Protein AF-A0A7R8WRA0-F1 (afdb_monomer_lite)

Organism: NCBI:txid163714

pLDDT: mean 77.97, std 20.26, range [27.83, 98.38]

Structure (mmCIF, N/CA/C/O backbone):
data_AF-A0A7R8WRA0-F1
#
_entry.id   AF-A0A7R8WRA0-F1
#
loop_
_atom_site.group_PDB
_atom_site.id
_atom_site.type_symbol
_atom_site.label_atom_id
_atom_site.label_alt_id
_atom_site.label_comp_id
_atom_site.label_asym_id
_atom_site.label_entity_id
_atom_site.label_seq_id
_atom_site.pdbx_PDB_ins_code
_atom_site.Cartn_x
_atom_site.Cartn_y
_atom_site.Cartn_z
_atom_site.occupancy
_atom_site.B_iso_or_equiv
_atom_site.auth_seq_id
_atom_site.auth_comp_id
_atom_site.auth_asym_id
_atom_site.auth_atom_id
_atom_site.pdbx_PDB_model_num
ATOM 1 N N . PRO A 1 1 ? 31.746 -43.290 -0.872 1.00 54.41 1 PRO A N 1
ATOM 2 C CA . PRO A 1 1 ? 31.659 -41.878 -0.433 1.00 54.41 1 PRO A CA 1
ATOM 3 C C . PRO A 1 1 ? 32.271 -41.679 0.962 1.00 54.41 1 PRO A C 1
ATOM 5 O O . PRO A 1 1 ? 32.021 -42.491 1.853 1.00 54.41 1 PRO A O 1
ATOM 8 N N . GLY A 1 2 ? 33.070 -40.626 1.126 1.00 64.50 2 GLY A N 1
ATOM 9 C CA . GLY A 1 2 ? 33.779 -40.302 2.370 1.00 64.50 2 GLY A CA 1
ATOM 10 C C . GLY A 1 2 ? 35.286 -40.539 2.279 1.00 64.50 2 GLY A C 1
ATOM 11 O O . GLY A 1 2 ? 35.757 -41.297 1.425 1.00 64.50 2 GLY A O 1
ATOM 12 N N . ALA A 1 3 ? 36.036 -39.872 3.147 1.00 73.81 3 ALA A N 1
ATOM 13 C CA . ALA A 1 3 ? 37.487 -39.941 3.182 1.00 73.81 3 ALA A CA 1
ATOM 14 C C . ALA A 1 3 ? 38.019 -41.284 3.715 1.00 73.81 3 ALA A C 1
ATOM 16 O O . ALA A 1 3 ? 37.355 -41.992 4.480 1.00 73.81 3 ALA A O 1
ATOM 17 N N . ILE A 1 4 ? 39.250 -41.620 3.319 1.00 80.75 4 ILE A N 1
ATOM 18 C CA . ILE A 1 4 ? 39.992 -42.784 3.812 1.00 80.75 4 ILE A CA 1
ATOM 19 C C . ILE A 1 4 ? 41.198 -42.271 4.599 1.00 80.75 4 ILE A C 1
ATOM 21 O O . ILE A 1 4 ? 42.021 -41.518 4.077 1.00 80.75 4 ILE A O 1
ATOM 25 N N . GLY A 1 5 ? 41.285 -42.662 5.867 1.00 80.06 5 GLY A N 1
ATOM 26 C CA . GLY A 1 5 ? 42.428 -42.374 6.723 1.00 80.06 5 GLY A CA 1
ATOM 27 C C . GLY A 1 5 ? 43.696 -43.082 6.251 1.00 80.06 5 GLY A C 1
ATOM 28 O O . GLY A 1 5 ? 43.652 -44.076 5.522 1.00 80.06 5 GLY A O 1
ATOM 29 N N . LYS A 1 6 ? 44.855 -42.601 6.704 1.00 79.19 6 LYS A N 1
ATOM 30 C CA . LYS A 1 6 ? 46.165 -43.137 6.290 1.00 79.19 6 LYS A CA 1
ATOM 31 C C . LYS A 1 6 ? 46.364 -44.610 6.665 1.00 79.19 6 LYS A C 1
ATOM 33 O O . LYS A 1 6 ? 47.212 -45.270 6.074 1.00 79.19 6 LYS A O 1
ATOM 38 N N . ARG A 1 7 ? 45.607 -45.136 7.633 1.00 78.75 7 ARG A N 1
ATOM 39 C CA . ARG A 1 7 ? 45.630 -46.546 8.057 1.00 78.75 7 ARG A CA 1
ATOM 40 C C . ARG A 1 7 ? 44.432 -47.349 7.534 1.00 78.75 7 ARG A C 1
ATOM 42 O O . ARG A 1 7 ? 44.125 -48.400 8.096 1.00 78.75 7 ARG A O 1
ATOM 49 N N . GLY A 1 8 ? 43.756 -46.864 6.490 1.00 81.50 8 GLY A N 1
ATOM 50 C CA . GLY A 1 8 ? 42.649 -47.559 5.825 1.00 81.50 8 GLY A CA 1
ATOM 51 C C . GLY A 1 8 ? 41.298 -47.428 6.532 1.00 81.50 8 GLY A C 1
ATOM 52 O O . GLY A 1 8 ? 40.363 -48.159 6.207 1.00 81.50 8 GLY A O 1
ATOM 53 N N . THR A 1 9 ? 41.167 -46.523 7.508 1.00 83.81 9 THR A N 1
ATOM 54 C CA . THR A 1 9 ? 39.887 -46.295 8.188 1.00 83.81 9 THR A CA 1
ATOM 55 C C . THR A 1 9 ? 38.957 -45.494 7.285 1.00 83.81 9 THR A C 1
ATOM 57 O O . THR A 1 9 ? 39.305 -44.403 6.848 1.00 83.81 9 THR A O 1
ATOM 60 N N . TYR A 1 10 ? 37.759 -46.009 7.025 1.00 84.50 10 TYR A N 1
ATOM 61 C CA . TYR A 1 10 ? 36.753 -45.294 6.244 1.00 84.50 10 TYR A CA 1
ATOM 62 C C . TYR A 1 10 ? 35.934 -44.357 7.137 1.00 84.50 10 TYR A C 1
ATOM 64 O O . TYR A 1 10 ? 35.315 -44.812 8.105 1.00 84.50 10 TYR A O 1
ATOM 72 N N . GL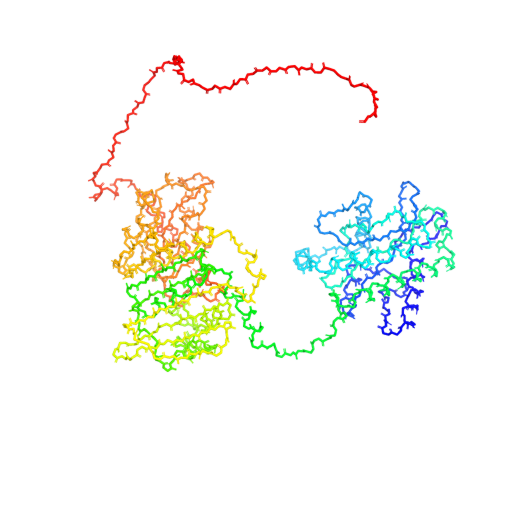U A 1 11 ? 35.857 -43.077 6.768 1.00 85.19 11 GLU A N 1
ATOM 73 C CA . GLU A 1 11 ? 35.052 -42.056 7.454 1.00 85.19 11 GLU A CA 1
ATOM 74 C C . GLU A 1 11 ? 33.611 -42.530 7.673 1.00 85.19 11 GLU A C 1
ATOM 76 O O . GLU A 1 11 ? 33.114 -42.570 8.799 1.00 85.19 11 GLU A O 1
ATOM 81 N N . LYS A 1 12 ? 32.968 -42.996 6.597 1.00 82.31 12 LYS A N 1
ATOM 82 C CA . LYS A 1 12 ? 31.581 -43.483 6.600 1.00 82.31 12 LYS A CA 1
ATOM 83 C C . LYS A 1 12 ? 31.315 -44.569 7.649 1.00 82.31 12 LYS A C 1
ATOM 85 O O . LYS A 1 12 ? 30.181 -44.692 8.109 1.00 82.31 12 LYS A O 1
ATOM 90 N N . THR A 1 13 ? 32.328 -45.365 8.000 1.00 86.00 13 THR A N 1
ATOM 91 C CA . THR A 1 13 ? 32.221 -46.445 8.987 1.00 86.00 13 THR A CA 1
ATOM 92 C C . THR A 1 13 ? 32.298 -45.879 10.396 1.00 86.00 13 THR A C 1
ATOM 94 O O . THR A 1 13 ? 31.449 -46.187 11.228 1.00 86.00 13 THR A O 1
ATOM 97 N N . VAL A 1 14 ? 33.277 -45.012 10.660 1.00 87.12 14 VAL A N 1
ATOM 98 C CA . VAL A 1 14 ? 33.459 -44.368 11.969 1.00 87.12 14 VAL A CA 1
ATOM 99 C C . VAL A 1 14 ? 32.256 -43.500 12.317 1.00 87.12 14 VAL A C 1
ATOM 101 O O . VAL A 1 14 ? 31.680 -43.655 13.392 1.00 87.12 14 VAL A O 1
ATOM 104 N N . VAL A 1 15 ? 31.838 -42.640 11.389 1.00 89.31 15 VAL A N 1
ATOM 105 C CA . VAL A 1 15 ? 30.686 -41.749 11.551 1.00 89.31 15 VAL A CA 1
ATOM 106 C C . VAL A 1 15 ? 29.413 -42.547 11.828 1.00 89.31 15 VAL A C 1
ATOM 108 O O . VAL A 1 15 ? 28.647 -42.192 12.720 1.00 89.31 15 VAL A O 1
ATOM 111 N N . LEU A 1 16 ? 29.196 -43.665 11.122 1.00 89.50 16 LEU A N 1
ATOM 112 C CA . LEU A 1 16 ? 28.034 -44.525 11.358 1.00 89.50 16 LEU A CA 1
ATOM 113 C C . LEU A 1 16 ? 28.062 -45.160 12.755 1.00 89.50 16 LEU A C 1
ATOM 115 O O . LEU A 1 16 ? 27.011 -45.286 13.379 1.00 89.50 16 LEU A O 1
ATOM 119 N N . LEU A 1 17 ? 29.236 -45.548 13.260 1.00 91.69 17 LEU A N 1
ATOM 120 C CA . LEU A 1 17 ? 29.375 -46.077 14.620 1.00 91.69 17 LEU A CA 1
ATOM 121 C C . LEU A 1 17 ? 29.071 -45.008 15.676 1.00 91.69 17 LEU A C 1
ATOM 123 O O . LEU A 1 17 ? 28.318 -45.288 16.605 1.00 91.69 17 LEU A O 1
ATOM 127 N N . VAL A 1 18 ? 29.596 -43.789 15.512 1.00 92.12 18 VAL A N 1
ATOM 128 C CA . VAL A 1 18 ? 29.293 -42.661 16.412 1.00 92.12 18 VAL A CA 1
ATOM 129 C C . VAL A 1 18 ? 27.802 -42.321 16.367 1.00 92.12 18 VAL A C 1
ATOM 131 O O . VAL A 1 18 ? 27.180 -42.169 17.414 1.00 92.12 18 VAL A O 1
ATOM 134 N N . ALA A 1 19 ? 27.202 -42.268 15.176 1.00 92.62 19 ALA A N 1
ATOM 135 C CA . ALA A 1 19 ? 25.780 -41.981 15.008 1.00 92.62 19 ALA A CA 1
ATOM 136 C C . ALA A 1 19 ? 24.884 -43.061 15.635 1.00 92.62 19 ALA A C 1
ATOM 138 O O . ALA A 1 19 ? 23.887 -42.730 16.271 1.00 92.62 19 ALA A O 1
ATOM 139 N N . ARG A 1 20 ? 25.234 -44.348 15.495 1.00 94.00 20 ARG A N 1
ATOM 140 C CA . ARG A 1 20 ? 24.502 -45.458 16.131 1.00 94.00 20 ARG A CA 1
ATOM 141 C C . ARG A 1 20 ? 24.574 -45.392 17.651 1.00 94.00 20 ARG A C 1
ATOM 143 O O . ARG A 1 20 ? 23.549 -45.573 18.302 1.00 94.00 20 ARG A O 1
ATOM 150 N N . GLU A 1 21 ? 25.750 -45.106 18.199 1.00 94.88 21 GLU A N 1
ATOM 151 C CA . GLU A 1 21 ? 25.912 -44.961 19.644 1.00 94.88 21 GLU A CA 1
ATOM 152 C C . GLU A 1 21 ? 25.160 -43.735 20.174 1.00 94.88 21 GLU A C 1
ATOM 154 O O . GLU A 1 21 ? 24.441 -43.836 21.165 1.00 94.88 21 GLU A O 1
ATOM 159 N N . LEU A 1 22 ? 25.237 -42.596 19.478 1.00 95.56 22 LEU A N 1
ATOM 160 C CA . LEU A 1 22 ? 24.441 -41.416 19.812 1.00 95.56 22 LEU A CA 1
ATOM 161 C C . LEU A 1 22 ? 22.943 -41.734 19.769 1.00 95.56 22 LEU A C 1
ATOM 163 O O . LEU A 1 22 ? 22.221 -41.376 20.692 1.00 95.56 22 LEU A O 1
ATOM 167 N N . ALA A 1 23 ? 22.474 -42.439 18.738 1.00 94.44 23 ALA A N 1
ATOM 168 C CA . ALA A 1 23 ? 21.072 -42.817 18.622 1.00 94.44 23 ALA A CA 1
ATOM 169 C C . ALA A 1 23 ? 20.618 -43.732 19.768 1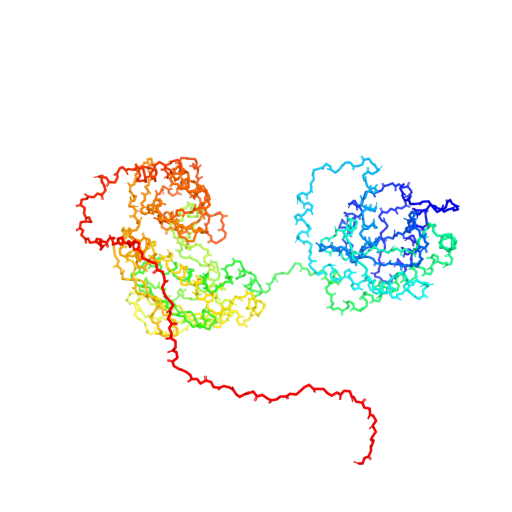.00 94.44 23 ALA A C 1
ATOM 171 O O . ALA A 1 23 ? 19.530 -43.530 20.302 1.00 94.44 23 ALA A O 1
ATOM 172 N N . ARG A 1 24 ? 21.451 -44.699 20.180 1.00 96.19 24 ARG A N 1
ATOM 173 C CA . ARG A 1 24 ? 21.193 -45.540 21.359 1.00 96.19 24 ARG A CA 1
ATOM 174 C C . ARG A 1 24 ? 21.039 -44.678 22.615 1.00 96.19 24 ARG A C 1
ATOM 176 O O . ARG A 1 24 ? 20.018 -44.773 23.285 1.00 96.19 24 ARG A O 1
ATOM 183 N N . LEU A 1 25 ? 22.003 -43.794 22.878 1.00 95.31 25 LEU A N 1
ATOM 184 C CA . LEU A 1 25 ? 22.006 -42.914 24.052 1.00 95.31 25 LEU A CA 1
ATOM 185 C C . LEU A 1 25 ? 20.825 -41.929 24.071 1.00 95.31 25 LEU A C 1
ATOM 187 O O . LEU A 1 25 ? 20.262 -41.670 25.133 1.00 95.31 25 LEU A O 1
ATOM 191 N N . VAL A 1 26 ? 20.444 -41.381 22.912 1.00 94.00 26 VAL A N 1
ATOM 192 C CA . VAL A 1 26 ? 19.277 -40.495 22.764 1.00 94.00 26 VAL A CA 1
ATOM 193 C C . VAL A 1 26 ? 17.985 -41.254 23.057 1.00 94.00 26 VAL A C 1
ATOM 195 O O . VAL A 1 26 ? 17.165 -40.756 23.816 1.00 94.00 26 VAL A O 1
ATOM 198 N N . ASN A 1 27 ? 17.818 -42.459 22.503 1.00 93.12 27 ASN A N 1
ATOM 199 C CA . ASN A 1 27 ? 16.620 -43.281 22.712 1.00 93.12 27 ASN A CA 1
ATOM 200 C C . ASN A 1 27 ? 16.464 -43.776 24.162 1.00 93.12 27 ASN A C 1
ATOM 202 O O . ASN A 1 27 ? 15.376 -44.195 24.545 1.00 93.12 27 ASN A O 1
ATOM 206 N N . GLU A 1 28 ? 17.530 -43.731 24.964 1.00 94.56 28 GLU A N 1
ATOM 207 C CA . GLU A 1 28 ? 17.491 -44.007 26.406 1.00 94.56 28 GLU A CA 1
ATOM 208 C C . GLU A 1 28 ? 17.011 -42.804 27.235 1.00 94.56 28 GLU A C 1
ATOM 210 O O . GLU A 1 28 ? 16.703 -42.965 28.416 1.00 94.56 28 GLU A O 1
ATOM 215 N N . GLN A 1 29 ? 16.944 -41.597 26.657 1.00 88.94 29 GLN A N 1
ATOM 216 C CA . GLN A 1 29 ? 16.452 -40.417 27.368 1.00 88.94 29 GLN A CA 1
ATOM 217 C C . GLN A 1 29 ? 14.917 -40.316 27.281 1.00 88.94 29 GLN A C 1
ATOM 219 O O . GLN A 1 29 ? 14.353 -40.415 26.188 1.00 88.94 29 GLN A O 1
ATOM 224 N N . PRO A 1 30 ? 14.217 -40.036 28.395 1.00 84.44 30 PRO A N 1
ATOM 225 C CA . PRO A 1 30 ? 12.780 -39.781 28.368 1.00 84.44 30 PRO A CA 1
ATOM 226 C C . PRO A 1 30 ? 12.429 -38.606 27.445 1.00 84.44 30 PRO A C 1
ATOM 228 O O . PRO A 1 30 ? 12.993 -37.520 27.571 1.00 84.44 30 PRO A O 1
ATOM 231 N N . GLY A 1 31 ? 11.477 -38.815 26.532 1.00 81.69 31 GLY A N 1
ATOM 232 C CA . GLY A 1 31 ? 10.985 -37.770 25.627 1.00 81.69 31 GLY A CA 1
ATOM 233 C C . GLY A 1 31 ? 11.906 -37.434 24.450 1.00 81.69 31 GLY A C 1
ATOM 234 O O . GLY A 1 31 ? 11.644 -36.454 23.757 1.00 81.69 31 GLY A O 1
ATOM 235 N N . MET A 1 32 ? 12.960 -38.220 24.200 1.00 88.62 32 MET A N 1
ATOM 236 C CA . MET A 1 32 ? 13.827 -38.056 23.031 1.00 88.62 32 MET A CA 1
ATOM 237 C C . MET A 1 32 ? 13.821 -39.314 22.159 1.00 88.62 32 MET A C 1
ATOM 239 O O . MET A 1 32 ? 13.874 -40.437 22.657 1.00 88.62 32 MET A O 1
ATOM 243 N N . HIS A 1 33 ? 13.807 -39.122 20.839 1.00 90.81 33 HIS A N 1
ATOM 244 C CA . HIS A 1 33 ? 13.865 -40.212 19.869 1.00 90.81 33 HIS A CA 1
ATOM 245 C C . HIS A 1 33 ? 14.849 -39.886 18.747 1.00 90.81 33 HIS A C 1
ATOM 247 O O . HIS A 1 33 ? 14.781 -38.826 18.127 1.00 90.81 33 HIS A O 1
ATOM 253 N N . ALA A 1 34 ? 15.764 -40.811 18.466 1.00 92.56 34 ALA A N 1
ATOM 254 C CA . ALA A 1 34 ? 16.731 -40.684 17.388 1.00 92.56 34 ALA A CA 1
ATOM 255 C C . ALA A 1 34 ? 16.284 -41.435 16.134 1.00 92.56 34 ALA A C 1
ATOM 257 O O . ALA A 1 34 ? 15.951 -42.622 16.172 1.00 92.56 34 ALA A O 1
ATOM 258 N N . TYR A 1 35 ? 16.393 -40.758 14.991 1.00 92.06 35 TYR A N 1
ATOM 259 C CA . TYR A 1 35 ? 16.211 -41.353 13.675 1.00 92.06 35 TYR A CA 1
ATOM 260 C C . TYR A 1 35 ? 17.495 -41.220 12.853 1.00 92.06 35 TYR A C 1
ATOM 262 O O . TYR A 1 35 ? 17.959 -40.121 12.563 1.00 92.06 35 TYR A O 1
ATOM 270 N N . LEU A 1 36 ? 18.068 -42.353 12.446 1.00 91.75 36 LEU A N 1
ATOM 271 C CA . LEU A 1 36 ? 19.228 -42.367 11.558 1.00 91.75 36 LEU A CA 1
ATOM 272 C C . LEU A 1 36 ? 18.775 -42.198 10.104 1.00 91.75 36 LEU A C 1
ATOM 274 O O . LEU A 1 36 ? 18.037 -43.040 9.592 1.00 91.75 36 LEU A O 1
ATOM 278 N N . THR A 1 37 ? 19.281 -41.170 9.417 1.00 87.19 37 THR A N 1
ATOM 279 C CA . THR A 1 37 ? 19.072 -40.973 7.966 1.00 87.19 37 THR A CA 1
ATOM 280 C C . THR A 1 37 ? 19.644 -42.124 7.139 1.00 87.19 37 THR A C 1
ATOM 282 O O . THR A 1 37 ? 19.164 -42.408 6.045 1.00 87.19 37 THR A O 1
ATOM 285 N N . ARG A 1 38 ? 20.634 -42.839 7.687 1.00 83.50 38 ARG A N 1
ATOM 286 C CA . ARG A 1 38 ? 21.235 -44.029 7.092 1.00 83.50 38 ARG A CA 1
ATOM 287 C C . ARG A 1 38 ? 21.504 -45.099 8.150 1.00 83.50 38 ARG A C 1
ATOM 289 O O . ARG A 1 38 ? 22.184 -44.837 9.138 1.00 83.50 38 ARG A O 1
ATOM 296 N N . ARG A 1 39 ? 21.020 -46.326 7.918 1.00 78.69 39 ARG A N 1
ATOM 297 C CA . ARG A 1 39 ? 21.212 -47.475 8.833 1.00 78.69 39 ARG A CA 1
ATOM 298 C C . ARG A 1 39 ? 22.284 -48.473 8.385 1.00 78.69 39 ARG A C 1
ATOM 300 O O . ARG A 1 39 ? 22.777 -49.221 9.225 1.00 78.69 39 ARG A O 1
ATOM 307 N N . ALA A 1 40 ? 22.655 -48.479 7.107 1.00 76.69 40 ALA A N 1
ATOM 308 C CA . ALA A 1 40 ? 23.607 -49.417 6.507 1.00 76.69 40 ALA A CA 1
ATOM 309 C C . ALA A 1 40 ? 24.539 -48.699 5.518 1.00 76.69 40 ALA A C 1
ATOM 311 O O . ALA A 1 40 ? 24.428 -47.490 5.324 1.00 76.69 40 ALA A O 1
ATOM 312 N N . ASP A 1 41 ? 25.472 -49.419 4.899 1.00 72.81 41 ASP A N 1
ATOM 313 C CA . ASP A 1 41 ? 26.458 -48.815 4.004 1.00 72.81 41 ASP A CA 1
ATOM 314 C C . ASP A 1 41 ? 25.930 -48.608 2.575 1.00 72.81 41 ASP A C 1
ATOM 316 O O . ASP A 1 41 ? 26.305 -49.312 1.646 1.00 72.81 41 ASP A O 1
ATOM 320 N N . TYR A 1 42 ? 25.047 -47.624 2.405 1.00 76.44 42 TYR A N 1
ATOM 321 C CA . TYR A 1 42 ? 24.628 -47.117 1.095 1.00 76.44 42 TYR A CA 1
ATOM 322 C C . TYR A 1 42 ? 24.881 -45.610 0.985 1.00 76.44 42 TYR A C 1
ATOM 324 O O . TYR A 1 42 ? 25.138 -44.927 1.981 1.00 76.44 42 TYR A O 1
ATOM 332 N N . TYR A 1 43 ? 24.864 -45.087 -0.236 1.00 76.56 43 TYR A N 1
ATOM 333 C CA . TYR A 1 43 ? 24.996 -43.657 -0.483 1.00 76.56 43 TYR A CA 1
ATOM 334 C C . TYR A 1 43 ? 23.620 -42.978 -0.433 1.00 76.56 43 TYR A C 1
ATOM 336 O O . TYR A 1 43 ? 22.652 -43.490 -0.987 1.00 76.56 43 TYR A O 1
ATOM 344 N N . LEU A 1 44 ? 23.539 -41.841 0.261 1.00 78.50 44 LEU A N 1
ATOM 345 C CA . LEU A 1 44 ? 22.326 -41.039 0.405 1.00 78.50 44 LEU A CA 1
ATOM 346 C C . LEU A 1 44 ? 22.666 -39.572 0.079 1.00 78.50 44 LEU A C 1
ATOM 348 O O . LEU A 1 44 ? 23.477 -38.998 0.827 1.00 78.50 44 LEU A O 1
ATOM 352 N N . PRO A 1 45 ? 22.071 -38.983 -0.981 1.00 81.50 45 PRO A N 1
ATOM 353 C CA . PRO A 1 45 ? 22.306 -37.591 -1.373 1.00 81.50 45 PRO A CA 1
ATOM 354 C C . PRO A 1 45 ? 22.046 -36.609 -0.230 1.00 81.50 45 PRO A C 1
ATOM 356 O O . PRO A 1 45 ? 21.142 -36.833 0.584 1.00 81.50 45 PRO A O 1
ATOM 359 N N . LEU A 1 46 ? 22.801 -35.509 -0.166 1.00 80.94 46 LEU A N 1
ATOM 360 C CA . LEU A 1 46 ? 22.711 -34.522 0.917 1.00 80.94 46 LEU A CA 1
ATOM 361 C C . LEU A 1 46 ? 21.300 -33.944 1.050 1.00 80.94 46 LEU A C 1
ATOM 363 O O . LEU A 1 46 ? 20.792 -33.845 2.165 1.00 80.94 46 LEU A O 1
ATOM 367 N N . ARG A 1 47 ? 20.633 -33.637 -0.072 1.00 77.69 47 ARG A N 1
ATOM 368 C CA . ARG A 1 47 ? 19.242 -33.142 -0.066 1.00 77.69 47 ARG A CA 1
ATOM 369 C C . ARG A 1 47 ? 18.282 -34.147 0.569 1.00 77.69 47 ARG A C 1
ATOM 371 O O . ARG A 1 47 ? 17.507 -33.778 1.449 1.00 77.69 47 ARG A O 1
ATOM 378 N N . LYS A 1 48 ? 18.409 -35.434 0.222 1.00 81.50 48 LYS A N 1
ATOM 379 C CA . LYS A 1 48 ? 17.528 -36.476 0.763 1.00 81.50 48 LYS A CA 1
ATOM 380 C C . LYS A 1 48 ? 17.687 -36.647 2.275 1.00 81.50 48 LYS A C 1
ATOM 382 O O . LYS A 1 48 ? 16.727 -36.987 2.958 1.00 81.50 48 LYS A O 1
ATOM 387 N N . ARG A 1 49 ? 18.876 -36.375 2.829 1.00 85.69 49 ARG A N 1
ATOM 388 C CA . ARG A 1 49 ? 19.102 -36.401 4.289 1.00 85.69 49 ARG A CA 1
ATOM 389 C C . ARG A 1 49 ? 18.260 -35.353 5.016 1.00 85.69 49 ARG A C 1
ATOM 391 O O . ARG A 1 49 ? 17.718 -35.661 6.074 1.00 85.69 49 ARG A O 1
ATOM 398 N N . VAL A 1 50 ? 18.144 -34.157 4.442 1.00 81.94 50 VAL A N 1
ATOM 399 C CA . VAL A 1 50 ? 17.329 -33.069 5.000 1.00 81.94 50 VAL A CA 1
ATOM 400 C C . VAL A 1 50 ? 15.843 -33.344 4.795 1.00 81.94 50 VAL A C 1
ATOM 402 O O . VAL A 1 50 ? 15.066 -33.186 5.731 1.00 81.94 50 VAL A O 1
ATOM 405 N N . GLU A 1 51 ? 15.446 -33.832 3.617 1.00 81.06 51 GLU A N 1
ATOM 406 C CA . GLU A 1 51 ? 14.059 -34.239 3.349 1.00 81.06 51 GLU A CA 1
ATOM 407 C C . GLU A 1 51 ? 13.557 -35.265 4.366 1.00 81.06 51 GLU A C 1
ATOM 409 O O . GLU A 1 51 ? 12.473 -35.094 4.906 1.00 81.06 51 GLU A O 1
ATOM 414 N N . ILE A 1 52 ? 14.367 -36.272 4.713 1.00 84.56 52 ILE A N 1
ATOM 415 C CA . ILE A 1 52 ? 14.011 -37.252 5.751 1.00 84.56 52 ILE A CA 1
ATOM 416 C C . ILE A 1 52 ? 13.730 -36.563 7.094 1.00 84.56 52 ILE A C 1
ATOM 418 O O . ILE A 1 52 ? 12.802 -36.952 7.799 1.00 84.56 52 ILE A O 1
ATOM 422 N N . ALA A 1 53 ? 14.513 -35.549 7.471 1.00 85.06 53 ALA A N 1
ATOM 423 C CA . ALA A 1 53 ? 14.288 -34.810 8.713 1.00 85.06 53 ALA A CA 1
ATOM 424 C C . ALA A 1 53 ? 12.973 -34.012 8.674 1.00 85.06 53 ALA A C 1
ATOM 426 O O . ALA A 1 53 ? 12.245 -33.969 9.668 1.00 85.06 53 ALA A O 1
ATOM 427 N N . ILE A 1 54 ? 12.645 -33.432 7.516 1.00 79.06 54 ILE A N 1
ATOM 428 C CA . ILE A 1 54 ? 11.387 -32.714 7.275 1.00 79.06 54 ILE A CA 1
ATOM 429 C C . ILE A 1 54 ? 10.196 -33.681 7.324 1.00 79.06 54 ILE A C 1
ATOM 431 O O . ILE A 1 54 ? 9.267 -33.451 8.098 1.00 79.06 54 ILE A O 1
ATOM 435 N N . GLU A 1 55 ? 10.248 -34.782 6.569 1.00 80.94 55 GLU A N 1
ATOM 436 C CA . GLU A 1 55 ? 9.221 -35.835 6.508 1.00 80.94 55 GLU A CA 1
ATOM 437 C C . GLU A 1 55 ? 8.930 -36.433 7.893 1.00 80.94 55 GLU A C 1
ATOM 439 O O . GLU A 1 55 ? 7.786 -36.738 8.224 1.00 80.94 55 GLU A O 1
ATOM 444 N N . ARG A 1 56 ? 9.964 -36.589 8.728 1.00 83.44 56 ARG A N 1
ATOM 445 C CA . ARG A 1 56 ? 9.848 -37.126 10.093 1.00 83.44 56 ARG A CA 1
ATOM 446 C C . ARG A 1 56 ? 9.481 -36.083 11.142 1.00 83.44 56 ARG A C 1
ATOM 448 O O . ARG A 1 56 ? 9.418 -36.435 12.314 1.00 83.44 56 ARG A O 1
ATOM 455 N N . GLN A 1 57 ? 9.265 -34.833 10.737 1.00 79.44 57 GLN A N 1
ATOM 456 C CA . GLN A 1 57 ? 8.987 -33.719 11.640 1.00 79.44 57 GLN A CA 1
ATOM 457 C C . GLN A 1 57 ? 10.031 -33.580 12.763 1.00 79.44 57 GLN A C 1
ATOM 459 O O . GLN A 1 57 ? 9.688 -33.267 13.897 1.00 79.44 57 GLN A O 1
ATOM 464 N N . ALA A 1 58 ? 11.312 -33.802 12.453 1.00 86.44 58 ALA A N 1
ATOM 465 C CA . ALA A 1 58 ? 12.379 -33.768 13.449 1.00 86.44 58 ALA A CA 1
ATOM 466 C C . ALA A 1 58 ? 12.495 -32.392 14.134 1.00 86.44 58 ALA A C 1
ATOM 468 O O . ALA A 1 58 ? 12.309 -31.353 13.492 1.00 86.44 58 ALA A O 1
ATOM 469 N N . ASP A 1 59 ? 12.841 -32.397 15.424 1.00 85.88 59 ASP A N 1
ATOM 470 C CA . ASP A 1 59 ? 13.093 -31.179 16.204 1.00 85.88 59 ASP A CA 1
ATOM 471 C C . ASP A 1 59 ? 14.485 -30.598 15.954 1.00 85.88 59 ASP A C 1
ATOM 473 O O . ASP A 1 59 ? 14.660 -29.385 15.989 1.00 85.88 59 ASP A O 1
ATOM 477 N N . LEU A 1 60 ? 15.474 -31.460 15.696 1.00 90.50 60 LEU A N 1
ATOM 478 C CA . LEU A 1 60 ? 16.868 -31.098 15.442 1.00 90.50 60 LEU A CA 1
ATOM 479 C C . LEU A 1 60 ? 17.445 -31.994 14.347 1.00 90.50 60 LEU A C 1
ATOM 481 O O . LEU A 1 60 ? 17.110 -33.178 14.257 1.00 90.50 60 LEU A O 1
ATOM 485 N N . PHE A 1 61 ? 18.369 -31.450 13.559 1.00 92.81 61 PHE A N 1
ATOM 486 C CA . PHE A 1 61 ? 19.138 -32.206 12.577 1.00 92.81 61 PHE A CA 1
ATOM 487 C C . PHE A 1 61 ? 20.639 -32.138 12.885 1.00 92.81 61 PHE A C 1
ATOM 489 O O . PHE A 1 61 ? 21.236 -31.064 12.914 1.00 92.81 61 PHE A O 1
ATOM 496 N N . ILE A 1 62 ? 21.262 -33.298 13.105 1.00 94.31 62 ILE A N 1
ATOM 497 C CA . ILE A 1 62 ? 22.693 -33.408 13.418 1.00 94.31 62 ILE A CA 1
ATOM 498 C C . ILE A 1 62 ? 23.378 -34.210 12.312 1.00 94.31 62 ILE A C 1
ATOM 500 O O . ILE A 1 62 ? 23.150 -35.415 12.183 1.00 94.31 62 ILE A O 1
ATOM 504 N N . SER A 1 63 ? 24.235 -33.558 11.528 1.00 93.56 63 SER A N 1
ATOM 505 C CA . SER A 1 63 ? 25.109 -34.230 10.560 1.00 93.56 63 SER A CA 1
ATOM 506 C C . SER A 1 63 ? 26.452 -34.518 11.219 1.00 93.56 63 SER A C 1
ATOM 508 O O . SER A 1 63 ? 27.091 -33.599 11.710 1.00 93.56 63 SER A O 1
ATOM 510 N N . ILE A 1 64 ? 26.896 -35.773 11.258 1.00 91.88 64 ILE A N 1
ATOM 511 C CA . ILE A 1 64 ? 28.176 -36.160 11.878 1.00 91.88 64 ILE A CA 1
ATOM 512 C C . ILE A 1 64 ? 29.173 -36.478 10.765 1.00 91.88 64 ILE A C 1
ATOM 514 O O . ILE A 1 64 ? 28.820 -37.213 9.846 1.00 91.88 64 ILE A O 1
ATOM 518 N N . HIS A 1 65 ? 30.383 -35.931 10.849 1.00 90.00 65 HIS A N 1
ATOM 519 C CA . HIS A 1 65 ? 31.458 -36.088 9.863 1.00 90.00 65 HIS A CA 1
ATOM 520 C C . HIS A 1 65 ? 32.805 -36.383 10.555 1.00 90.00 65 HIS A C 1
ATOM 522 O O . HIS A 1 65 ? 32.940 -36.217 11.779 1.00 90.00 65 HIS A O 1
ATOM 528 N N . ALA A 1 66 ? 33.754 -36.935 9.793 1.00 83.44 66 ALA A N 1
ATOM 529 C CA . ALA A 1 66 ? 35.141 -37.129 10.221 1.00 83.44 66 ALA A CA 1
ATOM 530 C C . ALA A 1 66 ? 36.089 -36.807 9.054 1.00 83.44 66 ALA A C 1
ATOM 532 O O . ALA A 1 66 ? 36.396 -37.659 8.214 1.00 83.44 66 ALA A O 1
ATOM 533 N N . ASP A 1 67 ? 36.540 -35.562 9.012 1.00 72.75 67 ASP A N 1
ATOM 534 C CA . ASP A 1 67 ? 37.084 -34.907 7.835 1.00 72.75 67 ASP A CA 1
ATOM 535 C C . ASP A 1 67 ? 38.431 -35.427 7.352 1.00 72.75 67 ASP A C 1
ATOM 537 O O . ASP A 1 67 ? 39.224 -36.005 8.091 1.00 72.75 67 ASP A O 1
ATOM 541 N N . ALA A 1 68 ? 38.781 -35.083 6.115 1.00 66.06 68 ALA A N 1
ATOM 542 C CA . ALA A 1 68 ? 40.143 -35.253 5.613 1.00 66.06 68 ALA A CA 1
ATOM 543 C C . ALA A 1 68 ? 40.615 -34.038 4.830 1.00 66.06 68 ALA A C 1
ATOM 545 O O . ALA A 1 68 ? 39.900 -33.522 3.971 1.00 66.06 68 ALA A O 1
ATOM 546 N N . VAL A 1 69 ? 41.853 -33.630 5.077 1.00 66.94 69 VAL A N 1
ATOM 547 C CA . VAL A 1 69 ? 42.471 -32.476 4.420 1.00 66.94 69 VAL A CA 1
ATOM 548 C C . VAL A 1 69 ? 43.721 -32.952 3.697 1.00 66.94 69 VAL A C 1
ATOM 550 O O . VAL A 1 69 ? 44.499 -33.730 4.248 1.00 66.94 69 VAL A O 1
ATOM 553 N N . GLU A 1 70 ? 43.906 -32.505 2.456 1.00 59.06 70 GLU A N 1
ATOM 554 C CA . GLU A 1 70 ? 44.999 -32.962 1.585 1.00 59.06 70 GLU A CA 1
ATOM 555 C C . GLU A 1 70 ? 46.376 -32.444 2.028 1.00 59.06 70 GLU A C 1
ATOM 557 O O . GLU A 1 70 ? 47.392 -33.101 1.803 1.00 59.06 70 GLU A O 1
ATOM 562 N N . ARG A 1 71 ? 46.426 -31.280 2.692 1.00 56.59 71 ARG A N 1
ATOM 563 C CA . ARG A 1 71 ? 47.655 -30.676 3.228 1.00 56.59 71 ARG A CA 1
ATOM 564 C C . ARG A 1 71 ? 47.449 -30.185 4.662 1.00 56.59 71 ARG A C 1
ATOM 566 O O . ARG A 1 71 ? 46.441 -29.560 4.973 1.00 56.59 71 ARG A O 1
ATOM 573 N N . GLY A 1 72 ? 48.437 -30.443 5.520 1.00 61.53 72 GLY A N 1
ATOM 574 C CA . GLY A 1 72 ? 48.430 -30.085 6.944 1.00 61.53 72 GLY A CA 1
ATOM 575 C C . GLY A 1 72 ? 48.180 -31.271 7.884 1.00 61.53 72 GLY A C 1
ATOM 576 O O . GLY A 1 72 ? 48.038 -32.414 7.460 1.00 61.53 72 GLY A O 1
ATOM 577 N N . SER A 1 73 ? 48.177 -31.005 9.193 1.00 67.25 73 SER A N 1
ATOM 578 C CA . SER A 1 73 ? 47.784 -31.964 10.243 1.00 67.25 73 SER A CA 1
ATOM 579 C C . SER A 1 73 ? 46.768 -31.320 11.192 1.00 67.25 73 SER A C 1
ATOM 581 O O . SER A 1 73 ? 47.074 -31.105 12.368 1.00 67.25 73 SER A O 1
ATOM 583 N N . PRO A 1 74 ? 45.586 -30.927 10.683 1.00 77.06 74 PRO A N 1
ATOM 584 C CA . PRO A 1 74 ? 44.544 -30.365 11.528 1.00 77.06 74 PRO A CA 1
ATOM 585 C C . PRO A 1 74 ? 44.088 -31.410 12.555 1.00 77.06 74 PRO A C 1
ATOM 587 O O . PRO A 1 74 ? 44.112 -32.618 12.300 1.00 77.06 74 PRO A O 1
ATOM 590 N N . THR A 1 75 ? 43.743 -30.940 13.753 1.00 80.69 75 THR A N 1
ATOM 591 C CA . THR A 1 75 ? 43.353 -31.787 14.888 1.00 80.69 75 THR A CA 1
ATOM 592 C C . THR A 1 75 ? 42.180 -31.172 15.626 1.00 80.69 75 THR A C 1
ATOM 594 O O . THR A 1 75 ? 42.058 -29.945 15.685 1.00 80.69 75 THR A O 1
ATOM 597 N N . GLY A 1 76 ? 41.377 -32.030 16.248 1.00 85.56 76 GLY A N 1
ATOM 598 C CA . GLY A 1 76 ? 40.288 -31.611 17.111 1.00 85.56 76 GLY A CA 1
ATOM 599 C C . GLY A 1 76 ? 38.944 -31.447 16.414 1.00 85.56 76 GLY A C 1
ATOM 600 O O . GLY A 1 76 ? 38.863 -31.349 15.192 1.00 85.56 76 GLY A O 1
ATOM 601 N N . ALA A 1 77 ? 37.899 -31.414 17.237 1.00 89.38 77 ALA A N 1
ATOM 602 C CA . ALA A 1 77 ? 36.518 -31.325 16.789 1.00 89.38 77 ALA A CA 1
ATOM 603 C C . ALA A 1 77 ? 36.120 -29.884 16.426 1.00 89.38 77 ALA A C 1
ATOM 605 O O . ALA A 1 77 ? 36.650 -28.915 16.988 1.00 89.38 77 ALA A O 1
ATOM 606 N N . SER A 1 78 ? 35.144 -29.761 15.531 1.00 91.12 78 SER A N 1
ATOM 607 C CA . SER A 1 78 ? 34.500 -28.507 15.132 1.00 91.12 78 SER A CA 1
ATOM 608 C C . SER A 1 78 ? 32.992 -28.695 15.018 1.00 91.12 78 SER A C 1
ATOM 610 O O . SER A 1 78 ? 32.495 -29.799 14.812 1.00 91.12 78 SER A O 1
ATOM 612 N N . VAL A 1 79 ? 32.251 -27.595 15.114 1.00 93.69 79 VAL A N 1
ATOM 613 C CA . VAL A 1 79 ? 30.817 -27.573 14.823 1.00 93.69 79 VAL A CA 1
ATOM 614 C C . VAL A 1 79 ? 30.543 -26.446 13.842 1.00 93.69 79 VAL A C 1
ATOM 616 O O . VAL A 1 79 ? 31.055 -25.337 14.011 1.00 93.69 79 VAL A O 1
ATOM 619 N N . TYR A 1 80 ? 29.738 -26.747 12.831 1.00 93.25 80 TYR A N 1
ATOM 620 C CA . TYR A 1 80 ? 29.370 -25.842 11.758 1.00 93.25 80 TYR A CA 1
ATOM 621 C C . TYR A 1 80 ? 27.855 -25.630 11.712 1.00 93.25 80 TYR A C 1
ATOM 623 O O . TYR A 1 80 ? 27.081 -26.567 11.914 1.00 93.25 80 TYR A O 1
ATOM 631 N N . ALA A 1 81 ? 27.439 -24.408 11.391 1.00 92.44 81 ALA A N 1
ATOM 632 C CA . ALA A 1 81 ? 26.056 -24.044 11.093 1.00 92.44 81 ALA A CA 1
ATOM 633 C C . ALA A 1 81 ? 25.938 -23.437 9.683 1.00 92.44 81 ALA A C 1
ATOM 635 O O . ALA A 1 81 ? 26.929 -23.028 9.068 1.00 92.44 81 ALA A O 1
ATOM 636 N N . LEU A 1 82 ? 24.719 -23.370 9.147 1.00 89.69 82 LEU A N 1
ATOM 637 C CA . LEU A 1 82 ? 24.476 -22.769 7.836 1.00 89.69 82 LEU A CA 1
ATOM 638 C C . LEU A 1 82 ? 24.746 -21.249 7.857 1.00 89.69 82 LEU A C 1
ATOM 640 O O . LEU A 1 82 ? 24.433 -20.555 8.828 1.00 89.69 82 LEU A O 1
ATOM 644 N N . SER A 1 83 ? 25.299 -20.715 6.765 1.00 83.81 83 SER A N 1
ATOM 645 C CA . SER A 1 83 ? 25.332 -19.272 6.491 1.00 83.81 83 SER A CA 1
ATOM 646 C C . SER A 1 83 ? 24.925 -18.964 5.055 1.00 83.81 83 SER A C 1
ATOM 648 O O . SER A 1 83 ? 25.434 -19.567 4.109 1.00 83.81 83 SER A O 1
ATOM 650 N N . ASN A 1 84 ? 24.066 -17.950 4.915 1.00 72.62 84 ASN A N 1
ATOM 651 C CA . ASN A 1 84 ? 23.642 -17.377 3.633 1.00 72.62 84 ASN A CA 1
ATOM 652 C C . ASN A 1 84 ? 24.471 -16.137 3.240 1.00 72.62 84 ASN A C 1
ATOM 654 O O . ASN A 1 84 ? 24.267 -15.580 2.166 1.00 72.62 84 ASN A O 1
ATOM 658 N N . ARG A 1 85 ? 25.392 -15.680 4.104 1.00 72.88 85 ARG A N 1
ATOM 659 C CA . ARG A 1 85 ? 26.185 -14.444 3.918 1.00 72.88 85 ARG A CA 1
ATOM 660 C C . ARG A 1 85 ? 27.669 -14.696 3.628 1.00 72.88 85 ARG A C 1
ATOM 662 O O . ARG A 1 85 ? 28.432 -13.746 3.502 1.00 72.88 85 ARG A O 1
ATOM 669 N N . GLY A 1 86 ? 28.076 -15.961 3.524 1.00 78.69 86 GLY A N 1
ATOM 670 C CA . GLY A 1 86 ? 29.467 -16.370 3.305 1.00 78.69 86 GLY A CA 1
ATOM 671 C C . GLY A 1 86 ? 30.035 -17.213 4.448 1.00 78.69 86 GLY A C 1
ATOM 672 O O . GLY A 1 86 ? 29.399 -17.385 5.488 1.00 78.69 86 GLY A O 1
ATOM 673 N N . ALA A 1 87 ? 31.221 -17.784 4.233 1.00 85.69 87 ALA A N 1
ATOM 674 C CA . ALA A 1 87 ? 31.874 -18.656 5.205 1.00 85.69 87 ALA A CA 1
ATOM 675 C C . ALA A 1 87 ? 32.662 -17.861 6.260 1.00 85.69 87 ALA A C 1
ATOM 677 O O . ALA A 1 87 ? 33.306 -16.868 5.929 1.00 85.69 87 ALA A O 1
ATOM 678 N N . SER A 1 88 ? 32.666 -18.329 7.511 1.00 87.50 88 SER A N 1
ATOM 679 C CA . SER A 1 88 ? 33.386 -17.703 8.631 1.00 87.50 88 SER A CA 1
ATOM 680 C C . SER A 1 88 ? 34.907 -17.842 8.532 1.00 87.50 88 SER A C 1
ATOM 682 O O . SER A 1 88 ? 35.643 -17.093 9.167 1.00 87.50 88 SER A O 1
ATOM 684 N N . SER A 1 89 ? 35.393 -18.815 7.762 1.00 86.69 89 SER A N 1
ATOM 685 C CA . SER A 1 89 ? 36.813 -19.004 7.488 1.00 86.69 89 SER A CA 1
ATOM 686 C C . SER A 1 89 ? 37.024 -19.661 6.127 1.00 86.69 89 SER A C 1
ATOM 688 O O . SER A 1 89 ? 36.128 -20.302 5.571 1.00 86.69 89 SER A O 1
ATOM 690 N N . GLU A 1 90 ? 38.235 -19.530 5.589 1.00 82.94 90 GLU A N 1
ATOM 691 C CA . GLU A 1 90 ? 38.622 -20.233 4.366 1.00 82.94 90 GLU A CA 1
ATOM 692 C C . GLU A 1 90 ? 38.541 -21.755 4.532 1.00 82.94 90 GLU A C 1
ATOM 694 O O . GLU A 1 90 ? 38.087 -22.448 3.625 1.00 82.94 90 GLU A O 1
ATOM 699 N N . MET A 1 91 ? 38.877 -22.260 5.720 1.00 80.44 91 MET A N 1
ATOM 700 C CA . MET A 1 91 ? 38.732 -23.672 6.053 1.00 80.44 91 MET A CA 1
ATOM 701 C C . MET A 1 91 ? 37.267 -24.116 5.980 1.00 80.44 91 MET A C 1
ATOM 703 O O . MET A 1 91 ? 36.964 -25.094 5.305 1.00 80.44 91 MET A O 1
ATOM 707 N N . ALA A 1 92 ? 36.349 -23.358 6.590 1.00 84.31 92 ALA A N 1
ATOM 708 C CA . ALA A 1 92 ? 34.914 -23.644 6.540 1.00 84.31 92 ALA A CA 1
ATOM 709 C C . ALA A 1 92 ? 34.366 -23.604 5.100 1.00 84.31 92 ALA A C 1
ATOM 711 O O . ALA A 1 92 ? 33.511 -24.411 4.735 1.00 84.31 92 ALA A O 1
ATOM 712 N N . ARG A 1 93 ? 34.887 -22.699 4.256 1.00 85.88 93 ARG A N 1
ATOM 713 C CA . ARG A 1 93 ? 34.547 -22.622 2.826 1.00 85.88 93 ARG A CA 1
ATOM 714 C C . ARG A 1 93 ? 35.005 -23.862 2.060 1.00 85.88 93 ARG A C 1
ATOM 716 O O . ARG A 1 93 ? 34.216 -24.431 1.310 1.00 85.88 93 ARG A O 1
ATOM 723 N N . LEU A 1 94 ? 36.262 -24.269 2.236 1.00 82.44 94 LEU A N 1
ATOM 724 C CA . LEU A 1 94 ? 36.822 -25.458 1.584 1.00 82.44 94 LEU A CA 1
ATOM 725 C C . LEU A 1 94 ? 36.057 -26.719 1.994 1.00 82.44 94 LEU A C 1
ATOM 727 O O . LEU A 1 94 ? 35.742 -27.547 1.142 1.00 82.44 94 LEU A O 1
ATOM 731 N N . LEU A 1 95 ? 35.694 -26.809 3.273 1.00 81.19 95 LEU A N 1
ATOM 732 C CA . LEU A 1 95 ? 34.922 -27.914 3.822 1.00 81.19 95 LEU A CA 1
ATOM 733 C C . LEU A 1 95 ? 33.532 -28.023 3.207 1.00 81.19 95 LEU A C 1
ATOM 735 O O . LEU A 1 95 ? 33.164 -29.072 2.685 1.00 81.19 95 LEU A O 1
ATOM 739 N N . ALA A 1 96 ? 32.791 -26.914 3.191 1.00 85.19 96 ALA A N 1
ATOM 740 C CA . ALA A 1 96 ? 31.467 -26.874 2.588 1.00 85.19 96 ALA A CA 1
ATOM 741 C C . ALA A 1 96 ? 31.513 -27.229 1.098 1.00 85.19 96 ALA A C 1
ATOM 743 O O . ALA A 1 96 ? 30.677 -27.995 0.627 1.00 85.19 96 ALA A O 1
ATOM 744 N N . ASN A 1 97 ? 32.504 -26.726 0.358 1.00 83.38 97 ASN A N 1
ATOM 745 C CA . ASN A 1 97 ? 32.654 -27.041 -1.061 1.00 83.38 97 ASN A CA 1
ATOM 746 C C . ASN A 1 97 ? 32.951 -28.526 -1.293 1.00 83.38 97 ASN A C 1
ATOM 748 O O . ASN A 1 97 ? 32.347 -29.132 -2.176 1.00 83.38 97 ASN A O 1
ATOM 752 N N . LYS A 1 98 ? 33.846 -29.118 -0.494 1.00 82.06 98 LYS A N 1
ATOM 753 C CA . LYS A 1 98 ? 34.187 -30.541 -0.580 1.00 82.06 98 LYS A CA 1
ATOM 754 C C . LYS A 1 98 ? 32.982 -31.429 -0.266 1.00 82.06 98 LYS A C 1
ATOM 756 O O . LYS A 1 98 ? 32.703 -32.355 -1.023 1.00 82.06 98 LYS A O 1
ATOM 761 N N . GLU A 1 99 ? 32.254 -31.121 0.804 1.00 80.31 99 GLU A N 1
ATOM 762 C CA . GLU A 1 99 ? 31.032 -31.838 1.179 1.00 80.31 99 GLU A CA 1
ATOM 763 C C . GLU A 1 99 ? 29.966 -31.736 0.084 1.00 80.31 99 GLU A C 1
ATOM 765 O O . GLU A 1 99 ? 29.427 -32.747 -0.363 1.00 80.31 99 GLU A O 1
ATOM 770 N N . ASN A 1 100 ? 29.718 -30.531 -0.433 1.00 85.00 100 ASN A N 1
ATOM 771 C CA . ASN A 1 100 ? 28.733 -30.310 -1.491 1.00 85.00 100 ASN A CA 1
ATOM 772 C C . ASN A 1 100 ? 29.113 -31.013 -2.813 1.00 85.00 100 ASN A C 1
ATOM 774 O O . ASN A 1 100 ? 28.230 -31.459 -3.545 1.00 85.00 100 ASN A O 1
ATOM 778 N N . ALA A 1 101 ? 30.408 -31.136 -3.121 1.00 77.44 101 ALA A N 1
ATOM 779 C CA . ALA A 1 101 ? 30.902 -31.810 -4.325 1.00 77.44 101 ALA A CA 1
ATOM 780 C C . ALA A 1 101 ? 30.783 -33.344 -4.265 1.00 77.44 101 ALA A C 1
ATOM 782 O O . ALA A 1 101 ? 30.769 -33.999 -5.310 1.00 77.44 101 ALA A O 1
ATOM 783 N N . ALA A 1 102 ? 30.659 -33.932 -3.069 1.00 67.56 102 ALA A N 1
ATOM 784 C CA . ALA A 1 102 ? 30.519 -35.379 -2.909 1.00 67.56 102 ALA A CA 1
ATOM 785 C C . ALA A 1 102 ? 29.241 -35.935 -3.567 1.00 67.56 102 ALA A C 1
ATOM 787 O O . ALA A 1 102 ? 29.228 -37.105 -3.957 1.00 67.56 102 ALA A O 1
ATOM 788 N N . ASP A 1 103 ? 28.202 -35.108 -3.741 1.00 63.66 103 ASP A N 1
ATOM 789 C CA . ASP A 1 103 ? 26.977 -35.499 -4.447 1.00 63.66 103 ASP A CA 1
ATOM 790 C C . ASP A 1 103 ? 27.145 -35.566 -5.973 1.00 63.66 103 ASP A C 1
ATOM 792 O O . ASP A 1 103 ? 26.628 -36.487 -6.608 1.00 63.66 103 ASP A O 1
ATOM 796 N N . LEU A 1 104 ? 27.952 -34.670 -6.553 1.00 58.47 104 LEU A N 1
ATOM 797 C CA . LEU A 1 104 ? 28.290 -34.689 -7.983 1.00 58.47 104 LEU A CA 1
ATOM 798 C C . LEU A 1 104 ? 29.124 -35.923 -8.358 1.00 58.47 104 LEU A C 1
ATOM 800 O O . LEU A 1 104 ? 28.885 -36.547 -9.390 1.00 58.47 104 LEU A O 1
ATOM 804 N N . ALA A 1 105 ? 30.067 -36.316 -7.498 1.00 54.81 105 ALA A N 1
ATOM 805 C CA . ALA A 1 105 ? 30.892 -37.510 -7.700 1.00 54.81 105 ALA A CA 1
ATOM 806 C C . ALA A 1 105 ? 30.096 -38.830 -7.596 1.00 54.81 105 ALA A C 1
ATOM 808 O O . ALA A 1 105 ? 30.550 -39.864 -8.082 1.00 54.81 105 ALA A O 1
ATOM 809 N N . GLY A 1 106 ? 28.912 -38.807 -6.971 1.00 53.41 106 GLY A N 1
ATOM 810 C CA . GLY A 1 106 ? 28.007 -39.952 -6.836 1.00 53.41 106 GLY A CA 1
ATOM 811 C C . GLY A 1 1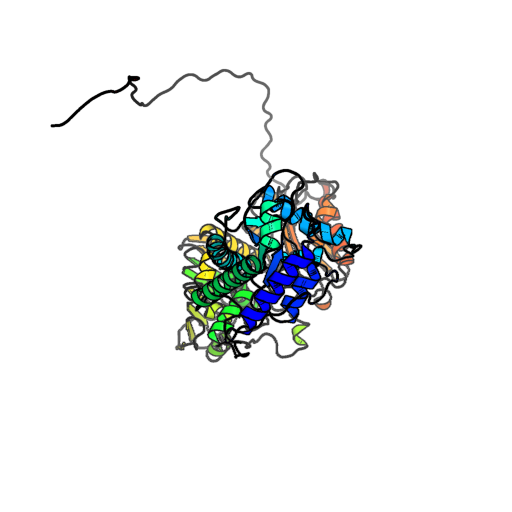06 ? 27.113 -40.222 -8.053 1.00 53.41 106 GLY A C 1
ATOM 812 O O . GLY A 1 106 ? 26.260 -41.101 -7.968 1.00 53.41 106 GLY A O 1
ATOM 813 N N . GLY A 1 107 ? 27.277 -39.480 -9.157 1.00 45.41 107 GLY A N 1
ATOM 814 C CA . GLY A 1 107 ? 26.497 -39.656 -10.391 1.00 45.41 107 GLY A CA 1
ATOM 815 C C . GLY A 1 107 ? 25.133 -38.958 -10.402 1.00 45.41 107 GLY A C 1
ATOM 816 O O . GLY A 1 107 ? 24.345 -39.181 -11.318 1.00 45.41 107 GLY A O 1
ATOM 817 N N . PHE A 1 108 ? 24.843 -38.103 -9.417 1.00 48.75 108 PHE A N 1
ATOM 818 C CA . PHE A 1 108 ? 23.608 -37.323 -9.367 1.00 48.75 108 PHE A CA 1
ATOM 819 C C . PHE A 1 108 ? 23.836 -35.949 -10.005 1.00 48.75 108 PHE A C 1
ATOM 821 O O . PHE A 1 108 ? 24.450 -35.057 -9.419 1.00 48.75 108 PHE A O 1
ATOM 828 N N . THR A 1 109 ? 23.343 -35.773 -11.230 1.00 41.38 109 THR A N 1
ATOM 829 C CA . THR A 1 109 ? 23.215 -34.457 -11.863 1.00 41.38 109 THR A CA 1
ATOM 830 C C . THR A 1 109 ? 22.050 -33.715 -11.213 1.00 41.38 109 THR A C 1
ATOM 832 O O . THR A 1 109 ? 20.973 -34.271 -11.013 1.00 41.38 109 THR A O 1
ATOM 835 N N . VAL A 1 110 ? 22.266 -32.449 -10.843 1.00 45.59 110 VAL A N 1
ATOM 836 C CA . VAL A 1 110 ? 21.208 -31.568 -10.328 1.00 45.59 110 VAL A CA 1
ATOM 837 C C . VAL A 1 110 ? 20.294 -31.206 -11.499 1.00 45.59 110 VAL A C 1
ATOM 839 O O . VAL A 1 110 ? 20.426 -30.153 -12.116 1.00 45.59 110 VAL A O 1
ATOM 842 N N . SER A 1 111 ? 19.389 -32.109 -11.859 1.00 38.31 111 SER A N 1
ATOM 843 C CA . SER A 1 111 ? 18.334 -31.839 -12.826 1.00 38.31 111 SER A CA 1
ATOM 844 C C . SER A 1 111 ? 17.249 -30.996 -12.156 1.00 38.31 111 SER A C 1
ATOM 846 O O . SER A 1 111 ? 16.442 -31.511 -11.388 1.00 38.31 111 SER A O 1
ATOM 848 N N . GLY A 1 112 ? 17.281 -29.693 -12.446 1.00 40.62 112 GLY A N 1
ATOM 849 C CA . GLY A 1 112 ? 16.111 -28.816 -12.489 1.00 40.62 112 GLY A CA 1
ATOM 850 C C . GLY A 1 112 ? 15.384 -28.548 -11.175 1.00 40.62 112 GLY A C 1
ATOM 851 O O . GLY A 1 112 ? 14.240 -28.950 -11.060 1.00 40.62 112 GLY A O 1
ATOM 852 N N . ASP A 1 113 ? 16.004 -27.825 -10.231 1.00 44.34 113 ASP A N 1
ATOM 853 C CA . ASP A 1 113 ? 15.260 -26.845 -9.410 1.00 44.34 113 ASP A CA 1
ATOM 854 C C . ASP A 1 113 ? 16.173 -25.931 -8.567 1.00 44.34 113 ASP A C 1
ATOM 856 O O . ASP A 1 113 ? 16.048 -25.803 -7.345 1.00 44.34 113 ASP A O 1
ATOM 860 N N . GLU A 1 114 ? 17.167 -25.291 -9.189 1.00 45.34 114 GLU A N 1
ATOM 861 C CA . GLU A 1 114 ? 17.980 -24.282 -8.488 1.00 45.34 114 GLU A CA 1
ATOM 862 C C . GLU A 1 114 ? 17.146 -23.074 -8.047 1.00 45.34 114 GLU A C 1
ATOM 864 O O . GLU A 1 114 ? 17.428 -22.493 -7.001 1.00 45.34 114 GLU A O 1
ATOM 869 N N . VAL A 1 115 ? 16.090 -22.733 -8.791 1.00 41.00 115 VAL A N 1
ATOM 870 C CA . VAL A 1 115 ? 15.222 -21.585 -8.503 1.00 41.00 115 VAL A CA 1
ATOM 871 C C . VAL A 1 115 ? 14.308 -21.872 -7.313 1.00 41.00 115 VAL A C 1
ATOM 873 O O . VAL A 1 115 ? 14.336 -21.104 -6.355 1.00 41.00 115 VAL A O 1
ATOM 876 N N . LEU A 1 116 ? 13.578 -22.996 -7.290 1.00 41.56 116 LEU A N 1
ATOM 877 C CA . LEU A 1 116 ? 12.714 -23.347 -6.154 1.00 41.56 116 LEU A CA 1
ATOM 878 C C . LEU A 1 116 ? 13.524 -23.586 -4.874 1.00 41.56 116 LEU A C 1
ATOM 880 O O . LEU A 1 116 ? 13.129 -23.151 -3.796 1.00 41.56 116 LEU A O 1
ATOM 884 N N . SER A 1 117 ? 14.706 -24.198 -4.993 1.00 44.28 117 SER A N 1
ATOM 885 C CA . SER A 1 117 ? 15.614 -24.399 -3.854 1.00 44.28 117 SER A CA 1
ATOM 886 C C . SER A 1 117 ? 16.136 -23.076 -3.292 1.00 44.28 117 SER A C 1
ATOM 888 O O . SER A 1 117 ? 16.363 -22.982 -2.090 1.00 44.28 117 SER A O 1
ATOM 890 N N . ARG A 1 118 ? 16.337 -22.063 -4.145 1.00 46.03 118 ARG A N 1
ATOM 891 C CA . ARG A 1 118 ? 16.788 -20.716 -3.769 1.00 46.03 118 ARG A CA 1
ATOM 892 C C . ARG A 1 118 ? 15.645 -19.877 -3.185 1.00 46.03 118 ARG A C 1
ATOM 894 O O . ARG A 1 118 ? 15.862 -19.194 -2.195 1.00 46.03 118 ARG A O 1
ATOM 901 N N . VAL A 1 119 ? 14.423 -20.037 -3.697 1.00 42.50 119 VAL A N 1
ATOM 902 C CA . VAL A 1 119 ? 13.189 -19.441 -3.150 1.00 42.50 119 VAL A CA 1
ATOM 903 C C . VAL A 1 119 ? 12.828 -20.039 -1.783 1.00 42.50 119 VAL A C 1
ATOM 905 O O . VAL A 1 119 ? 12.521 -19.304 -0.849 1.00 42.50 119 VAL A O 1
ATOM 908 N N . LEU A 1 120 ? 12.934 -21.362 -1.611 1.00 41.12 120 LEU A N 1
ATOM 909 C CA . LEU A 1 120 ? 12.790 -22.017 -0.303 1.00 41.12 120 LEU A CA 1
ATOM 910 C C . LEU A 1 120 ? 13.919 -21.623 0.669 1.00 41.12 120 LEU A C 1
ATOM 912 O O . LEU A 1 120 ? 13.702 -21.644 1.880 1.00 41.12 120 LEU A O 1
ATOM 916 N N . LEU A 1 121 ? 15.094 -21.235 0.150 1.00 48.94 121 LEU A N 1
ATOM 917 C CA . LEU A 1 121 ? 16.235 -20.731 0.926 1.00 48.94 121 LEU A CA 1
ATOM 918 C C . LEU A 1 121 ? 16.030 -19.307 1.444 1.00 48.94 121 LEU A C 1
ATOM 920 O O . LEU A 1 121 ? 16.374 -19.035 2.591 1.00 48.94 121 LEU A O 1
ATOM 924 N N . ASP A 1 122 ? 15.473 -18.418 0.619 1.00 49.16 122 ASP A N 1
ATOM 925 C CA . ASP A 1 122 ? 15.104 -17.055 1.025 1.00 49.16 122 ASP A CA 1
ATOM 926 C C . ASP A 1 122 ? 13.973 -17.073 2.072 1.00 49.16 122 ASP A C 1
ATOM 928 O O . ASP A 1 122 ? 13.829 -16.141 2.862 1.00 49.16 122 ASP A O 1
ATOM 932 N N . LEU A 1 123 ? 13.215 -18.176 2.127 1.00 43.00 123 LEU A N 1
ATOM 933 C CA . LEU A 1 123 ? 12.187 -18.462 3.130 1.00 43.00 123 LEU A CA 1
ATOM 934 C C . LEU A 1 123 ? 12.699 -19.235 4.359 1.00 43.00 123 LEU A C 1
ATOM 936 O O . LEU A 1 123 ? 11.900 -19.508 5.264 1.00 43.00 123 LEU A O 1
ATOM 940 N N . ALA A 1 124 ? 13.983 -19.615 4.416 1.00 51.22 124 ALA A N 1
ATOM 941 C CA . ALA A 1 124 ? 14.571 -20.166 5.634 1.00 51.22 124 ALA A CA 1
ATOM 942 C C . ALA A 1 124 ? 14.616 -19.056 6.690 1.00 51.22 124 ALA A C 1
ATOM 944 O O . ALA A 1 124 ? 15.208 -17.994 6.492 1.00 51.22 124 ALA A O 1
ATOM 945 N N . THR A 1 125 ? 13.925 -19.280 7.801 1.00 57.12 125 THR A N 1
ATOM 946 C CA . THR A 1 125 ? 13.708 -18.230 8.798 1.00 57.12 125 THR A CA 1
ATOM 947 C C . THR A 1 125 ? 15.010 -17.897 9.531 1.00 57.12 125 THR A C 1
ATOM 949 O O . THR A 1 125 ? 15.809 -18.783 9.841 1.00 57.12 125 THR A O 1
ATOM 952 N N . GLY A 1 126 ? 15.229 -16.614 9.849 1.00 63.50 126 GLY A N 1
ATOM 953 C CA . GLY A 1 126 ? 16.358 -16.188 10.690 1.00 63.50 126 GLY A CA 1
ATOM 954 C C . GLY A 1 126 ? 16.402 -16.908 12.046 1.00 63.50 126 GLY A C 1
ATOM 955 O O . GLY A 1 126 ? 17.483 -17.098 12.602 1.00 63.50 126 GLY A O 1
ATOM 956 N N . ASP A 1 127 ? 15.249 -17.380 12.524 1.00 68.81 127 ASP A N 1
ATOM 957 C CA . ASP A 1 127 ? 15.100 -18.105 13.784 1.00 68.81 127 ASP A CA 1
ATOM 958 C C . ASP A 1 127 ? 15.789 -19.477 13.749 1.00 68.81 127 ASP A C 1
ATOM 960 O O . ASP A 1 127 ? 16.612 -19.759 14.616 1.00 68.81 127 ASP A O 1
ATOM 964 N N . ALA A 1 128 ? 15.556 -20.308 12.723 1.00 77.19 128 ALA A N 1
ATOM 965 C CA . ALA A 1 128 ? 16.189 -21.632 12.629 1.00 77.19 128 ALA A CA 1
ATOM 966 C C . ALA A 1 128 ? 17.724 -21.543 12.525 1.00 77.19 128 ALA A C 1
ATOM 968 O O . ALA A 1 128 ? 18.449 -22.368 13.093 1.00 77.19 128 ALA A O 1
ATOM 969 N N . LEU A 1 129 ? 18.235 -20.513 11.841 1.00 80.25 129 LEU A N 1
ATOM 970 C CA . LEU A 1 129 ? 19.670 -20.223 11.771 1.00 80.25 129 LEU A CA 1
ATOM 971 C C . LEU A 1 129 ? 20.237 -19.829 13.139 1.00 80.25 129 LEU A C 1
ATOM 973 O O . LEU A 1 129 ? 21.291 -20.329 13.533 1.00 80.25 129 LEU A O 1
ATOM 977 N N . ASN A 1 130 ? 19.536 -18.964 13.874 1.00 83.25 130 ASN A N 1
ATOM 978 C CA . ASN A 1 130 ? 19.945 -18.551 15.213 1.00 83.25 130 ASN A CA 1
ATOM 979 C C . ASN A 1 130 ? 19.949 -19.735 16.194 1.00 83.25 130 ASN A C 1
ATOM 981 O O . ASN A 1 130 ? 20.921 -19.941 16.918 1.00 83.25 130 ASN A O 1
ATOM 985 N N . GLU A 1 131 ? 18.915 -20.572 16.161 1.00 86.69 131 GLU A N 1
ATOM 986 C CA . GLU A 1 131 ? 18.832 -21.786 16.980 1.00 86.69 131 GLU A CA 1
ATOM 987 C C . GLU A 1 131 ? 19.934 -22.798 16.640 1.00 86.69 131 GLU A C 1
ATOM 989 O O . GLU A 1 131 ? 20.515 -23.407 17.537 1.00 86.69 131 GLU A O 1
ATOM 994 N N . SER A 1 132 ? 20.302 -22.923 15.360 1.00 90.25 132 SER A N 1
ATOM 995 C CA . SER A 1 132 ? 21.426 -23.769 14.930 1.00 90.25 132 SER A CA 1
ATOM 996 C C . SER A 1 132 ? 22.754 -23.311 15.542 1.00 90.25 132 SER A C 1
ATOM 998 O O . SER A 1 132 ? 23.578 -24.142 15.922 1.00 90.25 132 SER A O 1
ATOM 1000 N N . LEU A 1 133 ? 22.964 -21.998 15.689 1.00 90.94 133 LEU A N 1
ATOM 1001 C CA . LEU A 1 133 ? 24.153 -21.453 16.351 1.00 90.94 133 LEU A CA 1
ATOM 1002 C C . LEU A 1 133 ? 24.157 -21.741 17.856 1.00 90.94 133 LEU A C 1
ATOM 1004 O O . LEU A 1 133 ? 25.194 -22.132 18.392 1.00 90.94 133 LEU A O 1
ATOM 1008 N N . ILE A 1 134 ? 23.014 -21.599 18.531 1.00 90.25 134 ILE A N 1
ATOM 1009 C CA . ILE A 1 134 ? 22.884 -21.884 19.970 1.00 90.25 134 ILE A CA 1
ATOM 1010 C C . ILE A 1 134 ? 23.108 -23.378 20.238 1.00 90.25 134 ILE A C 1
ATOM 1012 O O . ILE A 1 134 ? 23.945 -23.741 21.073 1.00 90.25 134 ILE A O 1
ATOM 1016 N N . LEU A 1 135 ? 22.422 -24.248 19.490 1.00 92.25 135 LEU A N 1
ATOM 1017 C CA . LEU A 1 135 ? 22.617 -25.698 19.527 1.00 92.25 135 LEU A CA 1
ATOM 1018 C C . LEU A 1 135 ? 24.083 -26.052 19.271 1.00 92.25 135 LEU A C 1
ATOM 1020 O O . LEU A 1 135 ? 24.692 -26.798 20.043 1.00 92.25 135 LEU A O 1
ATOM 1024 N N . GLY A 1 136 ? 24.663 -25.482 18.214 1.00 93.50 136 GLY A N 1
ATOM 1025 C CA . GLY A 1 136 ? 26.046 -25.728 17.837 1.00 93.50 136 GLY A CA 1
ATOM 1026 C C . GLY A 1 136 ? 27.022 -25.337 18.939 1.00 93.50 136 GLY A C 1
ATOM 1027 O O . GLY A 1 136 ? 27.942 -26.095 19.238 1.00 93.50 136 GLY A O 1
ATOM 1028 N N . GLN A 1 137 ? 26.797 -24.198 19.597 1.00 94.12 137 GLN A N 1
ATOM 1029 C CA . GLN A 1 137 ? 27.670 -23.709 20.660 1.00 94.12 137 GLN A CA 1
ATOM 1030 C C . GLN A 1 137 ? 27.562 -24.578 21.918 1.00 94.12 137 GLN A C 1
ATOM 1032 O O . GLN A 1 137 ? 28.576 -24.836 22.574 1.00 94.12 137 GLN A O 1
ATOM 1037 N N . SER A 1 138 ? 26.361 -25.077 22.228 1.00 93.81 138 SER A N 1
ATOM 1038 C CA . SER A 1 138 ? 26.152 -26.034 23.318 1.00 93.81 138 SER A CA 1
ATOM 1039 C C . SER A 1 138 ? 26.902 -27.348 23.066 1.00 93.81 138 SER A C 1
ATOM 1041 O O . SER A 1 138 ? 27.643 -27.820 23.935 1.00 93.81 138 SER A O 1
ATOM 1043 N N . VAL A 1 139 ? 26.778 -27.910 21.858 1.00 95.50 139 VAL A N 1
ATOM 1044 C CA . VAL A 1 139 ? 27.469 -29.147 21.456 1.00 95.50 139 VAL A CA 1
ATOM 1045 C C . VAL A 1 139 ? 28.986 -28.957 21.423 1.00 95.50 139 VAL A C 1
ATOM 1047 O O . VAL A 1 139 ? 29.716 -29.762 22.006 1.00 95.50 139 VAL A O 1
ATOM 1050 N N . LEU A 1 140 ? 29.476 -27.864 20.833 1.00 94.62 140 LEU A N 1
ATOM 1051 C CA . LEU A 1 140 ? 30.904 -27.542 20.769 1.00 94.62 140 LEU A CA 1
ATOM 1052 C C . LEU A 1 140 ? 31.529 -27.445 22.170 1.00 94.62 140 LEU A C 1
ATOM 1054 O O . LEU A 1 140 ? 32.622 -27.965 22.404 1.00 94.62 140 LEU A O 1
ATOM 1058 N N . GLY A 1 141 ? 30.816 -26.835 23.122 1.00 92.56 141 GLY A N 1
ATOM 1059 C CA . GLY A 1 141 ? 31.263 -26.723 24.510 1.00 92.56 141 GLY A CA 1
ATOM 1060 C C . GLY A 1 141 ? 31.458 -28.074 25.207 1.00 92.56 141 GLY A C 1
ATOM 1061 O O . GLY A 1 141 ? 32.402 -28.222 25.984 1.00 92.56 141 GLY A O 1
ATOM 1062 N N . GLN A 1 142 ? 30.611 -29.070 24.922 1.00 95.31 142 GLN A N 1
ATOM 1063 C CA . GLN A 1 142 ? 30.774 -30.422 25.474 1.00 95.31 142 GLN A CA 1
ATOM 1064 C C . GLN A 1 142 ? 31.868 -31.215 24.756 1.00 95.31 142 GLN A C 1
ATOM 1066 O O . GLN A 1 142 ? 32.635 -31.919 25.412 1.00 95.31 142 GLN A O 1
ATOM 1071 N N . LEU A 1 143 ? 32.002 -31.066 23.435 1.00 93.00 143 LEU A N 1
ATOM 1072 C CA . LEU A 1 143 ? 33.084 -31.701 22.672 1.00 93.00 143 LEU A CA 1
ATOM 1073 C C . LEU A 1 143 ? 34.468 -31.255 23.165 1.00 93.00 143 LEU A C 1
ATOM 1075 O O . LEU A 1 143 ? 35.377 -32.079 23.272 1.00 93.00 143 LEU A O 1
ATOM 1079 N N . GLY A 1 144 ? 34.608 -29.989 23.569 1.00 89.88 144 GLY A N 1
ATOM 1080 C CA . GLY A 1 144 ? 35.849 -29.462 24.143 1.00 89.88 144 GLY A CA 1
ATOM 1081 C C . GLY A 1 144 ? 36.259 -30.085 25.481 1.00 89.88 144 GLY A C 1
ATOM 1082 O O . GLY A 1 144 ? 37.403 -29.923 25.898 1.00 89.88 144 GLY A O 1
ATOM 1083 N N . ARG A 1 145 ? 35.358 -30.816 26.153 1.00 89.44 145 ARG A N 1
ATOM 1084 C CA . ARG A 1 145 ? 35.670 -31.589 27.369 1.00 89.44 145 ARG A CA 1
ATOM 1085 C C . ARG A 1 145 ? 36.220 -32.981 27.060 1.00 89.44 145 ARG A C 1
ATOM 1087 O O . ARG A 1 145 ? 36.859 -33.578 27.918 1.00 89.44 145 ARG A O 1
ATOM 1094 N N . VAL A 1 146 ? 35.967 -33.496 25.856 1.00 87.75 146 VAL A N 1
ATOM 1095 C CA . VAL A 1 146 ? 36.431 -34.818 25.400 1.00 87.75 146 VAL A CA 1
ATOM 1096 C C . VAL A 1 146 ? 37.796 -34.722 24.727 1.00 87.75 146 VAL A C 1
ATOM 1098 O O . VAL A 1 146 ? 38.626 -35.621 24.851 1.00 87.75 146 VAL A O 1
ATOM 1101 N N . GLY A 1 147 ? 38.055 -33.635 24.004 1.00 84.12 147 GLY A N 1
ATOM 1102 C CA . GLY A 1 147 ? 39.315 -33.452 23.301 1.00 84.12 147 GLY A CA 1
ATOM 1103 C C . GLY A 1 147 ? 39.559 -32.015 22.868 1.00 84.12 147 GLY A C 1
ATOM 1104 O O . GLY A 1 147 ? 38.802 -31.098 23.176 1.00 84.12 147 GLY A O 1
ATOM 1105 N N . ARG A 1 148 ? 40.653 -31.821 22.131 1.00 87.62 148 ARG A N 1
ATOM 1106 C CA . ARG A 1 148 ? 41.004 -30.521 21.559 1.00 87.62 148 ARG A CA 1
ATOM 1107 C C . ARG A 1 148 ? 39.916 -30.080 20.577 1.00 87.62 148 ARG A C 1
ATOM 1109 O O . ARG A 1 148 ? 39.449 -30.884 19.779 1.00 87.62 148 ARG A O 1
ATOM 1116 N N . LEU A 1 149 ? 39.569 -28.798 20.605 1.00 88.62 149 LEU A N 1
ATOM 1117 C CA . LEU A 1 149 ? 38.755 -28.171 19.569 1.00 88.62 149 LEU A CA 1
ATOM 1118 C C . LEU A 1 149 ? 39.657 -27.521 18.523 1.00 88.62 149 LEU A C 1
ATOM 1120 O O . LEU A 1 149 ? 40.668 -26.904 18.875 1.00 88.62 149 LEU A O 1
ATOM 1124 N N . SER A 1 150 ? 39.269 -27.614 17.255 1.00 84.25 150 SER A N 1
ATOM 1125 C CA . SER A 1 150 ? 39.921 -26.859 16.181 1.00 84.25 150 SER A CA 1
ATOM 1126 C C . SER A 1 150 ? 39.588 -25.363 16.298 1.00 84.25 150 SER A C 1
ATOM 1128 O O . SER A 1 150 ? 40.460 -24.502 16.153 1.00 84.25 150 SER A O 1
ATOM 1130 N N . ARG A 1 151 ? 38.343 -25.038 16.681 1.00 83.62 151 ARG A N 1
ATOM 1131 C CA . ARG A 1 151 ? 37.861 -23.672 16.944 1.00 83.62 151 ARG A CA 1
ATOM 1132 C C . ARG A 1 151 ? 37.070 -23.593 18.246 1.00 83.62 151 ARG A C 1
ATOM 1134 O O . ARG A 1 151 ? 36.373 -24.525 18.624 1.00 83.62 151 ARG A O 1
ATOM 1141 N N . LYS A 1 152 ? 37.155 -22.446 18.927 1.00 83.06 152 LYS A N 1
ATOM 1142 C CA . LYS A 1 152 ? 36.413 -22.185 20.178 1.00 83.06 152 LYS A CA 1
ATOM 1143 C C . LYS A 1 152 ? 34.961 -21.734 19.954 1.00 83.06 152 LYS A C 1
ATOM 1145 O O . LYS A 1 152 ? 34.196 -21.679 20.912 1.00 83.06 152 LYS A O 1
ATOM 1150 N N . GLN A 1 153 ? 34.607 -21.388 18.719 1.00 89.00 153 GLN A N 1
ATOM 1151 C CA . GLN A 1 153 ? 33.282 -20.917 18.318 1.00 89.00 153 GLN A CA 1
ATOM 1152 C C . GLN A 1 153 ? 32.765 -21.752 17.149 1.00 89.00 153 GLN A C 1
ATOM 1154 O O . GLN A 1 153 ? 33.567 -22.306 16.392 1.00 89.00 153 GLN A O 1
ATOM 1159 N N . VAL A 1 154 ? 31.439 -21.818 17.019 1.00 92.50 154 VAL A N 1
ATOM 1160 C CA . VAL A 1 154 ? 30.765 -22.440 15.873 1.00 92.50 154 VAL A CA 1
ATOM 1161 C C . VAL A 1 154 ? 31.143 -21.689 14.602 1.00 92.50 154 VAL A C 1
ATOM 1163 O O . VAL A 1 154 ? 31.022 -20.466 14.532 1.00 92.50 154 VAL A O 1
ATOM 1166 N N . GLU A 1 155 ? 31.607 -22.420 13.598 1.00 92.75 155 GLU A N 1
ATOM 1167 C CA . GLU A 1 155 ? 31.901 -21.858 12.282 1.00 92.75 155 GLU A CA 1
ATOM 1168 C C . GLU A 1 155 ? 30.647 -21.887 11.399 1.00 92.75 155 GLU A C 1
ATOM 1170 O O . GLU A 1 155 ? 29.717 -22.656 11.630 1.00 92.75 155 GLU A O 1
ATOM 1175 N N . GLN A 1 156 ? 30.593 -21.050 10.367 1.00 92.31 156 GLN A N 1
ATOM 1176 C CA . GLN A 1 156 ? 29.454 -21.016 9.453 1.00 92.31 156 GLN A CA 1
ATOM 1177 C C . GLN A 1 156 ? 29.906 -21.116 8.004 1.00 92.31 156 GLN A C 1
ATOM 1179 O O . GLN A 1 156 ? 30.893 -20.492 7.627 1.00 92.31 156 GLN A O 1
ATOM 1184 N N . ALA A 1 157 ? 29.184 -21.872 7.178 1.00 88.12 157 ALA A N 1
ATOM 1185 C CA . ALA A 1 157 ? 29.407 -21.937 5.732 1.00 88.12 157 ALA A CA 1
ATOM 1186 C C . ALA A 1 157 ? 28.172 -22.484 4.992 1.00 88.12 157 ALA A C 1
ATOM 1188 O O . ALA A 1 157 ? 27.180 -22.883 5.603 1.00 88.12 157 ALA A O 1
ATOM 1189 N N . GLY A 1 158 ? 28.221 -22.493 3.659 1.00 87.38 158 GLY A N 1
ATOM 1190 C CA . GLY A 1 158 ? 27.114 -22.899 2.785 1.00 87.38 158 GLY A CA 1
ATOM 1191 C C . GLY A 1 158 ? 26.945 -24.416 2.621 1.00 87.38 158 GLY A C 1
ATOM 1192 O O . GLY A 1 158 ? 26.933 -24.901 1.490 1.00 87.38 158 GLY A O 1
ATOM 1193 N N . PHE A 1 159 ? 26.829 -25.174 3.713 1.00 86.06 159 PHE A N 1
ATOM 1194 C CA . PHE A 1 159 ? 26.626 -26.630 3.667 1.00 86.06 159 PHE A CA 1
ATOM 1195 C C . PHE A 1 159 ? 25.228 -26.991 3.150 1.00 86.06 159 PHE A C 1
ATOM 1197 O O . PHE A 1 159 ? 24.227 -26.646 3.778 1.00 86.06 159 PHE A O 1
ATOM 1204 N N . VAL A 1 160 ? 25.134 -27.734 2.042 1.00 83.50 160 VAL A N 1
ATOM 1205 C CA . VAL A 1 160 ? 23.841 -28.148 1.462 1.00 83.50 160 VAL A CA 1
ATOM 1206 C C . VAL A 1 160 ? 23.052 -29.043 2.417 1.00 83.50 160 VAL A C 1
ATOM 1208 O O . VAL A 1 160 ? 21.838 -28.901 2.521 1.00 83.50 160 VAL A O 1
ATOM 1211 N N . VAL A 1 161 ? 23.738 -29.901 3.173 1.00 84.44 161 VAL A N 1
ATOM 1212 C CA . VAL A 1 161 ? 23.122 -30.814 4.150 1.00 84.44 161 VAL A CA 1
ATOM 1213 C C . VAL A 1 161 ? 22.510 -30.104 5.364 1.00 84.44 161 VAL A C 1
ATOM 1215 O O . VAL A 1 161 ? 21.779 -30.725 6.121 1.00 84.44 161 VAL A O 1
ATOM 1218 N N . LEU A 1 162 ? 22.791 -28.813 5.565 1.00 87.94 162 LEU A N 1
ATOM 1219 C CA . LEU A 1 162 ? 22.218 -28.017 6.657 1.00 87.94 162 LEU A CA 1
ATOM 1220 C C . LEU A 1 162 ? 21.098 -27.080 6.182 1.00 87.94 162 LEU A C 1
ATOM 1222 O O . LEU A 1 162 ? 20.564 -26.314 6.980 1.00 87.94 162 LEU A O 1
ATOM 1226 N N . LYS A 1 163 ? 20.736 -27.120 4.891 1.00 81.56 163 LYS A N 1
ATOM 1227 C CA . LYS A 1 163 ? 19.694 -26.271 4.291 1.00 81.56 163 LYS A CA 1
ATOM 1228 C C . LYS A 1 163 ? 18.293 -26.741 4.678 1.00 81.56 163 LYS A C 1
ATOM 1230 O O . LYS A 1 163 ? 17.586 -27.320 3.861 1.00 81.56 163 LYS A O 1
ATOM 1235 N N . SER A 1 164 ? 17.897 -26.473 5.919 1.00 74.75 164 SER A N 1
ATOM 1236 C CA . SER A 1 164 ? 16.536 -26.682 6.418 1.00 74.75 164 SER A CA 1
ATOM 1237 C C . SER A 1 164 ? 15.802 -25.353 6.618 1.00 74.75 164 SER A C 1
ATOM 1239 O O . SER A 1 164 ? 16.415 -24.348 6.972 1.00 74.75 164 SER A O 1
ATOM 1241 N N . ARG A 1 165 ? 14.483 -25.343 6.387 1.00 68.50 165 ARG A N 1
ATOM 1242 C CA . ARG A 1 165 ? 13.640 -24.140 6.500 1.00 68.50 165 ARG A CA 1
ATOM 1243 C C . ARG A 1 165 ? 13.336 -23.767 7.955 1.00 68.50 165 ARG A C 1
ATOM 1245 O O . ARG A 1 165 ? 13.335 -22.584 8.298 1.00 68.50 165 ARG A O 1
ATOM 1252 N N . ASP A 1 166 ? 13.040 -24.770 8.779 1.00 73.00 166 ASP A N 1
ATOM 1253 C CA . ASP A 1 166 ? 12.487 -24.617 10.131 1.00 73.00 166 ASP A CA 1
ATOM 1254 C C . ASP A 1 166 ? 13.065 -25.604 11.162 1.00 73.00 166 ASP A C 1
ATOM 1256 O O . ASP A 1 166 ? 12.636 -25.608 12.315 1.00 73.00 166 ASP A O 1
ATOM 1260 N N . ILE A 1 167 ? 14.046 -26.427 10.775 1.00 84.00 167 ILE A N 1
ATOM 1261 C CA . ILE A 1 167 ? 14.722 -27.369 11.680 1.00 84.00 167 ILE A CA 1
ATOM 1262 C C . ILE A 1 167 ? 16.132 -26.841 11.966 1.00 84.00 167 ILE A C 1
ATOM 1264 O O . ILE A 1 167 ? 16.916 -26.728 11.019 1.00 84.00 167 ILE A O 1
ATOM 1268 N N . PRO A 1 168 ? 16.489 -26.556 13.232 1.00 88.94 168 PRO A N 1
ATOM 1269 C CA . PRO A 1 168 ? 17.864 -26.260 13.606 1.00 88.94 168 PRO A CA 1
ATOM 1270 C C . PRO A 1 168 ? 18.794 -27.402 13.193 1.00 88.94 168 PRO A C 1
ATOM 1272 O O . PRO A 1 168 ? 18.564 -28.567 13.534 1.00 88.94 168 PRO A O 1
ATOM 1275 N N . ALA A 1 169 ? 19.840 -27.065 12.445 1.00 91.31 169 ALA A N 1
ATOM 1276 C CA . ALA A 1 169 ? 20.716 -28.021 11.794 1.00 91.31 169 ALA A CA 1
ATOM 1277 C C . ALA A 1 169 ? 22.184 -27.667 12.038 1.00 91.31 169 ALA A C 1
ATOM 1279 O O . ALA A 1 169 ? 22.633 -26.567 11.707 1.00 91.31 169 ALA A O 1
ATOM 1280 N N . ILE A 1 170 ? 22.947 -28.620 12.572 1.00 95.06 170 ILE A N 1
ATOM 1281 C CA . ILE A 1 170 ? 24.396 -28.477 12.750 1.00 95.06 170 ILE A CA 1
ATOM 1282 C C . ILE A 1 170 ? 25.152 -29.627 12.098 1.00 95.06 170 ILE A C 1
ATOM 1284 O O . ILE A 1 170 ? 24.668 -30.760 12.035 1.00 95.06 170 ILE A O 1
ATOM 1288 N N . LEU A 1 171 ? 26.366 -29.335 11.644 1.00 94.38 171 LEU A N 1
ATOM 1289 C CA . LEU A 1 171 ? 27.344 -30.333 11.235 1.00 94.38 171 LEU A CA 1
ATOM 1290 C C . LEU A 1 171 ? 28.419 -30.430 12.315 1.00 94.38 171 LEU A C 1
ATOM 1292 O O . LEU A 1 171 ? 29.075 -29.446 12.641 1.00 94.38 171 LEU A O 1
ATOM 1296 N N . VAL A 1 172 ? 28.578 -31.616 12.887 1.00 93.88 172 VAL A N 1
ATOM 1297 C CA . VAL A 1 172 ? 29.591 -31.939 13.885 1.00 93.88 172 VAL A CA 1
ATOM 1298 C C . VAL A 1 172 ? 30.728 -32.660 13.189 1.00 93.88 172 VAL A C 1
ATOM 1300 O O . VAL A 1 172 ? 30.586 -33.805 12.763 1.00 93.88 172 VAL A O 1
ATOM 1303 N N . GLU A 1 173 ? 31.862 -31.984 13.124 1.00 91.06 173 GLU A N 1
ATOM 1304 C CA . GLU A 1 173 ? 33.105 -32.544 12.635 1.00 91.06 173 GLU A CA 1
ATOM 1305 C C . GLU A 1 173 ? 33.869 -33.132 13.823 1.00 91.06 173 GLU A C 1
ATOM 1307 O O . GLU A 1 173 ? 34.328 -32.409 14.712 1.00 91.06 173 GLU A O 1
ATOM 1312 N N . THR A 1 174 ? 33.910 -34.461 13.902 1.00 86.62 174 THR A N 1
ATOM 1313 C CA . THR A 1 174 ? 34.365 -35.161 15.111 1.00 86.62 174 THR A CA 1
ATOM 1314 C C . THR A 1 174 ? 35.879 -35.162 15.259 1.00 86.62 174 THR A C 1
ATOM 1316 O O . THR A 1 174 ? 36.359 -35.032 16.386 1.00 86.62 174 THR A O 1
ATOM 1319 N N . ALA A 1 175 ? 36.612 -35.308 14.152 1.00 85.62 175 ALA A N 1
ATOM 1320 C CA . ALA A 1 175 ? 38.067 -35.225 14.066 1.00 85.62 175 ALA A CA 1
ATOM 1321 C C . ALA A 1 175 ? 38.540 -35.464 12.620 1.00 85.62 175 ALA A C 1
ATOM 1323 O O . ALA A 1 175 ? 37.887 -36.145 11.836 1.00 85.62 175 ALA A O 1
ATOM 1324 N N . PHE A 1 176 ? 39.767 -35.042 12.312 1.00 84.75 176 PHE A N 1
ATOM 1325 C CA . PHE A 1 176 ? 40.363 -35.220 10.987 1.00 84.75 176 PHE A CA 1
ATOM 1326 C C . PHE A 1 176 ? 40.964 -36.625 10.788 1.00 84.75 176 PHE A C 1
ATOM 1328 O O . PHE A 1 176 ? 42.086 -36.898 11.225 1.00 84.75 176 PHE A O 1
ATOM 1335 N N . ILE A 1 177 ? 40.271 -37.511 10.068 1.00 84.31 177 ILE A N 1
ATOM 1336 C CA . ILE A 1 177 ? 40.712 -38.879 9.741 1.00 84.31 177 ILE A CA 1
ATOM 1337 C C . ILE A 1 177 ? 42.011 -38.924 8.915 1.00 84.31 177 ILE A C 1
ATOM 1339 O O . ILE A 1 177 ? 42.735 -39.920 8.946 1.00 84.31 177 ILE A O 1
ATOM 1343 N N . SER A 1 178 ? 42.362 -37.837 8.217 1.00 82.44 178 SER A N 1
ATOM 1344 C CA . SER A 1 178 ? 43.649 -37.695 7.514 1.00 82.44 178 SER A CA 1
ATOM 1345 C C . SER A 1 178 ? 44.859 -37.608 8.456 1.00 82.44 178 SER A C 1
ATOM 1347 O O . SER A 1 178 ? 45.998 -37.836 8.028 1.00 82.44 178 SER A O 1
ATOM 1349 N N . THR A 1 179 ? 44.637 -37.285 9.734 1.00 84.94 179 THR A N 1
ATOM 1350 C CA . THR A 1 179 ? 45.684 -37.139 10.750 1.00 84.94 179 THR A CA 1
ATOM 1351 C C . THR A 1 179 ? 45.845 -38.451 11.541 1.00 84.94 179 THR A C 1
ATOM 1353 O O . THR A 1 179 ? 44.931 -38.837 12.269 1.00 84.94 179 THR A O 1
ATOM 1356 N N . PRO A 1 180 ? 47.008 -39.142 11.498 1.00 85.06 180 PRO A N 1
ATOM 1357 C CA . PRO A 1 180 ? 47.166 -40.479 12.092 1.00 85.06 180 PRO A CA 1
ATOM 1358 C C . PRO A 1 180 ? 46.840 -40.593 13.586 1.00 85.06 180 PRO A C 1
ATOM 1360 O O . PRO A 1 180 ? 46.391 -41.643 14.044 1.00 85.06 180 PRO A O 1
ATOM 1363 N N . SER A 1 181 ? 47.103 -39.546 14.373 1.00 86.19 181 SER A N 1
ATOM 1364 C CA . SER A 1 181 ? 46.780 -39.530 15.804 1.00 86.19 181 SER A CA 1
ATOM 1365 C C . SER A 1 181 ? 45.277 -39.463 16.060 1.00 86.19 181 SER A C 1
ATOM 1367 O O . SER A 1 181 ? 44.802 -40.086 17.003 1.00 86.19 181 SER A O 1
ATOM 1369 N N . GLU A 1 182 ? 44.543 -38.739 15.219 1.00 87.62 182 GLU A N 1
ATOM 1370 C CA . GLU A 1 182 ? 43.090 -38.592 15.296 1.00 87.62 182 GLU A CA 1
ATOM 1371 C C . GLU A 1 182 ? 42.397 -39.848 14.747 1.00 87.62 182 GLU A C 1
ATOM 1373 O O . GLU A 1 182 ? 41.491 -40.371 15.387 1.00 87.62 182 GLU A O 1
ATOM 1378 N N . GLU A 1 183 ? 42.910 -40.431 13.655 1.00 88.50 183 GLU A N 1
ATOM 1379 C CA . GLU A 1 183 ? 42.448 -41.726 13.130 1.00 88.50 183 GLU A CA 1
ATOM 1380 C C . GLU A 1 183 ? 42.536 -42.837 14.193 1.00 88.50 183 GLU A C 1
ATOM 1382 O O . GLU A 1 183 ? 41.609 -43.634 14.347 1.00 88.50 183 GLU A O 1
ATOM 1387 N N . ARG A 1 184 ? 43.623 -42.878 14.981 1.00 88.12 184 ARG A N 1
ATOM 1388 C CA . ARG A 1 184 ? 43.749 -43.826 16.105 1.00 88.12 184 ARG A CA 1
ATOM 1389 C C . ARG A 1 184 ? 42.663 -43.626 17.160 1.00 88.12 184 ARG A C 1
ATOM 1391 O O . ARG A 1 184 ? 42.099 -44.617 17.612 1.00 88.12 184 ARG A O 1
ATOM 1398 N N . LYS A 1 185 ? 42.361 -42.378 17.531 1.00 88.06 185 LYS A N 1
ATOM 1399 C CA . LYS A 1 185 ? 41.297 -42.067 18.499 1.00 88.06 185 LYS A CA 1
ATOM 1400 C C . LYS A 1 185 ? 39.928 -42.466 17.955 1.00 88.06 185 LYS A C 1
ATOM 1402 O O . LYS A 1 185 ? 39.168 -43.125 18.646 1.00 88.06 185 LYS A O 1
ATOM 1407 N N . LEU A 1 186 ? 39.637 -42.157 16.693 1.00 87.62 186 LEU A N 1
ATOM 1408 C CA . LEU A 1 186 ? 38.377 -42.527 16.043 1.00 87.62 186 LEU A CA 1
ATOM 1409 C C . LEU A 1 186 ? 38.156 -44.052 15.972 1.00 87.62 186 LEU A C 1
ATOM 1411 O O . LEU A 1 186 ? 37.014 -44.518 15.998 1.00 87.62 186 LEU A O 1
ATOM 1415 N N . ARG A 1 187 ? 39.232 -44.852 15.934 1.00 88.19 187 ARG A N 1
ATOM 1416 C CA . ARG A 1 187 ? 39.170 -46.323 16.022 1.00 88.19 187 ARG A CA 1
ATOM 1417 C C . ARG A 1 187 ? 38.914 -46.849 17.436 1.00 88.19 187 ARG A C 1
ATOM 1419 O O . ARG A 1 187 ? 38.401 -47.963 17.557 1.00 88.19 187 ARG A O 1
ATOM 1426 N N . ASP A 1 188 ? 39.178 -46.067 18.475 1.00 91.25 188 ASP A N 1
ATOM 1427 C CA . ASP A 1 188 ? 38.887 -46.435 19.861 1.00 91.25 188 ASP A CA 1
ATOM 1428 C C . ASP A 1 188 ? 37.382 -46.319 20.162 1.00 91.25 188 ASP A C 1
ATOM 1430 O O . ASP A 1 188 ? 36.751 -45.280 19.953 1.00 91.25 188 ASP A O 1
ATOM 1434 N N . ALA A 1 189 ? 36.789 -47.410 20.651 1.00 91.69 189 ALA A N 1
ATOM 1435 C CA . ALA A 1 189 ? 35.385 -47.447 21.042 1.00 91.69 189 ALA A CA 1
ATOM 1436 C C . ALA A 1 189 ? 35.083 -46.512 22.219 1.00 91.69 189 ALA A C 1
ATOM 1438 O O . ALA A 1 189 ? 34.042 -45.857 22.215 1.00 91.69 189 ALA A O 1
ATOM 1439 N N . ASN A 1 190 ? 36.001 -46.387 23.181 1.00 91.94 190 ASN A N 1
ATOM 1440 C CA . ASN A 1 190 ? 35.813 -45.513 24.336 1.00 91.94 190 ASN A CA 1
ATOM 1441 C C . ASN A 1 190 ? 35.745 -44.048 23.908 1.00 91.94 190 ASN A C 1
ATOM 1443 O O . ASN A 1 190 ? 34.854 -43.320 24.342 1.00 91.94 190 ASN A O 1
ATOM 1447 N N . TYR A 1 191 ? 36.629 -43.635 23.000 1.00 90.56 191 TYR A N 1
ATOM 1448 C CA . TYR A 1 191 ? 36.620 -42.282 22.454 1.00 90.56 191 TYR A CA 1
ATOM 1449 C C . TYR A 1 191 ? 35.340 -41.989 21.658 1.00 90.56 191 TYR A C 1
ATOM 1451 O O . TYR A 1 191 ? 34.705 -40.958 21.874 1.00 90.56 191 TYR A O 1
ATOM 1459 N N . ARG A 1 192 ? 34.890 -42.918 20.799 1.00 93.44 192 ARG A N 1
ATOM 1460 C CA . ARG A 1 192 ? 33.606 -42.770 20.084 1.00 93.44 192 ARG A CA 1
ATOM 1461 C C . ARG A 1 192 ? 32.417 -42.648 21.040 1.00 93.44 192 ARG A C 1
ATOM 1463 O O . ARG A 1 192 ? 31.545 -41.812 20.812 1.00 93.44 192 ARG A O 1
ATOM 1470 N N . ASN A 1 193 ? 32.403 -43.424 22.123 1.00 93.00 193 ASN A N 1
ATOM 1471 C CA . ASN A 1 193 ? 31.362 -43.342 23.149 1.00 93.00 193 ASN A CA 1
ATOM 1472 C C . ASN A 1 193 ? 31.399 -41.996 23.886 1.00 93.00 193 ASN A C 1
ATOM 1474 O O . ASN A 1 193 ? 30.351 -41.410 24.153 1.00 93.00 193 ASN A O 1
ATOM 1478 N N . GLN A 1 194 ? 32.590 -41.470 24.189 1.00 93.12 194 GLN A N 1
ATOM 1479 C CA . GLN A 1 194 ? 32.747 -40.141 24.788 1.00 93.12 194 GLN A CA 1
ATOM 1480 C C . GLN A 1 194 ? 32.248 -39.031 23.853 1.00 93.12 194 GLN A C 1
ATOM 1482 O O . GLN A 1 194 ? 31.535 -38.140 24.311 1.00 93.12 194 GLN A O 1
ATOM 1487 N N . LEU A 1 195 ? 32.547 -39.107 22.550 1.00 93.69 195 LEU A N 1
ATOM 1488 C CA . LEU A 1 195 ? 32.027 -38.169 21.548 1.00 93.69 195 LEU A CA 1
ATOM 1489 C C . LEU A 1 195 ? 30.496 -38.199 21.481 1.00 93.69 195 LEU A C 1
ATOM 1491 O O . LEU A 1 195 ? 29.859 -37.150 21.563 1.00 93.69 195 LEU A O 1
ATOM 1495 N N . ALA A 1 196 ? 29.896 -39.389 21.389 1.00 95.31 196 ALA A N 1
ATOM 1496 C CA . ALA A 1 196 ? 28.443 -39.541 21.357 1.00 95.31 196 ALA A CA 1
ATOM 1497 C C . ALA A 1 196 ? 27.779 -38.981 22.629 1.00 95.31 196 ALA A C 1
ATOM 1499 O O . ALA A 1 196 ? 26.800 -38.239 22.543 1.00 95.31 196 ALA A O 1
ATOM 1500 N N . ARG A 1 197 ? 28.351 -39.252 23.811 1.00 95.62 197 ARG A N 1
ATOM 1501 C CA . ARG A 1 197 ? 27.881 -38.676 25.083 1.00 95.62 197 ARG A CA 1
ATOM 1502 C C . ARG A 1 197 ? 28.003 -37.155 25.113 1.00 95.62 197 ARG A C 1
ATOM 1504 O O . ARG A 1 197 ? 27.075 -36.494 25.562 1.00 95.62 197 ARG A O 1
ATOM 1511 N N . ALA A 1 198 ? 29.105 -36.592 24.623 1.00 95.25 198 ALA A N 1
ATOM 1512 C CA . ALA A 1 198 ? 29.286 -35.144 24.572 1.00 95.25 198 ALA A CA 1
ATOM 1513 C C . ALA A 1 198 ? 28.264 -34.465 23.653 1.00 95.25 198 ALA A C 1
ATOM 1515 O O . ALA A 1 198 ? 27.698 -33.439 24.028 1.00 95.25 198 ALA A O 1
ATOM 1516 N N . ILE A 1 199 ? 27.975 -35.056 22.489 1.00 96.31 199 ILE A N 1
ATOM 1517 C CA . ILE A 1 199 ? 26.927 -34.553 21.593 1.00 96.31 199 ILE A CA 1
ATOM 1518 C C . ILE A 1 199 ? 25.563 -34.609 22.291 1.00 96.31 199 ILE A C 1
ATOM 1520 O O . ILE A 1 199 ? 24.853 -33.604 22.300 1.00 96.31 199 ILE A O 1
ATOM 1524 N N . LEU A 1 200 ? 25.218 -35.731 22.936 1.00 95.94 200 LEU A N 1
ATOM 1525 C CA . LEU A 1 200 ? 23.965 -35.858 23.687 1.00 95.94 200 LEU A CA 1
ATOM 1526 C C . LEU A 1 200 ? 23.851 -34.819 24.809 1.00 95.94 200 LEU A C 1
ATOM 1528 O O . LEU A 1 200 ? 22.818 -34.171 24.931 1.00 95.94 200 LEU A O 1
ATOM 1532 N N . GLU A 1 201 ? 24.889 -34.630 25.621 1.00 95.19 201 GLU A N 1
ATOM 1533 C CA . GLU A 1 201 ? 24.862 -33.636 26.700 1.00 95.19 201 GLU A CA 1
ATOM 1534 C C . GLU A 1 201 ? 24.761 -32.205 26.155 1.00 95.19 201 GLU A C 1
ATOM 1536 O O . GLU A 1 201 ? 24.102 -31.356 26.756 1.00 95.19 201 GLU A O 1
ATOM 1541 N N . GLY A 1 202 ? 25.339 -31.939 24.981 1.00 94.19 202 GLY A N 1
ATOM 1542 C CA . GLY A 1 202 ? 25.165 -30.675 24.269 1.00 94.19 202 GLY A CA 1
ATOM 1543 C C . GLY A 1 202 ? 23.719 -30.461 23.823 1.00 94.19 202 GLY A C 1
ATOM 1544 O O . GLY A 1 202 ? 23.167 -29.379 24.028 1.00 94.19 202 GLY A O 1
ATOM 1545 N N . ILE A 1 203 ? 23.077 -31.503 23.292 1.00 92.94 203 ILE A N 1
ATOM 1546 C CA . ILE A 1 203 ? 21.656 -31.482 22.921 1.00 92.94 203 ILE A CA 1
ATOM 1547 C C . ILE A 1 203 ? 20.779 -31.301 24.164 1.00 92.94 203 ILE A C 1
ATOM 1549 O O . ILE A 1 203 ? 19.916 -30.434 24.174 1.00 92.94 203 ILE A O 1
ATOM 1553 N N . LYS A 1 204 ? 21.008 -32.056 25.243 1.00 91.31 204 LYS A N 1
ATOM 1554 C CA . LYS A 1 204 ? 20.232 -31.948 26.491 1.00 91.31 204 LYS A CA 1
ATOM 1555 C C . LYS A 1 204 ? 20.341 -30.563 27.107 1.00 91.31 204 LYS A C 1
ATOM 1557 O O . LYS A 1 204 ? 19.342 -30.012 27.559 1.00 91.31 204 LYS A O 1
ATOM 1562 N N . ARG A 1 205 ? 21.545 -29.988 27.113 1.00 90.06 205 ARG A N 1
ATOM 1563 C CA . ARG A 1 205 ? 21.765 -28.619 27.576 1.00 90.06 205 ARG A CA 1
ATOM 1564 C C . ARG A 1 205 ? 21.015 -27.617 26.709 1.00 90.06 205 ARG A C 1
ATOM 1566 O O . ARG A 1 205 ? 20.338 -26.760 27.261 1.00 90.06 205 ARG A O 1
ATOM 1573 N N . TYR A 1 206 ? 21.092 -27.769 25.391 1.00 88.38 206 TYR A N 1
ATOM 1574 C CA . TYR A 1 206 ? 20.337 -26.945 24.458 1.00 88.38 206 TYR A CA 1
ATOM 1575 C C . TYR A 1 206 ? 18.829 -27.027 24.733 1.00 88.38 206 TYR A C 1
ATOM 1577 O O . TYR A 1 206 ? 18.207 -26.000 24.962 1.00 88.38 206 TYR A O 1
ATOM 1585 N N . VAL A 1 207 ? 18.263 -28.233 24.822 1.00 83.06 207 VAL A N 1
ATOM 1586 C CA . VAL A 1 207 ? 16.833 -28.452 25.102 1.00 83.06 207 VAL A CA 1
ATOM 1587 C C . VAL A 1 207 ? 16.426 -27.870 26.461 1.00 83.06 207 VAL A C 1
ATOM 1589 O O . VAL A 1 207 ? 15.372 -27.255 26.572 1.00 83.06 207 VAL A O 1
ATOM 1592 N N . LYS A 1 208 ? 17.270 -28.009 27.490 1.00 81.50 208 LYS A N 1
ATOM 1593 C CA . LYS A 1 208 ? 17.019 -27.454 28.829 1.00 81.50 208 LYS A CA 1
ATOM 1594 C C . LYS A 1 208 ? 17.067 -25.923 28.850 1.00 81.50 208 LYS A C 1
ATOM 1596 O O . LYS A 1 208 ? 16.259 -25.297 29.524 1.00 81.50 208 LYS A O 1
ATOM 1601 N N . GLU A 1 209 ? 18.026 -25.317 28.155 1.00 73.62 209 GLU A N 1
ATOM 1602 C CA . GLU A 1 209 ? 18.166 -23.856 28.050 1.00 73.62 209 GLU A CA 1
ATOM 1603 C C . GLU A 1 209 ? 17.143 -23.241 27.075 1.00 73.62 209 GLU A C 1
ATOM 1605 O O . GLU A 1 209 ? 16.848 -22.046 27.160 1.00 73.62 209 GLU A O 1
ATOM 1610 N N . ALA A 1 210 ? 16.575 -24.058 26.183 1.00 62.50 210 ALA A N 1
ATOM 1611 C CA . ALA A 1 210 ? 15.503 -23.705 25.259 1.00 62.50 210 ALA A CA 1
ATOM 1612 C C . ALA A 1 210 ? 14.102 -23.739 25.894 1.00 62.50 210 ALA A C 1
ATOM 1614 O O . ALA A 1 210 ? 13.131 -23.424 25.201 1.00 62.50 210 ALA A O 1
ATOM 1615 N N . ASP A 1 211 ? 13.967 -24.063 27.188 1.00 52.09 211 ASP A N 1
ATOM 1616 C CA . ASP A 1 211 ? 12.691 -24.008 27.912 1.00 52.09 211 ASP A CA 1
ATOM 1617 C C . ASP A 1 211 ? 12.167 -22.553 27.944 1.00 52.09 211 ASP A C 1
ATOM 1619 O O . ASP A 1 211 ? 12.524 -21.737 28.795 1.00 52.09 211 ASP A O 1
ATOM 1623 N N . GLY A 1 212 ? 11.399 -22.191 26.908 1.00 50.22 212 GLY A N 1
ATOM 1624 C CA . GLY A 1 212 ? 10.895 -20.840 26.641 1.00 50.22 212 GLY A CA 1
ATOM 1625 C C . GLY A 1 212 ? 11.383 -20.145 25.354 1.00 50.22 212 GLY A C 1
ATOM 1626 O O . GLY A 1 212 ? 10.861 -19.068 25.053 1.00 50.22 212 GLY A O 1
ATOM 1627 N N . ARG A 1 213 ? 12.307 -20.711 24.556 1.00 50.59 213 ARG A N 1
ATOM 1628 C CA . ARG A 1 213 ? 12.784 -20.117 23.283 1.00 50.59 213 ARG A CA 1
ATOM 1629 C C . ARG A 1 213 ? 12.622 -21.067 22.080 1.00 50.59 213 ARG A C 1
ATOM 1631 O O . ARG A 1 213 ? 13.166 -22.159 22.038 1.00 50.59 213 ARG A O 1
ATOM 1638 N N . THR A 1 214 ? 11.777 -20.622 21.147 1.00 51.00 214 THR A N 1
ATOM 1639 C CA . THR A 1 214 ? 11.737 -20.889 19.690 1.00 51.00 214 THR A CA 1
ATOM 1640 C C . THR A 1 214 ? 12.423 -22.133 19.110 1.00 51.00 214 THR A C 1
ATOM 1642 O O . THR A 1 214 ? 13.233 -22.032 18.205 1.00 51.00 214 THR A O 1
ATOM 1645 N N . THR A 1 215 ? 11.964 -23.329 19.463 1.00 50.34 215 THR A N 1
ATOM 1646 C CA . THR A 1 215 ? 12.063 -24.505 18.575 1.00 50.34 215 THR A CA 1
ATOM 1647 C C . THR A 1 215 ? 10.755 -25.288 18.555 1.00 50.34 215 THR A C 1
ATOM 1649 O O . THR A 1 215 ? 9.848 -24.996 19.341 1.00 50.34 215 THR A O 1
ATOM 1652 N N . ARG A 1 216 ? 10.621 -26.268 17.644 1.00 50.22 216 ARG A N 1
ATOM 1653 C CA . ARG A 1 216 ? 9.443 -27.158 17.511 1.00 50.22 216 ARG A CA 1
ATOM 1654 C C . ARG A 1 216 ? 8.976 -27.807 18.837 1.00 50.22 216 ARG A C 1
ATOM 1656 O O . ARG A 1 216 ? 7.824 -28.220 18.918 1.00 50.22 216 ARG A O 1
ATOM 1663 N N . PHE A 1 217 ? 9.771 -27.736 19.913 1.00 46.97 217 PHE A N 1
ATOM 1664 C CA . PHE A 1 217 ? 9.388 -28.001 21.311 1.00 46.97 217 PHE A CA 1
ATOM 1665 C C . PHE A 1 217 ? 8.191 -27.194 21.849 1.00 46.97 217 PHE A C 1
ATOM 1667 O O . PHE A 1 217 ? 7.637 -27.533 22.901 1.00 46.97 217 PHE A O 1
ATOM 1674 N N . LYS A 1 218 ? 7.701 -26.162 21.151 1.00 42.06 218 LYS A N 1
ATOM 1675 C CA . LYS A 1 218 ? 6.394 -25.587 21.485 1.00 42.06 218 LYS A CA 1
ATOM 1676 C C . LYS A 1 218 ? 5.282 -26.517 20.999 1.00 42.06 218 LYS A C 1
ATOM 1678 O O . LYS A 1 218 ? 4.848 -26.424 19.856 1.00 42.06 218 LYS A O 1
ATOM 1683 N N . LYS A 1 219 ? 4.816 -27.361 21.932 1.00 39.53 219 LYS A N 1
ATOM 1684 C CA . LYS A 1 219 ? 3.444 -27.880 22.104 1.00 39.53 219 LYS A CA 1
ATOM 1685 C C . LYS A 1 219 ? 2.580 -27.565 20.884 1.00 39.53 219 LYS A C 1
ATOM 1687 O O . LYS A 1 219 ? 2.211 -26.396 20.756 1.00 39.53 219 LYS A O 1
ATOM 1692 N N . LEU A 1 220 ? 2.267 -28.575 20.052 1.00 33.81 220 LEU A N 1
ATOM 1693 C CA . LEU A 1 220 ? 1.256 -28.507 18.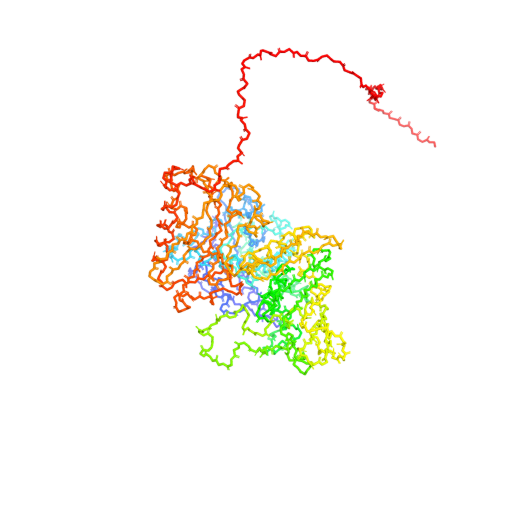984 1.00 33.81 220 LEU A CA 1
ATOM 1694 C C . LEU A 1 220 ? 0.170 -27.533 19.434 1.00 33.81 220 LEU A C 1
ATOM 1696 O O . LEU A 1 220 ? -0.664 -27.859 20.290 1.00 33.81 220 LEU A O 1
ATOM 1700 N N . ARG A 1 221 ? 0.232 -26.292 18.938 1.00 34.84 221 ARG A N 1
ATOM 1701 C CA . ARG A 1 221 ? -0.884 -25.381 19.102 1.00 34.84 221 ARG A CA 1
ATOM 1702 C C . ARG A 1 221 ? -1.931 -26.057 18.253 1.00 34.84 221 ARG A C 1
ATOM 1704 O O . ARG A 1 221 ? -1.836 -26.027 17.031 1.00 34.84 221 ARG A O 1
ATOM 1711 N N . ARG A 1 222 ? -2.854 -26.767 18.913 1.00 36.97 222 ARG A N 1
ATOM 1712 C CA . ARG A 1 222 ? -4.064 -27.245 18.249 1.00 36.97 222 ARG A CA 1
ATOM 1713 C C . ARG A 1 222 ? -4.560 -26.072 17.418 1.00 36.97 222 ARG A C 1
ATOM 1715 O O . ARG A 1 222 ? -4.488 -24.941 17.908 1.00 36.97 222 ARG A O 1
ATOM 1722 N N . ILE A 1 223 ? -5.012 -26.344 16.198 1.00 33.62 223 ILE A N 1
ATOM 1723 C CA . ILE A 1 223 ? -5.758 -25.356 15.428 1.00 33.62 223 ILE A CA 1
ATOM 1724 C C . ILE A 1 223 ? -6.811 -24.810 16.391 1.00 33.62 223 ILE A C 1
ATOM 1726 O O . ILE A 1 223 ? -7.634 -25.546 16.935 1.00 33.62 223 ILE A O 1
ATOM 1730 N N . ARG A 1 224 ? -6.644 -23.545 16.734 1.00 39.38 224 ARG A N 1
ATOM 1731 C CA . ARG A 1 224 ? -7.527 -22.788 17.598 1.00 39.38 224 ARG A CA 1
ATOM 1732 C C . ARG A 1 224 ? -7.954 -21.632 16.734 1.00 39.38 224 ARG A C 1
ATOM 1734 O O . ARG A 1 224 ? -7.113 -21.072 16.027 1.00 39.38 224 ARG A O 1
ATOM 1741 N N . ALA A 1 225 ? -9.231 -21.288 16.811 1.00 35.59 225 ALA A N 1
ATOM 1742 C CA . ALA A 1 225 ? -9.636 -19.961 16.407 1.00 35.59 225 ALA A CA 1
ATOM 1743 C C . ALA A 1 225 ? -8.682 -18.981 17.104 1.00 35.59 225 ALA A C 1
ATOM 1745 O O . ALA A 1 225 ? -8.475 -19.053 18.322 1.00 35.59 225 ALA A O 1
ATOM 1746 N N . LEU A 1 226 ? -7.981 -18.188 16.299 1.00 40.84 226 LEU A N 1
ATOM 1747 C CA . LEU A 1 226 ? -7.259 -17.036 16.810 1.00 40.84 226 LEU A CA 1
ATOM 1748 C C . LEU A 1 226 ? -8.306 -16.154 17.492 1.00 40.84 226 LEU A C 1
ATOM 1750 O O . LEU A 1 226 ? -9.435 -16.075 17.009 1.00 40.84 226 LEU A O 1
ATOM 1754 N N . ASP A 1 227 ? -7.958 -15.539 18.621 1.00 50.22 227 ASP A N 1
ATOM 1755 C CA . ASP A 1 227 ? -8.856 -14.541 19.189 1.00 50.22 227 ASP A CA 1
ATOM 1756 C C . ASP A 1 227 ? -9.094 -13.439 18.150 1.00 50.22 227 ASP A C 1
ATOM 1758 O O . ASP A 1 227 ? -8.196 -13.116 17.362 1.00 50.22 227 ASP A O 1
ATOM 1762 N N . ASP A 1 228 ? -10.307 -12.888 18.131 1.00 49.19 228 ASP A N 1
ATOM 1763 C CA . ASP A 1 228 ? -10.708 -11.924 17.106 1.00 49.19 228 ASP A CA 1
ATOM 1764 C C . ASP A 1 228 ? -9.727 -10.754 17.037 1.00 49.19 228 ASP A C 1
ATOM 1766 O O . ASP A 1 228 ? -9.406 -10.281 15.957 1.00 49.19 228 ASP A O 1
ATOM 1770 N N . ARG A 1 229 ? -9.127 -10.350 18.163 1.00 51.22 229 ARG A N 1
ATOM 1771 C CA . ARG A 1 229 ? -8.125 -9.280 18.210 1.00 51.22 229 ARG A CA 1
ATOM 1772 C C . ARG A 1 229 ? -6.833 -9.640 17.464 1.00 51.22 229 ARG A C 1
ATOM 1774 O O . ARG A 1 229 ? -6.279 -8.784 16.775 1.00 51.22 229 ARG A O 1
ATOM 1781 N N . LEU A 1 230 ? -6.346 -10.873 17.552 1.00 48.09 230 LEU A N 1
ATOM 1782 C CA . LEU A 1 230 ? -5.152 -11.344 16.850 1.00 48.09 230 LEU A CA 1
ATOM 1783 C C . LEU A 1 230 ? -5.434 -11.619 15.366 1.00 48.09 230 LEU A C 1
ATOM 1785 O O . LEU A 1 230 ? -4.597 -11.277 14.528 1.00 48.09 230 LEU A O 1
ATOM 1789 N N . VAL A 1 231 ? -6.618 -12.144 15.021 1.00 49.06 231 VAL A N 1
ATOM 1790 C CA . VAL A 1 231 ? -7.102 -12.167 13.623 1.00 49.06 231 VAL A CA 1
ATOM 1791 C C . VAL A 1 231 ? -7.144 -10.744 13.079 1.00 49.06 231 VAL A C 1
ATOM 1793 O O . VAL A 1 231 ? -6.701 -10.493 11.955 1.00 49.06 231 VAL A O 1
ATOM 1796 N N . ASN A 1 232 ? -7.616 -9.802 13.901 1.00 46.88 232 ASN A N 1
ATOM 1797 C CA . ASN A 1 232 ? -7.733 -8.406 13.529 1.00 46.88 232 ASN A CA 1
ATOM 1798 C C . ASN A 1 232 ? -6.379 -7.789 13.225 1.00 46.88 232 ASN A C 1
ATOM 1800 O O . ASN A 1 232 ? -6.193 -7.194 12.166 1.00 46.88 232 ASN A O 1
ATOM 1804 N N . GLN A 1 233 ? -5.404 -8.034 14.094 1.00 51.03 233 GLN A N 1
ATOM 1805 C CA . GLN A 1 233 ? -4.037 -7.586 13.888 1.00 51.03 233 GLN A CA 1
ATOM 1806 C C . GLN A 1 233 ? -3.397 -8.221 12.651 1.00 51.03 233 GLN A C 1
ATOM 1808 O O . GLN A 1 233 ? -2.712 -7.510 11.918 1.00 51.03 233 GLN A O 1
ATOM 1813 N N . ILE A 1 234 ? -3.615 -9.512 12.379 1.00 47.97 234 ILE A N 1
ATOM 1814 C CA . ILE A 1 234 ? -3.034 -10.198 11.213 1.00 47.97 234 ILE A CA 1
ATOM 1815 C C . ILE A 1 234 ? -3.644 -9.677 9.906 1.00 47.97 234 ILE A C 1
ATOM 1817 O O . ILE A 1 234 ? -2.890 -9.222 9.051 1.00 47.97 234 ILE A O 1
ATOM 1821 N N . ALA A 1 235 ? -4.974 -9.639 9.784 1.00 43.44 235 ALA A N 1
ATOM 1822 C CA . ALA A 1 235 ? -5.659 -9.143 8.585 1.00 43.44 235 ALA A CA 1
ATOM 1823 C C . ALA A 1 235 ? -5.412 -7.641 8.348 1.00 43.44 235 ALA A C 1
ATOM 1825 O O . ALA A 1 235 ? -5.184 -7.214 7.218 1.00 43.44 235 ALA A O 1
ATOM 1826 N N . ALA A 1 236 ? -5.305 -6.836 9.413 1.00 46.84 236 ALA A N 1
ATOM 1827 C CA . ALA A 1 236 ? -4.856 -5.450 9.287 1.00 46.84 236 ALA A CA 1
ATOM 1828 C C . ALA A 1 236 ? -3.420 -5.337 8.745 1.00 46.84 236 ALA A C 1
ATOM 1830 O O . ALA A 1 236 ? -3.033 -4.275 8.280 1.00 46.84 236 ALA A O 1
ATOM 1831 N N . GLY A 1 237 ? -2.610 -6.399 8.809 1.00 44.62 237 GLY A N 1
ATOM 1832 C CA . GLY A 1 237 ? -1.265 -6.441 8.225 1.00 44.62 237 GLY A CA 1
ATOM 1833 C C . GLY A 1 237 ? -1.227 -6.610 6.720 1.00 44.62 237 GLY A C 1
ATOM 1834 O O . GLY A 1 237 ? -0.234 -6.227 6.116 1.00 44.62 237 GLY A O 1
ATOM 1835 N N . GLU A 1 238 ? -2.292 -7.151 6.138 1.00 50.50 238 GLU A N 1
ATOM 1836 C CA . GLU A 1 238 ? -2.442 -7.294 4.690 1.00 50.50 238 GLU A CA 1
ATOM 1837 C C . GLU A 1 238 ? -3.126 -6.060 4.072 1.00 50.50 238 GLU A C 1
ATOM 1839 O O . GLU A 1 238 ? -2.920 -5.768 2.897 1.00 50.50 238 GLU A O 1
ATOM 1844 N N . VAL A 1 239 ? -3.896 -5.300 4.868 1.00 54.62 239 VAL A N 1
ATOM 1845 C CA . VAL A 1 239 ? -4.689 -4.138 4.412 1.00 54.62 239 VAL A CA 1
ATOM 1846 C C . VAL A 1 239 ? -4.072 -2.785 4.814 1.00 54.62 239 VAL A C 1
ATOM 1848 O O . VAL A 1 239 ? -4.127 -1.825 4.046 1.00 54.62 239 VAL A O 1
ATOM 1851 N N . VAL A 1 240 ? -3.450 -2.675 5.997 1.00 69.19 240 VAL A N 1
ATOM 1852 C CA . VAL A 1 240 ? -2.964 -1.406 6.575 1.00 69.19 240 VAL A CA 1
ATOM 1853 C C . VAL A 1 240 ? -1.467 -1.477 6.883 1.00 69.19 240 VAL A C 1
ATOM 1855 O O . VAL A 1 240 ? -1.030 -1.789 7.992 1.00 69.19 240 VAL A O 1
ATOM 1858 N N . GLU A 1 241 ? -0.659 -1.135 5.882 1.00 74.56 241 GLU A N 1
ATOM 1859 C CA . GLU A 1 241 ? 0.803 -1.128 6.010 1.00 74.56 241 GLU A CA 1
ATOM 1860 C C . GLU A 1 241 ? 1.350 0.203 6.556 1.00 74.56 241 GLU A C 1
ATOM 1862 O O . GLU A 1 241 ? 2.341 0.220 7.288 1.00 74.56 241 GLU A O 1
ATOM 1867 N N . ARG A 1 242 ? 0.750 1.340 6.161 1.00 89.06 242 ARG A N 1
ATOM 1868 C CA . ARG A 1 242 ? 1.323 2.694 6.322 1.00 89.06 242 ARG A CA 1
ATOM 1869 C C . ARG A 1 242 ? 0.238 3.783 6.348 1.00 89.06 242 ARG A C 1
ATOM 1871 O O . ARG A 1 242 ? -0.828 3.552 5.775 1.00 89.06 242 ARG A O 1
ATOM 1878 N N . PRO A 1 243 ? 0.522 5.003 6.855 1.00 92.31 243 PRO A N 1
ATOM 1879 C CA . PRO A 1 243 ? -0.404 6.145 6.796 1.00 92.31 243 PRO A CA 1
ATOM 1880 C C . PRO A 1 243 ? -0.976 6.435 5.400 1.00 92.31 243 PRO A C 1
ATOM 1882 O O . PRO A 1 243 ? -2.160 6.727 5.255 1.00 92.31 243 PRO A O 1
ATOM 1885 N N . ALA A 1 244 ? -0.155 6.311 4.352 1.00 91.50 244 ALA A N 1
ATOM 1886 C CA . ALA A 1 244 ? -0.589 6.555 2.975 1.00 91.50 244 ALA A CA 1
ATOM 1887 C C . ALA A 1 244 ? -1.681 5.576 2.498 1.00 91.50 244 ALA A C 1
ATOM 1889 O O . ALA A 1 244 ? -2.579 5.987 1.766 1.00 91.50 244 ALA A O 1
ATOM 1890 N N . SER A 1 245 ? -1.626 4.308 2.927 1.00 88.00 245 SER A N 1
ATOM 1891 C CA . SER A 1 245 ? -2.649 3.301 2.610 1.00 88.00 245 SER A CA 1
ATOM 1892 C C . SER A 1 245 ? -3.976 3.627 3.296 1.00 88.00 245 SER A C 1
ATOM 1894 O O . SER A 1 245 ? -5.024 3.474 2.687 1.00 88.00 245 SER A O 1
ATOM 1896 N N . ILE A 1 246 ? -3.934 4.156 4.524 1.00 90.38 246 ILE A N 1
ATOM 1897 C CA . ILE A 1 246 ? -5.133 4.582 5.264 1.00 90.38 246 ILE A CA 1
ATOM 1898 C C . ILE A 1 246 ? -5.804 5.750 4.556 1.00 90.38 246 ILE A C 1
ATOM 1900 O O . ILE A 1 246 ? -6.986 5.672 4.249 1.00 90.38 246 ILE A O 1
ATOM 1904 N N . VAL A 1 247 ? -5.050 6.811 4.247 1.00 93.94 247 VAL A N 1
ATOM 1905 C CA . VAL A 1 247 ? -5.608 7.964 3.524 1.00 93.94 247 VAL A CA 1
ATOM 1906 C C . VAL A 1 247 ? -6.203 7.538 2.194 1.00 93.94 247 VAL A C 1
ATOM 1908 O O . VAL A 1 247 ? -7.284 8.001 1.856 1.00 93.94 247 VAL A O 1
ATOM 1911 N N . LYS A 1 248 ? -5.537 6.637 1.464 1.00 89.38 248 LYS A N 1
ATOM 1912 C CA . LYS A 1 248 ? -6.075 6.097 0.217 1.00 89.38 248 LYS A CA 1
ATOM 1913 C C . LYS A 1 248 ? -7.460 5.474 0.435 1.00 89.38 248 LYS A C 1
ATOM 1915 O O . LYS A 1 248 ? -8.397 5.898 -0.224 1.00 89.38 248 LYS A O 1
ATOM 1920 N N . GLU A 1 249 ? -7.597 4.530 1.364 1.00 87.69 249 GLU A N 1
ATOM 1921 C CA . GLU A 1 249 ? -8.869 3.826 1.598 1.00 87.69 249 GLU A CA 1
ATOM 1922 C C . GLU A 1 249 ? -9.974 4.760 2.126 1.00 87.69 249 GLU A C 1
ATOM 1924 O O . GLU A 1 249 ? -11.120 4.669 1.692 1.00 87.69 249 GLU A O 1
ATOM 1929 N N . LEU A 1 250 ? -9.651 5.685 3.038 1.00 92.81 250 LEU A N 1
ATOM 1930 C CA . LEU A 1 250 ? -10.634 6.637 3.571 1.00 92.81 250 LEU A CA 1
ATOM 1931 C C . LEU A 1 250 ? -11.128 7.608 2.493 1.00 92.81 250 LEU A C 1
ATOM 1933 O O . LEU A 1 250 ? -12.325 7.851 2.394 1.00 92.81 250 LEU A O 1
ATOM 1937 N N . VAL A 1 251 ? -10.220 8.128 1.664 1.00 94.12 251 VAL A N 1
ATOM 1938 C CA . VAL A 1 251 ? -10.569 9.051 0.577 1.00 94.12 251 VAL A CA 1
ATOM 1939 C C . VAL A 1 251 ? -11.320 8.326 -0.538 1.00 94.12 251 VAL A C 1
ATOM 1941 O O . VAL A 1 251 ? -12.282 8.875 -1.058 1.00 94.12 251 VAL A O 1
ATOM 1944 N N . GLU A 1 252 ? -10.939 7.094 -0.884 1.00 88.06 252 GLU A N 1
ATOM 1945 C CA . GLU A 1 252 ? -11.697 6.263 -1.831 1.00 88.06 252 GLU A CA 1
ATOM 1946 C C . GLU A 1 252 ? -13.129 6.002 -1.330 1.00 88.06 252 GLU A C 1
ATOM 1948 O O . GLU A 1 252 ? -14.066 6.067 -2.120 1.00 88.06 252 GLU A O 1
ATOM 1953 N N . ASN A 1 253 ? -13.332 5.804 -0.021 1.00 88.12 253 ASN A N 1
ATOM 1954 C CA . ASN A 1 253 ? -14.679 5.708 0.550 1.00 88.12 253 ASN A CA 1
ATOM 1955 C C . ASN A 1 253 ? -15.472 7.018 0.432 1.00 88.12 253 ASN A C 1
ATOM 1957 O O . ASN A 1 253 ? -16.667 6.963 0.154 1.00 88.12 253 ASN A O 1
ATOM 1961 N N . SER A 1 254 ? -14.831 8.175 0.607 1.00 92.94 254 SER A N 1
ATOM 1962 C CA . SER A 1 254 ? -15.474 9.478 0.393 1.00 92.94 254 SER A CA 1
ATOM 1963 C C . SER A 1 254 ? -15.860 9.698 -1.077 1.00 92.94 254 SER A C 1
ATOM 1965 O O . SER A 1 254 ? -16.939 10.219 -1.355 1.00 92.94 254 SER A O 1
ATOM 1967 N N . VAL A 1 255 ? -15.015 9.269 -2.024 1.00 89.50 255 VAL A N 1
ATOM 1968 C CA . VAL A 1 255 ? -15.326 9.297 -3.467 1.00 89.50 255 VAL A CA 1
ATOM 1969 C C . VAL A 1 255 ? -16.512 8.382 -3.780 1.00 89.50 255 VAL A C 1
ATOM 1971 O O . VAL A 1 255 ? -17.465 8.825 -4.415 1.00 89.50 255 VAL A O 1
ATOM 1974 N N . ASP A 1 256 ? -16.503 7.144 -3.273 1.00 84.31 256 ASP A N 1
ATOM 1975 C CA . ASP A 1 256 ? -17.614 6.191 -3.430 1.00 84.31 256 ASP A CA 1
ATOM 1976 C C . ASP A 1 256 ? -18.933 6.734 -2.839 1.00 84.31 256 ASP A C 1
ATOM 1978 O O . ASP A 1 256 ? -20.008 6.421 -3.342 1.00 84.31 256 ASP A O 1
ATOM 1982 N N . ALA A 1 257 ? -18.864 7.564 -1.792 1.00 85.25 257 ALA A N 1
ATOM 1983 C CA . ALA A 1 257 ? -20.020 8.230 -1.183 1.00 85.25 257 ALA A CA 1
ATOM 1984 C C . ALA A 1 257 ? -20.520 9.456 -1.977 1.00 85.25 257 ALA A C 1
ATOM 1986 O O . ALA A 1 257 ? -21.416 10.166 -1.514 1.00 85.25 257 ALA A O 1
ATOM 1987 N N . GLY A 1 258 ? -19.936 9.741 -3.147 1.00 88.88 258 GLY A N 1
ATOM 1988 C CA . GLY A 1 258 ? -20.336 10.844 -4.022 1.00 88.88 258 GLY A CA 1
ATOM 1989 C C . GLY A 1 258 ? -19.928 12.231 -3.521 1.00 88.88 258 GLY A C 1
ATOM 1990 O O . GLY A 1 258 ? -20.576 13.218 -3.876 1.00 88.88 258 GLY A O 1
ATOM 1991 N N . ALA A 1 259 ? -18.886 12.327 -2.688 1.00 93.94 259 ALA A N 1
ATOM 1992 C CA . ALA A 1 259 ? -18.410 13.605 -2.162 1.00 93.94 259 ALA A CA 1
ATOM 1993 C C . ALA A 1 259 ? -18.000 14.581 -3.277 1.00 93.94 259 ALA A C 1
ATOM 1995 O O . ALA A 1 259 ? -17.427 14.195 -4.294 1.00 93.94 259 ALA A O 1
ATOM 1996 N N . ARG A 1 260 ? -18.238 15.877 -3.061 1.00 95.56 260 ARG A N 1
ATOM 1997 C CA . ARG A 1 260 ? -17.797 16.977 -3.941 1.00 95.56 260 ARG A CA 1
ATOM 1998 C C . ARG A 1 260 ? -16.647 17.777 -3.342 1.00 95.56 260 ARG A C 1
ATOM 2000 O O . ARG A 1 260 ? -15.963 18.510 -4.059 1.00 95.56 260 ARG A O 1
ATOM 2007 N N . ARG A 1 261 ? -16.386 17.617 -2.049 1.00 97.06 261 ARG A N 1
ATOM 2008 C CA . ARG A 1 261 ? -15.261 18.210 -1.333 1.00 97.06 261 ARG A CA 1
ATOM 2009 C C . ARG A 1 261 ? -14.712 17.210 -0.329 1.00 97.06 261 ARG A C 1
ATOM 2011 O O . ARG A 1 261 ? -15.449 16.703 0.507 1.00 97.06 261 ARG A O 1
ATOM 2018 N N . ILE A 1 262 ? -13.403 16.992 -0.384 1.00 98.19 262 ILE A N 1
ATOM 2019 C CA . ILE A 1 262 ? -12.667 16.138 0.543 1.00 98.19 262 ILE A CA 1
ATOM 2020 C C . ILE A 1 262 ? -11.517 16.949 1.149 1.00 98.19 262 ILE A C 1
ATOM 2022 O O . ILE A 1 262 ? -10.647 17.474 0.446 1.00 98.19 262 ILE A O 1
ATOM 2026 N N . ALA A 1 263 ? -11.503 17.066 2.472 1.00 98.25 263 ALA A N 1
ATOM 2027 C CA . ALA A 1 263 ? -10.453 17.728 3.231 1.00 98.25 263 ALA A CA 1
ATOM 2028 C C . ALA A 1 263 ? -9.675 16.705 4.059 1.00 98.25 263 ALA A C 1
ATOM 2030 O O . ALA A 1 263 ? -10.260 15.897 4.775 1.00 98.25 263 ALA A O 1
ATOM 2031 N N . VAL A 1 264 ? -8.345 16.746 3.958 1.00 98.38 264 VAL A N 1
ATOM 2032 C CA . VAL A 1 264 ? -7.450 15.858 4.703 1.00 98.38 264 VAL A CA 1
ATOM 2033 C C . VAL A 1 264 ? -6.541 16.683 5.605 1.00 98.38 264 VAL A C 1
ATOM 2035 O O . VAL A 1 264 ? -5.828 17.578 5.144 1.00 98.38 264 VAL A O 1
ATOM 2038 N N . GLU A 1 265 ? -6.524 16.361 6.892 1.00 98.12 265 GLU A N 1
ATOM 2039 C CA . GLU A 1 265 ? -5.617 16.948 7.875 1.00 98.12 265 GLU A CA 1
ATOM 2040 C C . GLU A 1 265 ? -4.758 15.859 8.515 1.00 98.12 265 GLU A C 1
ATOM 2042 O O . GLU A 1 265 ? -5.220 14.757 8.809 1.00 98.12 265 GLU A O 1
ATOM 2047 N N . VAL A 1 266 ? -3.464 16.142 8.656 1.00 97.06 266 VAL A N 1
ATOM 2048 C CA . VAL A 1 266 ? -2.472 15.156 9.083 1.00 97.06 266 VAL A CA 1
ATOM 2049 C C . VAL A 1 266 ? -1.556 15.758 10.137 1.00 97.06 266 VAL A C 1
ATOM 2051 O O . VAL A 1 266 ? -1.038 16.860 9.960 1.00 97.06 266 VAL A O 1
ATOM 2054 N N . GLU A 1 267 ? -1.257 14.983 11.178 1.00 94.94 267 GLU A N 1
ATOM 2055 C CA . GLU A 1 267 ? -0.265 15.314 12.203 1.00 94.94 267 GLU A CA 1
ATOM 2056 C C . GLU A 1 267 ? 0.825 14.240 12.304 1.00 94.94 267 GLU A C 1
ATOM 2058 O O . GLU A 1 267 ? 0.569 13.038 12.180 1.00 94.94 267 GLU A O 1
ATOM 2063 N N . ARG A 1 268 ? 2.078 14.675 12.512 1.00 89.75 268 ARG A N 1
ATOM 2064 C CA . ARG A 1 268 ? 3.282 13.811 12.604 1.00 89.75 268 ARG A CA 1
ATOM 2065 C C . ARG A 1 268 ? 3.365 12.734 11.510 1.00 89.75 268 ARG A C 1
ATOM 2067 O O . ARG A 1 268 ? 3.586 11.554 11.785 1.00 89.75 268 ARG A O 1
ATOM 2074 N N . GLY A 1 269 ? 3.144 13.134 10.256 1.00 85.12 269 GLY A N 1
ATOM 2075 C CA . GLY A 1 269 ? 3.170 12.226 9.102 1.00 85.12 269 GLY A CA 1
ATOM 2076 C C . GLY A 1 269 ? 2.072 11.156 9.089 1.00 85.12 269 GLY A C 1
ATOM 2077 O O . GLY A 1 269 ? 2.212 10.163 8.379 1.00 85.12 269 GLY A O 1
ATOM 2078 N N . GLY A 1 270 ? 1.000 11.354 9.861 1.00 89.06 270 GLY A N 1
ATOM 2079 C CA . GLY A 1 270 ? -0.155 10.459 9.956 1.00 89.06 270 GLY A CA 1
ATOM 2080 C C . GLY A 1 270 ? -0.039 9.401 11.048 1.00 89.06 270 GLY A C 1
ATOM 2081 O O . GLY A 1 270 ? -0.855 8.490 11.109 1.00 89.06 270 GLY A O 1
ATOM 2082 N N . LEU A 1 271 ? 0.982 9.494 11.907 1.00 88.50 271 LEU A N 1
ATOM 2083 C CA . LEU A 1 271 ? 1.149 8.578 13.040 1.00 88.50 271 LEU A CA 1
ATOM 2084 C C . LEU A 1 271 ? 0.412 9.039 14.287 1.00 88.50 271 LEU A C 1
ATOM 2086 O O . LEU A 1 271 ? 0.009 8.205 15.092 1.00 88.50 271 LEU A O 1
ATOM 2090 N N . GLN A 1 272 ? 0.279 10.354 14.455 1.00 93.69 272 GLN A N 1
ATOM 2091 C CA . GLN A 1 272 ? -0.472 10.925 15.564 1.00 93.69 272 GLN A CA 1
ATOM 2092 C C . GLN A 1 272 ? -1.948 11.043 15.211 1.00 93.69 272 GLN A C 1
ATOM 2094 O O . GLN A 1 272 ? -2.778 10.564 15.969 1.00 93.69 272 GLN A O 1
ATOM 2099 N N . SER A 1 273 ? -2.258 11.667 14.073 1.00 96.62 273 SER A N 1
ATOM 2100 C CA . SER A 1 273 ? -3.633 11.843 13.617 1.00 96.62 273 SER A CA 1
ATOM 2101 C C . SER A 1 273 ? -3.706 11.938 12.094 1.00 96.62 273 SER A C 1
ATOM 2103 O O . SER A 1 273 ? -2.833 12.536 11.451 1.00 96.62 273 SER A O 1
ATOM 2105 N N . ILE A 1 274 ? -4.745 11.326 11.535 1.00 97.88 274 ILE A N 1
ATOM 2106 C CA . ILE A 1 274 ? -5.220 11.486 10.162 1.00 97.88 274 ILE A CA 1
ATOM 2107 C C . ILE A 1 274 ? -6.716 11.773 10.257 1.00 97.88 274 ILE A C 1
ATOM 2109 O O . ILE A 1 274 ? -7.466 10.944 10.766 1.00 97.88 274 ILE A O 1
ATOM 2113 N N . GLN A 1 275 ? -7.154 12.907 9.730 1.00 98.06 275 GLN A N 1
ATOM 2114 C CA . GLN A 1 275 ? -8.561 13.264 9.610 1.00 98.06 275 GLN A CA 1
ATOM 2115 C C . GLN A 1 275 ? -8.925 13.391 8.132 1.00 98.06 275 GLN A C 1
ATOM 2117 O O . GLN A 1 275 ? -8.250 14.100 7.388 1.00 98.06 275 GLN A O 1
ATOM 2122 N N . VAL A 1 276 ? -9.988 12.705 7.713 1.00 98.19 276 VAL A N 1
ATOM 2123 C CA . VAL A 1 276 ? -10.593 12.816 6.379 1.00 98.19 276 VAL A CA 1
ATOM 2124 C C . VAL A 1 276 ? -12.037 13.263 6.553 1.00 98.19 276 VAL A C 1
ATOM 2126 O O . VAL A 1 276 ? -12.814 12.597 7.232 1.00 98.19 276 VAL A O 1
ATOM 2129 N N . GLU A 1 277 ? -12.382 14.405 5.975 1.00 98.00 277 GLU A N 1
ATOM 2130 C CA . GLU A 1 277 ? -13.716 14.996 6.017 1.00 98.00 277 GLU A CA 1
ATOM 2131 C C . GLU A 1 277 ? -14.274 15.134 4.605 1.00 98.00 277 GLU A C 1
ATOM 2133 O O . GLU A 1 277 ? -13.592 15.644 3.716 1.00 98.00 277 GLU A O 1
ATOM 2138 N N . ASP A 1 278 ? -15.521 14.716 4.420 1.00 97.38 278 ASP A N 1
ATOM 2139 C CA . ASP A 1 278 ? -16.245 14.801 3.162 1.00 97.38 278 ASP A CA 1
ATOM 2140 C C . ASP A 1 278 ? -17.677 15.330 3.324 1.00 97.38 278 ASP A C 1
ATOM 2142 O O . ASP A 1 278 ? -18.244 15.380 4.424 1.00 97.38 278 ASP A O 1
ATOM 2146 N N . ASP A 1 279 ? -18.252 15.743 2.198 1.00 96.12 279 ASP A N 1
ATOM 2147 C CA . ASP A 1 279 ? -19.660 16.111 2.038 1.00 96.12 279 ASP A CA 1
ATOM 2148 C C . ASP A 1 279 ? -20.444 15.079 1.208 1.00 96.12 279 ASP A C 1
ATOM 2150 O O . ASP A 1 279 ? -21.356 15.443 0.466 1.00 96.12 279 ASP A O 1
ATOM 2154 N N . GLY A 1 280 ? -20.074 13.796 1.312 1.00 93.06 280 GLY A N 1
ATOM 2155 C CA . GLY A 1 280 ? -20.775 12.700 0.640 1.00 93.06 280 GLY A CA 1
ATOM 2156 C C . GLY A 1 280 ? -22.141 12.378 1.260 1.00 93.06 280 GLY A C 1
ATOM 2157 O O . GLY A 1 280 ? -22.684 13.132 2.069 1.00 93.06 280 GLY A O 1
ATOM 2158 N N . SER A 1 281 ? -22.694 11.215 0.915 1.00 89.75 281 SER A N 1
ATOM 2159 C CA . SER A 1 281 ? -24.013 10.757 1.387 1.00 89.75 281 SER A CA 1
ATOM 2160 C C . SER A 1 281 ? -24.135 10.605 2.908 1.00 89.75 281 SER A C 1
ATOM 2162 O O . SER A 1 281 ? -25.239 10.672 3.445 1.00 89.75 281 SER A O 1
ATOM 2164 N N . GLY A 1 282 ? -23.013 10.393 3.598 1.00 90.31 282 GLY A N 1
ATOM 2165 C CA . GLY A 1 282 ? -23.004 9.996 5.003 1.00 90.31 282 GLY A CA 1
ATOM 2166 C C . GLY A 1 282 ? -23.332 8.512 5.207 1.00 90.31 282 GLY A C 1
ATOM 2167 O O . GLY A 1 282 ? -23.526 7.762 4.251 1.00 90.31 282 GLY A O 1
ATOM 2168 N N . ILE A 1 283 ? -23.360 8.109 6.475 1.00 87.81 283 ILE A N 1
ATOM 2169 C CA . ILE A 1 283 ? -23.697 6.786 7.004 1.00 87.81 283 ILE A CA 1
ATOM 2170 C C . ILE A 1 283 ? -24.825 7.004 8.015 1.00 87.81 283 ILE A C 1
ATOM 2172 O O . ILE A 1 283 ? -24.709 7.883 8.879 1.00 87.81 283 ILE A O 1
ATOM 2176 N N . ALA A 1 284 ? -25.903 6.227 7.908 1.00 86.00 284 ALA A N 1
ATOM 2177 C CA . ALA A 1 284 ? -27.032 6.317 8.828 1.00 86.00 284 ALA A CA 1
ATOM 2178 C C . ALA A 1 284 ? -26.615 5.941 10.263 1.00 86.00 284 ALA A C 1
ATOM 2180 O O . ALA A 1 284 ? -25.672 5.176 10.489 1.00 86.00 284 ALA A O 1
ATOM 2181 N N . ALA A 1 285 ? -27.292 6.512 11.261 1.00 84.81 285 ALA A N 1
ATOM 2182 C CA . ALA A 1 285 ? -26.872 6.386 12.660 1.00 84.81 285 ALA A CA 1
ATOM 2183 C C . ALA A 1 285 ? -26.920 4.936 13.179 1.00 84.81 285 ALA A C 1
ATOM 2185 O O . ALA A 1 285 ? -26.096 4.545 14.007 1.00 84.81 285 ALA A O 1
ATOM 2186 N N . ASP A 1 286 ? -27.872 4.148 12.689 1.00 80.69 286 ASP A N 1
ATOM 2187 C CA . ASP A 1 286 ? -28.056 2.724 12.972 1.00 80.69 286 ASP A CA 1
ATOM 2188 C C . ASP A 1 286 ? -27.078 1.822 12.198 1.00 80.69 286 ASP A C 1
ATOM 2190 O O . ASP A 1 286 ? -26.722 0.745 12.679 1.00 80.69 286 ASP A O 1
ATOM 2194 N N . GLU A 1 287 ? -26.554 2.286 11.063 1.00 83.38 287 GLU A N 1
ATOM 2195 C CA . GLU A 1 287 ? -25.546 1.577 10.266 1.00 83.38 287 GLU A CA 1
ATOM 2196 C C . GLU A 1 287 ? -24.101 1.839 10.718 1.00 83.38 287 GLU A C 1
ATOM 2198 O O . GLU A 1 287 ? -23.195 1.088 10.355 1.00 83.38 287 GLU A O 1
ATOM 2203 N N . LEU A 1 288 ? -23.847 2.865 11.540 1.00 82.50 288 LEU A N 1
ATOM 2204 C CA . LEU A 1 288 ? -22.492 3.208 12.000 1.00 82.50 288 LEU A CA 1
ATOM 2205 C C . LEU A 1 288 ? -21.786 2.056 12.728 1.00 82.50 288 LEU A C 1
ATOM 2207 O O . LEU A 1 288 ? -20.580 1.869 12.554 1.00 82.50 288 LEU A O 1
ATOM 2211 N N . ALA A 1 289 ? -22.520 1.279 13.533 1.00 81.44 289 ALA A N 1
ATOM 2212 C CA . ALA A 1 289 ? -21.960 0.093 14.183 1.00 81.44 289 ALA A CA 1
ATOM 2213 C C . ALA A 1 289 ? -21.534 -0.927 13.128 1.00 81.44 289 ALA A C 1
ATOM 2215 O O . ALA A 1 289 ? -20.413 -1.432 13.162 1.00 81.44 289 ALA A O 1
ATOM 2216 N N . LEU A 1 290 ? -22.429 -1.187 12.173 1.00 78.31 290 LEU A N 1
ATOM 2217 C CA . LEU A 1 290 ? -22.248 -2.168 11.116 1.00 78.31 290 LEU A CA 1
ATOM 2218 C C . LEU A 1 290 ? -21.062 -1.799 10.208 1.00 78.31 290 LEU A C 1
ATOM 2220 O O . LEU A 1 290 ? -20.224 -2.654 9.931 1.00 78.31 290 LEU A O 1
ATOM 2224 N N . ALA A 1 291 ? -20.907 -0.522 9.847 1.00 77.69 291 ALA A N 1
ATOM 2225 C CA . ALA A 1 291 ? -19.792 -0.014 9.040 1.00 77.69 291 ALA A CA 1
ATOM 2226 C C . ALA A 1 291 ? -18.402 -0.238 9.678 1.00 77.69 291 ALA A C 1
ATOM 2228 O O . ALA A 1 291 ? -17.387 -0.257 8.977 1.00 77.69 291 ALA A O 1
ATOM 2229 N N . LEU A 1 292 ? -18.348 -0.409 11.004 1.00 75.75 292 LEU A N 1
ATOM 2230 C CA . LEU A 1 292 ? -17.127 -0.676 11.774 1.00 75.75 292 LEU A CA 1
ATOM 2231 C C . LEU A 1 292 ? -16.956 -2.160 12.139 1.00 75.75 292 LEU A C 1
ATOM 2233 O O . LEU A 1 292 ? -15.923 -2.538 12.698 1.00 75.75 292 LEU A O 1
ATOM 2237 N N . THR A 1 293 ? -17.919 -3.013 11.780 1.00 67.44 293 THR A N 1
ATOM 2238 C CA . THR A 1 293 ? -17.808 -4.475 11.885 1.00 67.44 293 THR A CA 1
ATOM 2239 C C . THR A 1 293 ? -17.276 -5.100 10.597 1.00 67.44 293 THR A C 1
ATOM 2241 O O . THR A 1 293 ? -17.396 -4.545 9.509 1.00 67.44 293 THR A O 1
ATOM 2244 N N . ARG A 1 294 ? -16.639 -6.269 10.713 1.00 63.50 294 ARG A N 1
ATOM 2245 C CA . ARG A 1 294 ? -16.103 -7.002 9.557 1.00 63.50 294 ARG A CA 1
ATOM 2246 C C . ARG A 1 294 ? -17.201 -7.609 8.702 1.00 63.50 294 ARG A C 1
ATOM 2248 O O . ARG A 1 294 ? -18.239 -7.997 9.222 1.00 63.50 294 ARG A O 1
ATOM 2255 N N . HIS A 1 295 ? -16.885 -7.796 7.420 1.00 52.16 295 HIS A N 1
ATOM 2256 C CA . HIS A 1 295 ? -17.745 -8.475 6.445 1.00 52.16 295 HIS A CA 1
ATOM 2257 C C . HIS A 1 295 ? -19.099 -7.785 6.235 1.00 52.16 295 HIS A C 1
ATOM 2259 O O . HIS A 1 295 ? -20.055 -8.416 5.798 1.00 52.16 295 HIS A O 1
ATOM 2265 N N . ALA A 1 296 ? -19.157 -6.480 6.508 1.00 50.91 296 ALA A N 1
ATOM 2266 C CA . ALA A 1 296 ? -20.306 -5.640 6.235 1.00 50.91 296 ALA A CA 1
ATOM 2267 C C . ALA A 1 296 ? -19.945 -4.601 5.168 1.00 50.91 296 ALA A C 1
ATOM 2269 O O . ALA A 1 296 ? -18.998 -3.826 5.317 1.00 50.91 296 ALA A O 1
ATOM 2270 N N . THR A 1 297 ? -20.674 -4.594 4.056 1.00 49.78 297 THR A N 1
ATOM 2271 C CA . THR A 1 297 ? -20.510 -3.605 2.989 1.00 49.78 297 THR A CA 1
ATOM 2272 C C . THR A 1 297 ? -21.849 -3.346 2.316 1.00 49.78 297 THR A C 1
ATOM 2274 O O . THR A 1 297 ? -22.632 -4.268 2.143 1.00 49.78 297 THR A O 1
ATOM 2277 N N . SER A 1 298 ? -22.094 -2.101 1.915 1.00 55.34 298 SER A N 1
ATOM 2278 C CA . SER A 1 298 ? -23.254 -1.702 1.111 1.00 55.34 298 SER A CA 1
ATOM 2279 C C . SER A 1 298 ? -23.004 -1.794 -0.403 1.00 55.34 298 SER A C 1
ATOM 2281 O O . SER A 1 298 ? -23.816 -1.317 -1.186 1.00 55.34 298 SER A O 1
ATOM 2283 N N . LYS A 1 299 ? -21.847 -2.333 -0.829 1.00 53.59 299 LYS A N 1
ATOM 2284 C CA . LYS A 1 299 ? -21.339 -2.204 -2.210 1.00 53.59 299 LYS A CA 1
ATOM 2285 C C . LYS A 1 299 ? -21.436 -3.484 -3.050 1.00 53.59 299 LYS A C 1
ATOM 2287 O O . LYS A 1 299 ? -21.208 -3.408 -4.251 1.00 53.59 299 LYS A O 1
ATOM 2292 N N . ILE A 1 300 ? -21.735 -4.631 -2.437 1.00 47.09 300 ILE A N 1
ATOM 2293 C CA . ILE A 1 300 ? -21.965 -5.919 -3.112 1.00 47.09 300 ILE A CA 1
ATOM 2294 C C . ILE A 1 300 ? -23.030 -6.709 -2.339 1.00 47.09 300 ILE A C 1
ATOM 2296 O O . ILE A 1 300 ? -22.939 -6.805 -1.114 1.00 47.09 300 ILE A O 1
ATOM 2300 N N . GLU A 1 301 ? -24.017 -7.276 -3.033 1.00 46.62 301 GLU A N 1
ATOM 2301 C CA . GLU A 1 301 ? -25.070 -8.112 -2.434 1.00 46.62 301 GLU A CA 1
ATOM 2302 C C . GLU A 1 301 ? -24.913 -9.592 -2.818 1.00 46.62 301 GLU A C 1
ATOM 2304 O O . GLU A 1 301 ? -25.261 -10.478 -2.034 1.00 46.62 301 GLU A O 1
ATOM 2309 N N . ASN A 1 302 ? -24.354 -9.888 -3.998 1.00 41.25 302 ASN A N 1
ATOM 2310 C CA . ASN A 1 302 ? -24.238 -11.249 -4.528 1.00 41.25 302 ASN A CA 1
ATOM 2311 C C . ASN A 1 302 ? -22.885 -11.519 -5.238 1.00 41.25 302 ASN A C 1
ATOM 2313 O O . ASN A 1 302 ? -22.055 -10.633 -5.432 1.00 41.25 302 ASN A O 1
ATOM 2317 N N . ALA A 1 303 ? -22.631 -12.784 -5.602 1.00 40.41 303 ALA A N 1
ATOM 2318 C CA . ALA A 1 303 ? -21.384 -13.201 -6.257 1.00 40.41 303 ALA A CA 1
ATOM 2319 C C . ALA A 1 303 ? -21.240 -12.693 -7.709 1.00 40.41 303 ALA A C 1
ATOM 2321 O O . ALA A 1 303 ? -20.116 -12.616 -8.205 1.00 40.41 303 ALA A O 1
ATOM 2322 N N . GLU A 1 304 ? -22.340 -12.334 -8.379 1.00 45.25 304 GLU A N 1
ATOM 2323 C CA . GLU A 1 304 ? -22.326 -11.743 -9.724 1.00 45.25 304 GLU A CA 1
ATOM 2324 C C . GLU A 1 304 ? -21.876 -10.269 -9.682 1.00 45.25 304 GLU A C 1
ATOM 2326 O O . GLU A 1 304 ? -21.133 -9.837 -10.565 1.00 45.25 304 GLU A O 1
ATOM 2331 N N . ASP A 1 305 ? -22.172 -9.533 -8.603 1.00 45.66 305 ASP A N 1
ATOM 2332 C CA . ASP A 1 305 ? -21.701 -8.153 -8.381 1.00 45.66 305 ASP A CA 1
ATOM 2333 C C . ASP A 1 305 ? -20.165 -8.063 -8.284 1.00 45.66 305 ASP A C 1
ATOM 2335 O O . ASP A 1 305 ? -19.560 -7.046 -8.634 1.00 45.66 305 ASP A O 1
ATOM 2339 N N . LEU A 1 306 ? -19.501 -9.154 -7.871 1.00 45.22 306 LEU A N 1
ATOM 2340 C CA . LEU A 1 306 ? -18.037 -9.255 -7.811 1.00 45.22 306 LEU A CA 1
ATOM 2341 C C . LEU A 1 306 ? -17.386 -9.155 -9.205 1.00 45.22 306 LEU A C 1
ATOM 2343 O O . LEU A 1 306 ? -16.210 -8.803 -9.316 1.00 45.22 306 LEU A O 1
ATOM 2347 N N . HIS A 1 307 ? -18.143 -9.451 -10.264 1.00 37.91 307 HIS A N 1
ATOM 2348 C CA . HIS A 1 307 ? -17.696 -9.365 -11.654 1.00 37.91 307 HIS A CA 1
ATOM 2349 C C . HIS A 1 307 ? -17.977 -7.991 -12.299 1.00 37.91 307 HIS A C 1
ATOM 2351 O O . HIS A 1 307 ? -17.432 -7.711 -13.366 1.00 37.91 307 HIS A O 1
ATOM 2357 N N . HIS A 1 308 ? -18.743 -7.111 -11.638 1.00 39.81 308 HIS A N 1
ATOM 2358 C CA . HIS A 1 308 ? -19.178 -5.796 -12.141 1.00 39.81 308 HIS A CA 1
ATOM 2359 C C . HIS A 1 308 ? -18.786 -4.627 -11.215 1.00 39.81 308 HIS A C 1
ATOM 2361 O O . HIS A 1 308 ? -19.513 -3.645 -11.076 1.00 39.81 308 HIS A O 1
ATOM 2367 N N . ILE A 1 309 ? -17.624 -4.711 -10.561 1.00 47.09 309 ILE A N 1
ATOM 2368 C CA . ILE A 1 309 ? -17.213 -3.738 -9.538 1.00 47.09 309 ILE A CA 1
ATOM 2369 C C . ILE A 1 309 ? -16.879 -2.376 -10.173 1.00 47.09 309 ILE A C 1
ATOM 2371 O O . ILE A 1 309 ? -15.786 -2.179 -10.707 1.00 47.09 309 ILE A O 1
ATOM 2375 N N . ALA A 1 310 ? -17.804 -1.420 -10.054 1.00 45.97 310 ALA A N 1
ATOM 2376 C CA . ALA A 1 310 ? -17.595 -0.007 -10.387 1.00 45.97 310 ALA A CA 1
ATOM 2377 C C . ALA A 1 310 ? -17.083 0.839 -9.197 1.00 45.97 310 ALA A C 1
ATOM 2379 O O . ALA A 1 310 ? -16.627 1.960 -9.402 1.00 45.97 310 ALA A O 1
ATOM 2380 N N . SER A 1 311 ? -17.125 0.320 -7.961 1.00 48.28 311 SER A N 1
ATOM 2381 C CA . SER A 1 311 ? -16.713 1.038 -6.742 1.00 48.28 311 SER A CA 1
ATOM 2382 C C . SER A 1 311 ? -15.243 0.807 -6.353 1.00 48.28 311 SER A C 1
ATOM 2384 O O . SER A 1 311 ? -14.625 -0.225 -6.653 1.00 48.28 311 SER A O 1
ATOM 2386 N N . PHE A 1 312 ? -14.640 1.761 -5.637 1.00 49.00 312 PHE A N 1
ATOM 2387 C CA . PHE A 1 312 ? -13.237 1.672 -5.229 1.00 49.00 312 PHE A CA 1
ATOM 2388 C C . PHE A 1 312 ? -13.008 0.652 -4.096 1.00 49.00 312 PHE A C 1
ATOM 2390 O O . PHE A 1 312 ? -11.991 -0.058 -4.110 1.00 49.00 312 PHE A O 1
ATOM 2397 N N . GLY A 1 313 ? -13.961 0.477 -3.172 1.00 53.28 313 GLY A N 1
ATOM 2398 C CA . GLY A 1 313 ? -13.956 -0.562 -2.126 1.00 53.28 313 GLY A CA 1
ATOM 2399 C C . GLY A 1 313 ? -15.102 -1.575 -2.265 1.00 53.28 313 GLY A C 1
ATOM 2400 O O . GLY A 1 313 ? -16.212 -1.185 -2.580 1.00 53.28 313 GLY A O 1
ATOM 2401 N N . PHE A 1 314 ? -14.872 -2.870 -2.002 1.00 49.16 314 PHE A N 1
ATOM 2402 C CA . PHE A 1 314 ? -15.939 -3.897 -2.048 1.00 49.16 314 PHE A CA 1
ATOM 2403 C C . PHE A 1 314 ? -15.888 -4.926 -0.907 1.00 49.16 314 PHE A C 1
ATOM 2405 O O . PHE A 1 314 ? -16.745 -5.790 -0.817 1.00 49.16 314 PHE A O 1
ATOM 2412 N N . ARG A 1 315 ? -14.877 -4.878 -0.026 1.00 52.47 315 ARG A N 1
ATOM 2413 C CA . ARG A 1 315 ? -14.624 -5.966 0.941 1.00 52.47 315 ARG A CA 1
ATOM 2414 C C . ARG A 1 315 ? -15.220 -5.751 2.332 1.00 52.47 315 ARG A C 1
ATOM 2416 O O . ARG A 1 315 ? -15.144 -6.657 3.146 1.00 52.47 315 ARG A O 1
ATOM 2423 N N . GLY A 1 316 ? -15.747 -4.563 2.645 1.00 57.44 316 GLY A N 1
ATOM 2424 C CA . GLY A 1 316 ? -16.231 -4.271 4.007 1.00 57.44 316 GLY A CA 1
ATOM 2425 C C . GLY A 1 316 ? -15.162 -4.431 5.103 1.00 57.44 316 GLY A C 1
ATOM 2426 O O . GLY A 1 316 ? -15.477 -4.650 6.265 1.00 57.44 316 GLY A O 1
ATOM 2427 N N . GLU A 1 317 ? -13.877 -4.392 4.728 1.00 68.50 317 GLU A N 1
ATOM 2428 C CA . GLU A 1 317 ? -12.751 -4.751 5.604 1.00 68.50 317 GLU A CA 1
ATOM 2429 C C . GLU A 1 317 ? -11.850 -3.561 5.950 1.00 68.50 317 GLU A C 1
ATOM 2431 O O . GLU A 1 317 ? -11.079 -3.643 6.906 1.00 68.50 317 GLU A O 1
ATOM 2436 N N . ALA A 1 318 ? -11.946 -2.447 5.216 1.00 75.75 318 ALA A N 1
ATOM 2437 C CA . ALA A 1 318 ? -11.040 -1.308 5.370 1.00 75.75 318 ALA A CA 1
ATOM 2438 C C . ALA A 1 318 ? -11.194 -0.613 6.734 1.00 75.75 318 ALA A C 1
ATOM 2440 O O . ALA A 1 318 ? -10.234 -0.566 7.504 1.00 75.75 318 ALA A O 1
ATOM 2441 N N . LEU A 1 319 ? -12.396 -0.122 7.066 1.00 83.69 319 LEU A N 1
ATOM 2442 C CA . LEU A 1 319 ? -12.639 0.593 8.328 1.00 83.69 319 LEU A CA 1
ATOM 2443 C C . LEU A 1 319 ? -12.404 -0.293 9.565 1.00 83.69 319 LEU A C 1
ATOM 2445 O O . LEU A 1 319 ? -11.667 0.144 10.450 1.00 83.69 319 LEU A O 1
ATOM 2449 N N . PRO A 1 320 ? -12.893 -1.552 9.622 1.00 80.50 320 PRO A N 1
ATOM 2450 C CA . PRO A 1 320 ? -12.600 -2.441 10.750 1.00 80.50 320 PRO A CA 1
ATOM 2451 C C . PRO A 1 320 ? -11.102 -2.738 10.902 1.00 80.50 320 PRO A C 1
ATOM 2453 O O . PRO A 1 320 ? -10.584 -2.821 12.018 1.00 80.50 320 PRO A O 1
ATOM 2456 N N . SER A 1 321 ? -10.373 -2.885 9.787 1.00 82.44 321 SER A N 1
ATOM 2457 C CA . SER A 1 321 ? -8.925 -3.122 9.819 1.00 82.44 321 SER A CA 1
ATOM 2458 C C . SER A 1 321 ? -8.167 -1.913 10.352 1.00 82.44 321 SER A C 1
ATOM 2460 O O . SER A 1 321 ? -7.290 -2.085 11.198 1.00 82.44 321 SER A O 1
ATOM 2462 N N . ILE A 1 322 ? -8.531 -0.703 9.918 1.00 88.00 322 ILE A N 1
ATOM 2463 C CA . ILE A 1 322 ? -7.949 0.547 10.422 1.00 88.00 322 ILE A CA 1
ATOM 2464 C C . ILE A 1 322 ? -8.235 0.684 11.922 1.00 88.00 322 ILE A C 1
ATOM 2466 O O . ILE A 1 322 ? -7.294 0.780 12.709 1.00 88.00 322 ILE A O 1
ATOM 2470 N N . ALA A 1 323 ? -9.502 0.564 12.329 1.00 88.12 323 ALA A N 1
ATOM 2471 C CA . ALA A 1 323 ? -9.924 0.675 13.724 1.00 88.12 323 ALA A CA 1
ATOM 2472 C C . ALA A 1 323 ? -9.238 -0.345 14.653 1.00 88.12 323 ALA A C 1
ATOM 2474 O O . ALA A 1 323 ? -9.005 -0.067 15.829 1.00 88.12 323 ALA A O 1
ATOM 2475 N N . SER A 1 324 ? -8.857 -1.522 14.141 1.00 84.62 324 SER A N 1
ATOM 2476 C CA . SER A 1 324 ? -8.146 -2.538 14.928 1.00 84.62 324 SER A CA 1
ATOM 2477 C C . SER A 1 324 ? -6.721 -2.154 15.338 1.00 84.62 324 SER A C 1
ATOM 2479 O O . SER A 1 324 ? -6.194 -2.692 16.317 1.00 84.62 324 SER A O 1
ATOM 2481 N N . VAL A 1 325 ? -6.094 -1.221 14.618 1.00 86.69 325 VAL A N 1
ATOM 2482 C CA . VAL A 1 325 ? -4.706 -0.785 14.838 1.00 86.69 325 VAL A CA 1
ATOM 2483 C C . VAL A 1 325 ? -4.593 0.694 15.214 1.00 86.69 325 VAL A C 1
ATOM 2485 O O . VAL A 1 325 ? -3.485 1.229 15.255 1.00 86.69 325 VAL A O 1
ATOM 2488 N N . SER A 1 326 ? -5.711 1.358 15.503 1.00 92.25 326 SER A N 1
ATOM 2489 C CA . SER A 1 326 ? -5.772 2.780 15.849 1.00 92.25 326 SER A CA 1
ATOM 2490 C C . SER A 1 326 ? -6.844 3.067 16.903 1.00 92.25 326 SER A C 1
ATOM 2492 O O . SER A 1 326 ? -7.582 2.179 17.341 1.00 92.25 326 SER A O 1
ATOM 2494 N N . ARG A 1 327 ? -6.934 4.332 17.304 1.00 94.62 327 ARG A N 1
ATOM 2495 C CA . ARG A 1 327 ? -8.109 4.919 17.953 1.00 94.62 327 ARG A CA 1
ATOM 2496 C C . ARG A 1 327 ? -8.898 5.633 16.862 1.00 94.62 327 ARG A C 1
ATOM 2498 O O . ARG A 1 327 ? -8.390 6.581 16.274 1.00 94.62 327 ARG A O 1
ATOM 2505 N N . MET A 1 328 ? -10.064 5.119 16.489 1.00 94.50 328 MET A N 1
ATOM 2506 C CA . MET A 1 328 ? -10.848 5.647 15.374 1.00 94.50 328 MET A CA 1
ATOM 2507 C C . MET A 1 328 ? -12.125 6.310 15.880 1.00 94.50 328 MET A C 1
ATOM 2509 O O . MET A 1 328 ? -12.864 5.724 16.668 1.00 94.50 328 MET A O 1
ATOM 2513 N N . THR A 1 329 ? -12.399 7.514 15.386 1.00 96.19 329 THR A N 1
ATOM 2514 C CA . THR A 1 329 ? -13.669 8.211 15.595 1.00 96.19 329 THR A CA 1
ATOM 2515 C C . THR A 1 329 ? -14.300 8.516 14.246 1.00 96.19 329 THR A C 1
ATOM 2517 O O . THR A 1 329 ? -13.656 9.098 13.375 1.00 96.19 329 THR A O 1
ATOM 2520 N N . VAL A 1 330 ? -15.563 8.143 14.070 1.00 95.31 330 VAL A N 1
ATOM 2521 C CA . VAL A 1 330 ? -16.347 8.437 12.867 1.00 95.31 330 VAL A CA 1
ATOM 2522 C C . VAL A 1 330 ? -17.512 9.330 13.249 1.00 95.31 330 VAL A C 1
ATOM 2524 O O . VAL A 1 330 ? -18.276 8.995 14.147 1.00 95.31 330 VAL A O 1
ATOM 2527 N N . PHE A 1 331 ? -17.654 10.448 12.552 1.00 95.50 331 PHE A N 1
ATOM 2528 C CA . PHE A 1 331 ? -18.829 11.311 12.566 1.00 95.50 331 PHE A CA 1
ATOM 2529 C C . PHE A 1 331 ? -19.543 11.151 11.247 1.00 95.50 331 PHE A C 1
ATOM 2531 O O . PHE A 1 331 ? -18.905 11.296 10.206 1.00 95.50 331 PHE A O 1
ATOM 2538 N N . SER A 1 332 ? -20.847 10.925 11.261 1.00 94.00 332 SER A N 1
ATOM 2539 C CA . SER A 1 332 ? -21.594 10.915 10.013 1.00 94.00 332 SER A CA 1
ATOM 2540 C C . SER A 1 332 ? -23.022 11.393 10.199 1.00 94.00 332 SER A C 1
ATOM 2542 O O . SER A 1 332 ? -23.585 11.297 11.292 1.00 94.00 332 SER A O 1
ATOM 2544 N N . ALA A 1 333 ? -23.576 11.969 9.139 1.00 92.19 333 ALA A N 1
ATOM 2545 C CA . ALA A 1 333 ? -24.981 12.323 9.050 1.00 92.19 333 ALA A CA 1
ATOM 2546 C C . ALA A 1 333 ? -25.458 12.186 7.606 1.00 92.19 333 ALA A C 1
ATOM 2548 O O . ALA A 1 333 ? -24.781 12.639 6.678 1.00 92.19 333 ALA A O 1
ATOM 2549 N N . VAL A 1 334 ? -26.646 11.615 7.440 1.00 91.69 334 VAL A N 1
ATOM 2550 C CA . VAL A 1 334 ? -27.376 11.598 6.171 1.00 91.69 334 VAL A CA 1
ATOM 2551 C C . VAL A 1 334 ? -28.196 12.885 6.051 1.00 91.69 334 VAL A C 1
ATOM 2553 O O . VAL A 1 334 ? -28.599 13.490 7.050 1.00 91.69 334 VAL A O 1
ATOM 2556 N N . ALA A 1 335 ? -28.424 13.352 4.824 1.00 88.25 335 ALA A N 1
ATOM 2557 C CA . ALA A 1 335 ? -29.235 14.539 4.578 1.00 88.25 335 ALA A CA 1
ATOM 2558 C C . ALA A 1 335 ? -30.654 14.383 5.157 1.00 88.25 335 ALA A C 1
ATOM 2560 O O . ALA A 1 335 ? -31.377 13.458 4.809 1.00 88.25 335 ALA A O 1
ATOM 2561 N N . GLY A 1 336 ? -31.054 15.316 6.027 1.00 87.06 336 GLY A N 1
ATOM 2562 C CA . GLY A 1 336 ? -32.365 15.294 6.689 1.00 87.06 336 GLY A CA 1
ATOM 2563 C C . GLY A 1 336 ? -32.428 14.459 7.973 1.00 87.06 336 GLY A C 1
ATOM 2564 O O . GLY A 1 336 ? -33.453 14.486 8.652 1.00 87.06 336 GLY A O 1
ATOM 2565 N N . GLU A 1 337 ? -31.343 13.784 8.356 1.00 88.62 337 GLU A N 1
ATOM 2566 C CA . GLU A 1 337 ? -31.274 12.966 9.568 1.00 88.62 337 GLU A CA 1
ATOM 2567 C C . GLU A 1 337 ? -30.395 13.590 10.659 1.00 88.62 337 GLU A C 1
ATOM 2569 O O . GLU A 1 337 ? -29.604 14.510 10.434 1.00 88.62 337 GLU A O 1
ATOM 2574 N N . ARG A 1 338 ? -30.538 13.086 11.891 1.00 88.25 338 ARG A N 1
ATOM 2575 C CA . ARG A 1 338 ? -29.654 13.469 12.997 1.00 88.25 338 ARG A CA 1
ATOM 2576 C C . ARG A 1 338 ? -28.330 12.724 12.863 1.00 88.25 338 ARG A C 1
ATOM 2578 O O . ARG A 1 338 ? -28.322 11.506 12.743 1.00 88.25 338 ARG A O 1
ATOM 2585 N N . GLY A 1 339 ? -27.225 13.458 12.952 1.00 90.94 339 GLY A N 1
ATOM 2586 C CA . GLY A 1 339 ? -25.895 12.863 12.956 1.00 90.94 339 GLY A CA 1
ATOM 2587 C C . GLY A 1 339 ? -25.607 12.017 14.196 1.00 90.94 339 GLY A C 1
ATOM 2588 O O . GLY A 1 339 ? -26.212 12.177 15.266 1.00 90.94 339 GLY A O 1
ATOM 2589 N N . ALA A 1 340 ? -24.623 11.142 14.052 1.00 92.56 340 ALA A N 1
ATOM 2590 C CA . ALA A 1 340 ? -24.118 10.299 15.118 1.00 92.56 340 ALA A CA 1
ATOM 2591 C C . ALA A 1 340 ? -22.594 10.184 15.049 1.00 92.56 340 ALA A C 1
ATOM 2593 O O . ALA A 1 340 ? -21.949 10.510 14.046 1.00 92.56 340 ALA A O 1
ATOM 2594 N N . GLN A 1 341 ? -22.015 9.750 16.161 1.00 95.44 341 GLN A N 1
ATOM 2595 C CA . GLN A 1 341 ? -20.596 9.482 16.284 1.00 95.44 341 GLN A CA 1
ATOM 2596 C C . GLN A 1 341 ? -20.386 8.061 16.787 1.00 95.44 341 GLN A C 1
ATOM 2598 O O . GLN A 1 341 ? -20.983 7.676 17.787 1.00 95.44 341 GLN A O 1
ATOM 2603 N N . ALA A 1 342 ? -19.469 7.338 16.153 1.00 93.12 342 ALA A N 1
ATOM 2604 C CA . ALA A 1 342 ? -18.946 6.073 16.643 1.00 93.12 342 ALA A CA 1
ATOM 2605 C C . ALA A 1 342 ? -17.477 6.225 17.068 1.00 93.12 342 ALA A C 1
ATOM 2607 O O . ALA A 1 342 ? -16.669 6.779 16.316 1.00 93.12 342 ALA A O 1
ATOM 2608 N N . ARG A 1 343 ? -17.119 5.730 18.257 1.00 93.94 343 ARG A N 1
ATOM 2609 C CA . ARG A 1 343 ? -15.725 5.609 18.726 1.00 93.94 343 ARG A CA 1
ATOM 2610 C C . ARG A 1 343 ? -15.336 4.140 18.844 1.00 93.94 343 ARG A C 1
ATOM 2612 O O . ARG A 1 343 ? -16.080 3.352 19.421 1.00 93.94 343 ARG A O 1
ATOM 2619 N N . VAL A 1 344 ? -14.164 3.784 18.324 1.00 89.62 344 VAL A N 1
ATOM 2620 C CA . VAL A 1 344 ? -13.584 2.435 18.416 1.00 89.62 344 VAL A CA 1
ATOM 2621 C C . VAL A 1 344 ? -12.117 2.529 18.806 1.00 89.62 344 VAL A C 1
ATOM 2623 O O . VAL A 1 344 ? -11.350 3.287 18.212 1.00 89.62 344 VAL A O 1
ATOM 2626 N N . GLU A 1 345 ? -11.697 1.699 19.757 1.00 90.69 345 GLU A N 1
ATOM 2627 C CA . GLU A 1 345 ? -10.295 1.565 20.139 1.00 90.69 345 GLU A CA 1
ATOM 2628 C C . GLU A 1 345 ? -9.814 0.132 19.912 1.00 90.69 345 GLU A C 1
ATOM 2630 O O . GLU A 1 345 ? -10.287 -0.814 20.541 1.00 90.69 345 GLU A O 1
ATOM 2635 N N . GLY A 1 346 ? -8.826 -0.048 19.031 1.00 80.00 346 GLY A N 1
ATOM 2636 C CA . GLY A 1 346 ? -8.169 -1.344 18.855 1.00 80.00 346 GLY A CA 1
ATOM 2637 C C . GLY A 1 346 ? -9.114 -2.479 18.441 1.00 80.00 346 GLY A C 1
ATOM 2638 O O . GLY A 1 346 ? -8.844 -3.638 18.764 1.00 80.00 346 GLY A O 1
ATOM 2639 N N . GLY A 1 347 ? -10.204 -2.148 17.740 1.00 73.50 347 GLY A N 1
ATOM 2640 C CA . GLY A 1 347 ? -11.205 -3.099 17.251 1.00 73.50 347 GLY A CA 1
ATOM 2641 C C . GLY A 1 347 ? -12.196 -3.583 18.312 1.00 73.50 347 GLY A C 1
ATOM 2642 O O . GLY A 1 347 ? -12.782 -4.648 18.134 1.00 73.50 347 GLY A O 1
ATOM 2643 N N . SER A 1 348 ? -12.355 -2.850 19.420 1.00 82.25 348 SER A N 1
ATOM 2644 C CA . SER A 1 348 ? -13.448 -3.061 20.376 1.00 82.25 348 SER A CA 1
ATOM 2645 C C . SER A 1 348 ? -14.819 -2.812 19.737 1.00 82.25 348 SER A C 1
ATOM 2647 O O . SER A 1 348 ? -14.916 -2.248 18.647 1.00 82.25 348 SER A O 1
ATOM 2649 N N . MET A 1 349 ? -15.893 -3.181 20.442 1.00 80.56 349 MET A N 1
ATOM 2650 C CA . MET A 1 349 ? -17.237 -2.776 20.028 1.00 80.56 349 MET A CA 1
ATOM 2651 C C . MET A 1 349 ? -17.330 -1.241 19.941 1.00 80.56 349 MET A C 1
ATOM 2653 O O . MET A 1 349 ? -16.807 -0.569 20.836 1.00 80.56 349 MET A O 1
ATOM 2657 N N . PRO A 1 350 ? -17.956 -0.692 18.883 1.00 85.06 350 PRO A N 1
ATOM 2658 C CA . PRO A 1 350 ? -18.124 0.745 18.725 1.00 85.06 350 PRO A CA 1
ATOM 2659 C C . PRO A 1 350 ? -19.078 1.315 19.774 1.00 85.06 350 PRO A C 1
ATOM 2661 O O . PRO A 1 350 ? -20.186 0.813 19.961 1.00 85.06 350 PRO A O 1
ATOM 2664 N N . GLU A 1 351 ? -18.664 2.403 20.414 1.00 89.75 351 GLU A N 1
ATOM 2665 C CA . GLU A 1 351 ? -19.536 3.228 21.247 1.00 89.75 351 GLU A CA 1
ATOM 2666 C C . GLU A 1 351 ? -20.211 4.280 20.367 1.00 89.75 351 GLU A C 1
ATOM 2668 O O . GLU A 1 351 ? -19.525 5.110 19.763 1.00 89.75 351 GLU A O 1
ATOM 2673 N N . ILE A 1 352 ? -21.544 4.237 20.283 1.00 90.75 352 ILE A N 1
ATOM 2674 C CA . ILE A 1 352 ? -22.335 5.162 19.467 1.00 90.75 352 ILE A CA 1
ATOM 2675 C C . ILE A 1 352 ? -23.021 6.191 20.356 1.00 90.75 352 ILE A C 1
ATOM 2677 O O . ILE A 1 352 ? -23.735 5.841 21.294 1.00 90.75 352 ILE A O 1
ATOM 2681 N N . GLU A 1 353 ? -22.848 7.466 20.018 1.00 93.81 353 GLU A N 1
ATOM 2682 C CA . GLU A 1 353 ? -23.537 8.582 20.662 1.00 93.81 353 GLU A CA 1
ATOM 2683 C C . GLU A 1 353 ? -24.140 9.540 19.618 1.00 93.81 353 GLU A C 1
ATOM 2685 O O . GLU A 1 353 ? -23.548 9.754 18.553 1.00 93.81 353 GLU A O 1
ATOM 2690 N N . PRO A 1 354 ? -25.306 10.152 19.894 1.00 92.75 354 PRO A N 1
ATOM 2691 C CA . PRO A 1 354 ? -25.842 11.210 19.045 1.00 92.75 354 PRO A CA 1
ATOM 2692 C C . PRO A 1 354 ? -24.873 12.393 18.964 1.00 92.75 354 PRO A C 1
ATOM 2694 O O . PRO A 1 354 ? -24.390 12.877 19.990 1.00 92.75 354 PRO A O 1
ATOM 2697 N N . ARG A 1 355 ? -24.626 12.912 17.757 1.00 92.25 355 ARG A N 1
ATOM 2698 C CA . ARG A 1 355 ? -23.790 14.105 17.571 1.00 92.25 355 ARG A CA 1
ATOM 2699 C C . ARG A 1 355 ? -24.221 14.909 16.357 1.00 92.25 355 ARG A C 1
ATOM 2701 O O . ARG A 1 355 ? -24.279 14.397 15.247 1.00 92.25 355 ARG A O 1
ATOM 2708 N N . ALA A 1 356 ? -24.452 16.203 16.552 1.00 89.19 356 ALA A N 1
ATOM 2709 C CA . ALA A 1 356 ? -24.794 17.091 15.450 1.00 89.19 356 ALA A CA 1
ATOM 2710 C C . ALA A 1 356 ? -23.640 17.196 14.434 1.00 89.19 356 ALA A C 1
ATOM 2712 O O . ALA A 1 356 ? -22.496 17.480 14.801 1.00 89.19 356 ALA A O 1
ATOM 2713 N N . ARG A 1 357 ? -23.967 16.997 13.155 1.00 89.00 357 ARG A N 1
ATOM 2714 C CA . ARG A 1 357 ? -23.093 17.185 11.993 1.00 89.00 357 ARG A CA 1
ATOM 2715 C C . ARG A 1 357 ? -23.962 17.618 10.808 1.00 89.00 357 ARG A C 1
ATOM 2717 O O . ARG A 1 357 ? -25.123 17.228 10.730 1.00 89.00 357 ARG A O 1
ATOM 2724 N N . GLN A 1 358 ? -23.404 18.415 9.900 1.00 91.94 358 GLN A N 1
ATOM 2725 C CA . GLN A 1 358 ? -23.975 18.578 8.557 1.00 91.94 358 GLN A CA 1
ATOM 2726 C C . GLN A 1 358 ? -23.885 17.248 7.777 1.00 91.94 358 GLN A C 1
ATOM 2728 O O . GLN A 1 358 ? -23.165 16.355 8.228 1.00 91.94 358 GLN A O 1
ATOM 2733 N N . PRO A 1 359 ? -24.573 17.084 6.634 1.00 93.06 359 PRO A N 1
ATOM 2734 C CA . PRO A 1 359 ? -24.483 15.862 5.829 1.00 93.06 359 PRO A CA 1
ATOM 2735 C C . PRO A 1 359 ? -23.051 15.522 5.375 1.00 93.06 359 PRO A C 1
ATOM 2737 O O . PRO A 1 359 ? -22.240 16.426 5.138 1.00 93.06 359 PRO A O 1
ATOM 2740 N N . GLY A 1 360 ? -22.724 14.229 5.314 1.00 94.31 360 GLY A N 1
ATOM 2741 C CA . GLY A 1 360 ? -21.399 13.686 4.966 1.00 94.31 360 GLY A CA 1
ATOM 2742 C C . GLY A 1 360 ? -20.697 12.973 6.124 1.00 94.31 360 GLY A C 1
ATOM 2743 O O . GLY A 1 360 ? -21.300 12.736 7.177 1.00 94.31 360 GLY A O 1
ATOM 2744 N N . THR A 1 361 ? -19.406 12.667 5.960 1.00 96.12 361 THR A N 1
ATOM 2745 C CA . THR A 1 361 ? -18.631 11.893 6.946 1.00 96.12 361 THR A CA 1
ATOM 2746 C C . THR A 1 361 ? -17.321 12.572 7.352 1.00 96.12 361 THR A C 1
ATOM 2748 O O . THR A 1 361 ? -16.659 13.241 6.566 1.00 96.12 361 THR A O 1
ATOM 2751 N N . THR A 1 362 ? -16.930 12.432 8.618 1.00 97.38 362 THR A N 1
ATOM 2752 C CA . THR A 1 362 ? -15.597 12.790 9.115 1.00 97.38 362 THR A CA 1
ATOM 2753 C C . THR A 1 362 ? -15.002 11.586 9.830 1.00 97.38 362 THR A C 1
ATOM 2755 O O . THR A 1 362 ? -15.548 11.123 10.828 1.00 97.38 362 THR A O 1
ATOM 2758 N N . MET A 1 363 ? -13.879 11.080 9.335 1.00 96.38 363 MET A N 1
ATOM 2759 C CA . MET A 1 363 ? -13.158 9.939 9.894 1.00 96.38 363 MET A CA 1
ATOM 2760 C C . MET A 1 363 ? -11.834 10.418 10.478 1.00 96.38 363 MET A C 1
ATOM 2762 O O . MET A 1 363 ? -11.005 10.973 9.761 1.00 96.38 363 MET A O 1
ATOM 2766 N N . ILE A 1 364 ? -11.639 10.203 11.777 1.00 97.56 364 ILE A N 1
ATOM 2767 C CA . ILE A 1 364 ? -10.428 10.559 12.517 1.00 97.56 364 ILE A CA 1
ATOM 2768 C C . ILE A 1 364 ? -9.743 9.272 12.973 1.00 97.56 364 ILE A C 1
ATOM 2770 O O . ILE A 1 364 ? -10.362 8.426 13.618 1.00 97.56 364 ILE A O 1
ATOM 2774 N N . VAL A 1 365 ? -8.467 9.123 12.632 1.00 96.69 365 VAL A N 1
ATOM 2775 C CA . VAL A 1 365 ? -7.619 7.975 12.963 1.00 96.69 365 VAL A CA 1
ATOM 2776 C C . VAL A 1 365 ? -6.431 8.472 13.773 1.00 96.69 365 VAL A C 1
ATOM 2778 O O . VAL A 1 365 ? -5.542 9.134 13.239 1.00 96.69 365 VAL A O 1
ATOM 2781 N N . GLU A 1 366 ? -6.408 8.133 15.055 1.00 96.75 366 GLU A N 1
ATOM 2782 C CA . GLU A 1 366 ? -5.401 8.569 16.019 1.00 96.75 366 GLU A CA 1
ATOM 2783 C C . GLU A 1 366 ? -4.522 7.412 16.495 1.00 96.75 366 GLU A C 1
ATOM 2785 O O . GLU A 1 366 ? -4.930 6.245 16.511 1.00 96.75 366 GLU A O 1
ATOM 2790 N N . ASP A 1 367 ? -3.297 7.756 16.896 1.00 93.31 367 ASP A N 1
ATOM 2791 C CA . ASP A 1 367 ? -2.304 6.840 17.458 1.00 93.31 367 ASP A CA 1
ATOM 2792 C C . ASP A 1 367 ? -2.136 5.551 16.640 1.00 93.31 367 ASP A C 1
ATOM 2794 O O . ASP A 1 367 ? -2.280 4.423 17.129 1.00 93.31 367 ASP A O 1
ATOM 2798 N N . LEU A 1 368 ? -1.805 5.712 15.359 1.00 91.00 368 LEU A N 1
ATOM 2799 C CA . LEU A 1 368 ? -1.650 4.579 14.461 1.00 91.00 368 LEU A CA 1
ATOM 2800 C C . LEU A 1 368 ? -0.581 3.599 14.981 1.00 91.00 368 LEU A C 1
ATOM 2802 O O . LEU A 1 368 ? 0.541 3.977 15.341 1.00 91.00 368 LEU A O 1
ATOM 2806 N N . PHE A 1 369 ? -0.934 2.314 14.992 1.00 89.06 369 PHE A N 1
ATOM 2807 C CA . PHE A 1 369 ? -0.134 1.200 15.499 1.00 89.06 369 PHE A CA 1
ATOM 2808 C C . PHE A 1 369 ? 0.184 1.257 17.003 1.00 89.06 369 PHE A C 1
ATOM 2810 O O . PHE A 1 369 ? 1.151 0.617 17.433 1.00 89.06 369 PHE A O 1
ATOM 2817 N N . PHE A 1 370 ? -0.606 1.966 17.827 1.00 87.56 370 PHE A N 1
ATOM 2818 C CA . PHE A 1 370 ? -0.390 2.027 19.286 1.00 87.56 370 PHE A CA 1
ATOM 2819 C C . PHE A 1 370 ? -0.346 0.644 19.949 1.00 87.56 370 PHE A C 1
ATOM 2821 O O . PHE A 1 370 ? 0.438 0.418 20.870 1.00 87.56 370 PHE A O 1
ATOM 2828 N N . ASN A 1 371 ? -1.148 -0.298 19.448 1.00 81.94 371 ASN A N 1
ATOM 2829 C CA . ASN A 1 371 ? -1.251 -1.667 19.946 1.00 81.94 371 ASN A CA 1
ATOM 2830 C C . ASN A 1 371 ? -0.413 -2.682 19.133 1.00 81.94 371 ASN A C 1
ATOM 2832 O O . ASN A 1 371 ? -0.445 -3.875 19.436 1.00 81.94 371 ASN A O 1
ATOM 2836 N N . THR A 1 372 ? 0.361 -2.228 18.135 1.00 79.94 372 THR A N 1
ATOM 2837 C CA . THR A 1 372 ? 1.246 -3.061 17.294 1.00 79.94 372 THR A CA 1
ATOM 2838 C C . THR A 1 372 ? 2.647 -2.434 17.145 1.00 79.94 372 THR A C 1
ATOM 2840 O O . THR A 1 372 ? 3.036 -2.000 16.054 1.00 79.94 372 THR A O 1
ATOM 2843 N N . PRO A 1 373 ? 3.467 -2.401 18.215 1.00 77.00 373 PRO A N 1
ATOM 2844 C CA . PRO A 1 373 ? 4.736 -1.663 18.243 1.00 77.00 373 PRO A CA 1
ATOM 2845 C C . PRO A 1 373 ? 5.782 -2.168 17.239 1.00 77.00 373 PRO A C 1
ATOM 2847 O O . PRO A 1 373 ? 6.630 -1.395 16.799 1.00 77.00 373 PRO A O 1
ATOM 2850 N N . ALA A 1 374 ? 5.729 -3.444 16.842 1.00 74.75 374 ALA A N 1
ATOM 2851 C CA . ALA A 1 374 ? 6.606 -3.979 15.803 1.00 74.75 374 ALA A CA 1
ATOM 2852 C C . ALA A 1 374 ? 6.387 -3.270 14.456 1.00 74.75 374 ALA A C 1
ATOM 2854 O O . ALA A 1 374 ? 7.363 -2.846 13.847 1.00 74.75 374 ALA A O 1
ATOM 2855 N N . ARG A 1 375 ? 5.129 -3.047 14.036 1.00 75.88 375 ARG A N 1
ATOM 2856 C CA . ARG A 1 375 ? 4.801 -2.321 12.791 1.00 75.88 375 ARG A CA 1
ATOM 2857 C C . ARG A 1 375 ? 5.285 -0.888 12.822 1.00 75.88 375 ARG A C 1
ATOM 2859 O O . ARG A 1 375 ? 5.888 -0.416 11.864 1.00 75.88 375 ARG A O 1
ATOM 2866 N N . ARG A 1 376 ? 5.114 -0.232 13.970 1.00 80.38 376 ARG A N 1
ATOM 2867 C CA . ARG A 1 376 ? 5.584 1.137 14.172 1.00 80.38 376 ARG A CA 1
ATOM 2868 C C . ARG A 1 376 ? 7.093 1.285 13.926 1.00 80.38 376 ARG A C 1
ATOM 2870 O O . ARG A 1 376 ? 7.516 2.331 13.450 1.00 80.38 376 ARG A O 1
ATOM 2877 N N . LYS A 1 377 ? 7.898 0.245 14.191 1.00 80.69 377 LYS A N 1
ATOM 2878 C CA . LYS A 1 377 ? 9.353 0.240 13.934 1.00 80.69 377 LYS A CA 1
ATOM 2879 C C . LYS A 1 377 ? 9.736 0.102 12.454 1.00 80.69 377 LYS A C 1
ATOM 2881 O O . LYS A 1 377 ? 10.867 0.431 12.115 1.00 80.69 377 LYS A O 1
ATOM 2886 N N . PHE A 1 378 ? 8.841 -0.382 11.589 1.00 81.88 378 PHE A N 1
ATOM 2887 C CA . PHE A 1 378 ? 9.095 -0.510 10.144 1.00 81.88 378 PHE A CA 1
ATOM 2888 C C . PHE A 1 378 ? 8.801 0.774 9.360 1.00 81.88 378 PHE A C 1
ATOM 2890 O O . PHE A 1 378 ? 9.174 0.880 8.189 1.00 81.88 378 PHE A O 1
ATOM 2897 N N . LEU A 1 379 ? 8.155 1.751 9.995 1.00 83.31 379 LEU A N 1
ATOM 2898 C CA . LEU A 1 379 ? 7.876 3.041 9.384 1.00 83.31 379 LEU A CA 1
ATOM 2899 C C . LEU A 1 379 ? 9.156 3.844 9.159 1.00 83.31 379 LEU A C 1
ATOM 2901 O O . LEU A 1 379 ? 10.135 3.752 9.905 1.00 83.31 379 LEU A O 1
ATOM 2905 N N . ARG A 1 380 ? 9.140 4.651 8.103 1.00 89.31 380 ARG A N 1
ATOM 2906 C CA . ARG A 1 380 ? 10.200 5.610 7.797 1.00 89.31 380 ARG A CA 1
ATOM 2907 C C . ARG A 1 380 ? 10.044 6.858 8.670 1.00 89.31 380 ARG A C 1
ATOM 2909 O O . ARG A 1 380 ? 9.142 6.968 9.496 1.00 89.31 380 ARG A O 1
ATOM 2916 N N . ALA A 1 381 ? 10.951 7.815 8.482 1.00 91.12 381 ALA A N 1
ATOM 2917 C CA . ALA A 1 381 ? 10.852 9.118 9.128 1.00 91.12 381 ALA A CA 1
ATOM 2918 C C . ALA A 1 381 ? 9.506 9.797 8.809 1.00 91.12 381 ALA A C 1
ATOM 2920 O O . ALA A 1 381 ? 8.979 9.643 7.706 1.00 91.12 381 ALA A O 1
ATOM 2921 N N . GLU A 1 382 ? 8.988 10.601 9.742 1.00 91.62 382 GLU A N 1
ATOM 2922 C CA . GLU A 1 382 ? 7.681 11.273 9.615 1.00 91.62 382 GLU A CA 1
ATOM 2923 C C . GLU A 1 382 ? 7.545 12.068 8.307 1.00 91.62 382 GLU A C 1
ATOM 2925 O O . GLU A 1 382 ? 6.509 12.023 7.649 1.00 91.62 382 GLU A O 1
ATOM 2930 N N . SER A 1 383 ? 8.614 12.752 7.885 1.00 91.88 383 SER A N 1
ATOM 2931 C CA . SER A 1 383 ? 8.655 13.497 6.620 1.00 91.88 383 SER A CA 1
ATOM 2932 C C . SER A 1 383 ? 8.473 12.599 5.395 1.00 91.88 383 SER A C 1
ATOM 2934 O O . SER A 1 383 ? 7.839 12.992 4.419 1.00 91.88 383 SER A O 1
ATOM 2936 N N . THR A 1 384 ? 9.011 11.382 5.453 1.00 92.25 384 THR A N 1
ATOM 2937 C CA . THR A 1 384 ? 8.931 10.395 4.378 1.00 92.25 384 THR A CA 1
ATOM 2938 C C . THR A 1 384 ? 7.537 9.769 4.313 1.00 92.25 384 THR A C 1
ATOM 2940 O O . THR A 1 384 ? 6.982 9.648 3.225 1.00 92.25 384 THR A O 1
ATOM 2943 N N . GLU A 1 385 ? 6.939 9.416 5.456 1.00 93.19 385 GLU A N 1
ATOM 2944 C CA . GLU A 1 385 ? 5.547 8.930 5.506 1.00 93.19 385 GLU A CA 1
ATOM 2945 C C . GLU A 1 385 ? 4.565 9.988 4.994 1.00 93.19 385 GLU A C 1
ATOM 2947 O O . GLU A 1 385 ? 3.718 9.692 4.148 1.00 93.19 385 GLU A O 1
ATOM 2952 N N . PHE A 1 386 ? 4.745 11.242 5.419 1.00 95.00 386 PHE A N 1
ATOM 2953 C CA . PHE A 1 386 ? 3.962 12.367 4.918 1.00 95.00 386 PHE A CA 1
ATOM 2954 C C . PHE A 1 386 ? 4.086 12.526 3.396 1.00 95.00 386 PHE A C 1
ATOM 2956 O O . PHE A 1 386 ? 3.082 12.709 2.711 1.00 95.00 386 PHE A O 1
ATOM 2963 N N . ALA A 1 387 ? 5.301 12.427 2.844 1.00 92.75 387 ALA A N 1
ATOM 2964 C CA . ALA A 1 387 ? 5.517 12.534 1.403 1.00 92.75 387 ALA A CA 1
ATOM 2965 C C . ALA A 1 387 ? 4.790 11.426 0.620 1.00 92.75 387 ALA A C 1
ATOM 2967 O O . ALA A 1 387 ? 4.187 11.705 -0.421 1.00 92.75 387 ALA A O 1
ATOM 2968 N N . TYR A 1 388 ? 4.794 10.188 1.127 1.00 91.88 388 TYR A N 1
ATOM 2969 C CA . TYR A 1 388 ? 4.039 9.088 0.521 1.00 91.88 388 TYR A CA 1
ATOM 2970 C C . TYR A 1 388 ? 2.528 9.333 0.566 1.00 91.88 388 TYR A C 1
ATOM 2972 O O . TYR A 1 388 ? 1.856 9.141 -0.447 1.00 91.88 388 TYR A O 1
ATOM 2980 N N . LEU A 1 389 ? 2.009 9.813 1.696 1.00 94.38 389 LEU A N 1
ATOM 2981 C CA . LEU A 1 389 ? 0.596 10.158 1.870 1.00 94.38 389 LEU A CA 1
ATOM 2982 C C . LEU A 1 389 ? 0.173 11.283 0.920 1.00 94.38 389 LEU A C 1
ATOM 2984 O O . LEU A 1 389 ? -0.788 11.128 0.169 1.00 94.38 389 LEU A O 1
ATOM 2988 N N . ALA A 1 390 ? 0.924 12.386 0.885 1.00 94.38 390 ALA A N 1
ATOM 2989 C CA . ALA A 1 390 ? 0.640 13.513 0.002 1.00 94.38 390 ALA A CA 1
ATOM 2990 C C . ALA A 1 390 ? 0.681 13.100 -1.479 1.00 94.38 390 ALA A C 1
ATOM 2992 O O . ALA A 1 390 ? -0.116 13.576 -2.283 1.00 94.38 390 ALA A O 1
ATOM 2993 N N . THR A 1 391 ? 1.588 12.190 -1.846 1.00 90.81 391 THR A N 1
ATOM 2994 C CA . THR A 1 391 ? 1.657 11.627 -3.203 1.00 90.81 391 THR A CA 1
ATOM 2995 C C . THR A 1 391 ? 0.440 10.760 -3.519 1.00 90.81 391 THR A C 1
ATOM 2997 O O . THR A 1 391 ? -0.114 10.872 -4.611 1.00 90.81 391 THR A O 1
ATOM 3000 N N . ALA A 1 392 ? -0.004 9.920 -2.580 1.00 90.19 392 ALA A N 1
ATOM 3001 C CA . ALA A 1 392 ? -1.206 9.108 -2.751 1.00 90.19 392 ALA A CA 1
ATOM 3002 C C . ALA A 1 392 ? -2.450 9.988 -2.958 1.00 90.19 392 ALA A C 1
ATOM 3004 O O . ALA A 1 392 ? -3.177 9.788 -3.929 1.00 90.19 392 ALA A O 1
ATOM 3005 N N . LEU A 1 393 ? -2.631 11.019 -2.126 1.00 94.06 393 LEU A N 1
ATOM 3006 C CA . LEU A 1 393 ? -3.764 11.939 -2.234 1.00 94.06 393 LEU A CA 1
ATOM 3007 C C . LEU A 1 393 ? -3.757 12.722 -3.554 1.00 94.06 393 LEU A C 1
ATOM 3009 O O . LEU A 1 393 ? -4.787 12.813 -4.213 1.00 94.06 393 LEU A O 1
ATOM 3013 N N . ARG A 1 394 ? -2.592 13.217 -4.000 1.00 92.00 394 ARG A N 1
ATOM 3014 C CA . ARG A 1 394 ? -2.454 13.866 -5.318 1.00 92.00 394 ARG A CA 1
ATOM 3015 C C . ARG A 1 394 ? -2.864 12.946 -6.468 1.00 92.00 394 ARG A C 1
ATOM 3017 O O . ARG A 1 394 ? -3.496 13.401 -7.415 1.00 92.00 394 ARG A O 1
ATOM 3024 N N . ARG A 1 395 ? -2.523 11.654 -6.396 1.00 89.00 395 ARG A N 1
ATOM 3025 C CA . ARG A 1 395 ? -2.911 10.688 -7.434 1.00 89.00 395 ARG A CA 1
ATOM 3026 C C . ARG A 1 395 ? -4.420 10.488 -7.494 1.00 89.00 395 ARG A C 1
ATOM 3028 O O . ARG A 1 395 ? -4.933 10.402 -8.602 1.00 89.00 395 ARG A O 1
ATOM 3035 N N . ILE A 1 396 ? -5.103 10.433 -6.351 1.00 89.75 396 ILE A N 1
ATOM 3036 C CA . ILE A 1 396 ? -6.570 10.339 -6.304 1.00 89.75 396 ILE A CA 1
ATOM 3037 C C . ILE A 1 396 ? -7.196 11.639 -6.818 1.00 89.75 396 ILE A C 1
ATOM 3039 O O . ILE A 1 396 ? -8.103 11.596 -7.644 1.00 89.75 396 ILE A O 1
ATOM 3043 N N . ALA A 1 397 ? -6.659 12.792 -6.411 1.00 91.56 397 ALA A N 1
ATOM 3044 C CA . ALA A 1 397 ? -7.154 14.091 -6.852 1.00 91.56 397 ALA A CA 1
ATOM 3045 C C . ALA A 1 397 ? -7.068 14.275 -8.376 1.00 91.56 397 ALA A C 1
ATOM 3047 O O . ALA A 1 397 ? -7.994 14.822 -8.969 1.00 91.56 397 ALA A O 1
ATOM 3048 N N . LEU A 1 398 ? -6.000 13.782 -9.020 1.00 88.69 398 LEU A N 1
ATOM 3049 C CA . LEU A 1 398 ? -5.865 13.774 -10.485 1.00 88.69 398 LEU A CA 1
ATOM 3050 C C . LEU A 1 398 ? -6.974 12.988 -11.196 1.00 88.69 398 LEU A C 1
ATOM 3052 O O . LEU A 1 398 ? -7.340 13.366 -12.303 1.00 88.69 398 LEU A O 1
ATOM 3056 N N . ALA A 1 399 ? -7.474 11.909 -10.589 1.00 86.31 399 ALA A N 1
ATOM 3057 C CA . ALA A 1 399 ? -8.491 11.048 -11.192 1.00 86.31 399 ALA A CA 1
ATOM 3058 C C . ALA A 1 399 ? -9.921 11.582 -11.061 1.00 86.31 399 ALA A C 1
ATOM 3060 O O . ALA A 1 399 ? -10.765 11.202 -11.859 1.00 86.31 399 ALA A O 1
ATOM 3061 N N . ASN A 1 400 ? -10.180 12.446 -10.075 1.00 88.19 400 ASN A N 1
ATOM 3062 C CA . ASN A 1 400 ? -11.527 12.892 -9.705 1.00 88.19 400 ASN A CA 1
ATOM 3063 C C . ASN A 1 400 ? -11.637 14.417 -9.845 1.00 88.19 400 ASN A C 1
ATOM 3065 O O . ASN A 1 400 ? -11.668 15.144 -8.845 1.00 88.19 400 ASN A O 1
ATOM 3069 N N . GLY A 1 401 ? -11.570 14.907 -11.088 1.00 88.25 401 GLY A N 1
ATOM 3070 C CA . GLY A 1 401 ? -11.485 16.328 -11.459 1.00 88.25 401 GLY A CA 1
ATOM 3071 C C . GLY A 1 401 ? -12.605 17.205 -10.893 1.00 88.25 401 GLY A C 1
ATOM 3072 O O . GLY A 1 401 ? -12.380 18.364 -10.548 1.00 88.25 401 GLY A O 1
ATOM 3073 N N . GLU A 1 402 ? -13.779 16.624 -10.722 1.00 89.31 402 GLU A N 1
ATOM 3074 C CA . GLU A 1 402 ? -15.019 17.206 -10.223 1.00 89.31 402 GLU A CA 1
ATOM 3075 C C . GLU A 1 402 ? -15.069 17.381 -8.697 1.00 89.31 402 GLU A C 1
ATOM 3077 O O . GLU A 1 402 ? -15.948 18.075 -8.187 1.00 89.31 402 GLU A O 1
ATOM 3082 N N . ILE A 1 403 ? -14.131 16.783 -7.955 1.00 93.56 403 ILE A N 1
ATOM 3083 C CA . ILE A 1 403 ? -14.079 16.840 -6.486 1.00 93.56 403 ILE A CA 1
ATOM 3084 C C . ILE A 1 403 ? -13.005 17.832 -6.047 1.00 93.56 403 ILE A C 1
ATOM 3086 O O . ILE A 1 403 ? -11.870 17.782 -6.527 1.00 93.56 403 ILE A O 1
ATOM 3090 N N . ALA A 1 404 ? -13.324 18.733 -5.121 1.00 96.25 404 ALA A N 1
ATOM 3091 C CA . ALA A 1 404 ? -12.341 19.611 -4.491 1.00 96.25 404 ALA A CA 1
ATOM 3092 C C . ALA A 1 404 ? -11.519 18.848 -3.436 1.00 96.25 404 ALA A C 1
ATOM 3094 O O . ALA A 1 404 ? -12.092 18.180 -2.578 1.00 96.25 404 ALA A O 1
ATOM 3095 N N . PHE A 1 405 ? -10.191 18.990 -3.447 1.00 97.19 405 PHE A N 1
ATOM 3096 C CA . PHE A 1 405 ? -9.290 18.331 -2.493 1.00 97.19 405 PHE A CA 1
ATOM 3097 C C . PHE A 1 405 ? -8.421 19.339 -1.748 1.00 97.19 405 PHE A C 1
ATOM 3099 O O . PHE A 1 405 ? -7.757 20.165 -2.369 1.00 97.19 405 PHE A O 1
ATOM 3106 N N . SER A 1 406 ? -8.316 19.216 -0.428 1.00 97.94 406 SER A N 1
ATOM 3107 C CA . SER A 1 406 ? -7.356 20.000 0.360 1.00 97.94 406 SER A CA 1
ATOM 3108 C C . SER A 1 406 ? -6.529 19.118 1.290 1.00 97.94 406 SER A C 1
ATOM 3110 O O . SER A 1 406 ? -7.009 18.101 1.787 1.00 97.94 406 SER A O 1
ATOM 3112 N N . LEU A 1 407 ? -5.270 19.507 1.511 1.00 98.12 407 LEU A N 1
ATOM 3113 C CA . LEU A 1 407 ? -4.369 18.842 2.453 1.00 98.12 407 LEU A CA 1
ATOM 3114 C C . LEU A 1 407 ? -3.740 19.863 3.399 1.00 98.12 407 LEU A C 1
ATOM 3116 O O . LEU A 1 407 ? -3.112 20.831 2.954 1.00 98.12 407 LEU A O 1
ATOM 3120 N N . ARG A 1 408 ? -3.846 19.610 4.704 1.00 97.69 408 ARG A N 1
ATOM 3121 C CA . ARG A 1 408 ? -3.161 20.355 5.768 1.00 97.69 408 ARG A CA 1
ATOM 3122 C C . ARG A 1 408 ? -2.207 19.450 6.545 1.00 97.69 408 ARG A C 1
ATOM 3124 O O . ARG A 1 408 ? -2.481 18.271 6.750 1.00 97.69 408 ARG A O 1
ATOM 3131 N N . HIS A 1 409 ? -1.078 20.007 6.973 1.00 95.06 409 HIS A N 1
ATOM 3132 C CA . HIS A 1 409 ? -0.105 19.332 7.832 1.00 95.06 409 HIS A CA 1
ATOM 3133 C C . HIS A 1 409 ? 0.392 20.309 8.896 1.00 95.06 409 HIS A C 1
ATOM 3135 O O . HIS A 1 409 ? 0.925 21.367 8.543 1.00 95.06 409 HIS A O 1
ATOM 3141 N N . LYS A 1 410 ? 0.229 19.974 10.184 1.00 89.12 410 LYS A N 1
ATOM 3142 C CA . LYS A 1 410 ? 0.575 20.869 11.307 1.00 89.12 410 LYS A CA 1
ATOM 3143 C C . LYS A 1 410 ? -0.175 22.202 11.220 1.00 89.12 410 LYS A C 1
ATOM 3145 O O . LYS A 1 410 ? 0.435 23.271 11.292 1.00 89.12 410 LYS A O 1
ATOM 3150 N N . GLY A 1 411 ? -1.469 22.134 10.896 1.00 89.31 411 GLY A N 1
ATOM 3151 C CA . GLY A 1 411 ? -2.346 23.281 10.620 1.00 89.31 411 GLY A CA 1
ATOM 3152 C C . GLY A 1 411 ? -2.022 24.101 9.355 1.00 89.31 411 GLY A C 1
ATOM 3153 O O . GLY A 1 411 ? -2.796 24.983 8.973 1.00 89.31 411 GLY A O 1
ATOM 3154 N N . ARG A 1 412 ? -0.904 23.834 8.662 1.00 94.25 412 ARG A N 1
ATOM 3155 C CA . ARG A 1 412 ? -0.484 24.582 7.464 1.00 94.25 412 ARG A CA 1
ATOM 3156 C C . ARG A 1 412 ? -1.044 23.960 6.194 1.00 94.25 412 ARG A C 1
ATOM 3158 O O . ARG A 1 412 ? -0.991 22.746 6.015 1.00 94.25 412 ARG A O 1
ATOM 3165 N N . LYS A 1 413 ? -1.524 24.807 5.282 1.00 96.25 413 LYS A N 1
ATOM 3166 C CA . LYS A 1 413 ? -2.018 24.394 3.964 1.00 96.25 413 LYS A CA 1
ATOM 3167 C C . LYS A 1 413 ? -0.864 23.889 3.097 1.00 96.25 413 LYS A C 1
ATOM 3169 O O . LYS A 1 413 ? 0.110 24.609 2.895 1.00 96.25 413 LYS A O 1
ATOM 3174 N N . VAL A 1 414 ? -0.983 22.659 2.604 1.00 95.56 414 VAL A N 1
ATOM 3175 C CA . VAL A 1 414 ? -0.000 22.006 1.723 1.00 95.56 414 VAL A CA 1
ATOM 3176 C C . VAL A 1 414 ? -0.423 22.180 0.272 1.00 95.56 414 VAL A C 1
ATOM 3178 O O . VAL A 1 414 ? 0.373 22.611 -0.555 1.00 95.56 414 VAL A O 1
ATOM 3181 N N . PHE A 1 415 ? -1.682 21.867 -0.027 1.00 95.50 415 PHE A N 1
ATOM 3182 C CA . PHE A 1 415 ? -2.320 22.190 -1.296 1.00 95.50 415 PHE A CA 1
ATOM 3183 C C . PHE A 1 415 ? -3.827 22.341 -1.111 1.00 95.50 415 PHE A C 1
ATOM 3185 O O . PHE A 1 415 ? -4.399 21.924 -0.101 1.00 95.50 415 PHE A O 1
ATOM 3192 N N . ASP A 1 416 ? -4.441 22.951 -2.113 1.00 95.31 416 ASP A N 1
ATOM 3193 C CA . ASP A 1 416 ? -5.853 23.290 -2.170 1.00 95.31 416 ASP A CA 1
ATOM 3194 C C . ASP A 1 416 ? -6.256 23.273 -3.644 1.00 95.31 416 ASP A C 1
ATOM 3196 O O . ASP A 1 416 ? -5.797 24.105 -4.429 1.00 95.31 416 ASP A O 1
ATOM 3200 N N . LEU A 1 417 ? -6.979 22.232 -4.034 1.00 94.12 417 LEU A N 1
ATOM 3201 C CA . LEU A 1 417 ? -7.298 21.893 -5.412 1.00 94.12 417 LEU A CA 1
ATOM 3202 C C . LEU A 1 417 ? -8.807 22.083 -5.599 1.00 94.12 417 LEU A C 1
ATOM 3204 O O . LEU A 1 417 ? -9.577 21.242 -5.128 1.00 94.12 417 LEU A O 1
ATOM 3208 N N . PRO A 1 418 ? -9.252 23.168 -6.255 1.00 92.56 418 PRO A N 1
ATOM 3209 C CA . PRO A 1 418 ? -10.673 23.423 -6.456 1.00 92.56 418 PRO A CA 1
ATOM 3210 C C . PRO A 1 418 ? -11.298 22.376 -7.382 1.00 92.56 418 PRO A C 1
ATOM 3212 O O . PRO A 1 418 ? -10.619 21.827 -8.257 1.00 92.56 418 PRO A O 1
ATOM 3215 N N . ALA A 1 419 ? -12.596 22.119 -7.202 1.00 91.12 419 ALA A N 1
ATOM 3216 C CA . ALA A 1 419 ? -13.385 21.306 -8.122 1.00 91.12 419 ALA A CA 1
ATOM 3217 C C . ALA A 1 419 ? -13.335 21.909 -9.536 1.00 91.12 419 ALA A C 1
ATOM 3219 O O . ALA A 1 419 ? -13.470 23.121 -9.710 1.00 91.12 419 ALA A O 1
ATOM 3220 N N . GLY A 1 420 ? -13.086 21.057 -10.524 1.00 83.38 420 GLY A N 1
ATOM 3221 C CA . GLY A 1 420 ? -13.108 21.381 -11.945 1.00 83.38 420 GLY A CA 1
ATOM 3222 C C . GLY A 1 420 ? -14.254 20.661 -12.653 1.00 83.38 420 GLY A C 1
ATOM 3223 O O . GLY A 1 420 ? -15.295 20.396 -12.057 1.00 83.38 420 GLY A O 1
ATOM 3224 N N . SER A 1 421 ? -14.059 20.348 -13.932 1.00 73.81 421 SER A N 1
ATOM 3225 C CA . SER A 1 421 ? -14.976 19.502 -14.694 1.00 73.81 421 SER A CA 1
ATOM 3226 C C . SER A 1 421 ? -14.679 18.011 -14.494 1.00 73.81 421 SER A C 1
ATOM 3228 O O . SER A 1 421 ? -13.630 17.629 -13.977 1.00 73.81 421 SER A O 1
ATOM 3230 N N . GLU A 1 422 ? -15.625 17.179 -14.929 1.00 65.81 422 GLU A N 1
ATOM 3231 C CA . GLU A 1 422 ? -15.533 15.711 -14.947 1.00 65.81 422 GLU A CA 1
ATOM 3232 C C . GLU A 1 422 ? -14.401 15.208 -15.866 1.00 65.81 422 GLU A C 1
ATOM 3234 O O . GLU A 1 422 ? -13.768 14.188 -15.616 1.00 65.81 422 GLU A O 1
ATOM 3239 N N . THR A 1 423 ? -14.073 15.971 -16.912 1.00 66.06 423 THR A N 1
ATOM 3240 C CA . THR A 1 423 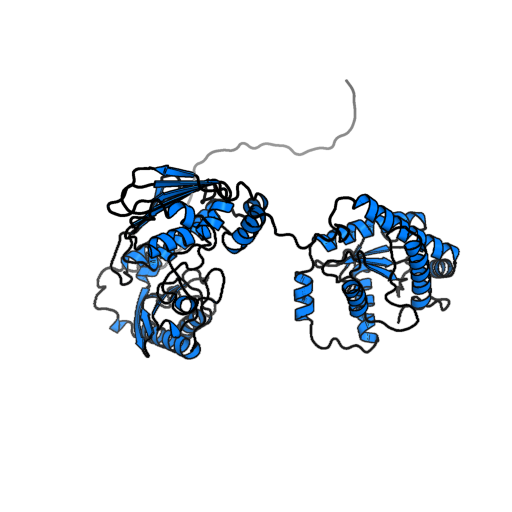? -12.889 15.745 -17.749 1.00 66.06 423 THR A CA 1
ATOM 3241 C C . THR A 1 423 ? -11.634 16.293 -17.081 1.00 66.06 423 THR A C 1
ATOM 3243 O O . THR A 1 423 ? -11.648 17.406 -16.549 1.00 66.06 423 THR A O 1
ATOM 3246 N N . ILE A 1 424 ? -10.512 15.581 -17.193 1.00 71.31 424 ILE A N 1
ATOM 3247 C CA . ILE A 1 424 ? -9.253 16.032 -16.593 1.00 71.31 424 ILE A CA 1
ATOM 3248 C C . ILE A 1 424 ? -8.855 17.395 -17.159 1.00 71.31 424 ILE A C 1
ATOM 3250 O O . ILE A 1 424 ? -8.771 17.583 -18.371 1.00 71.31 424 ILE A O 1
ATOM 3254 N N . SER A 1 425 ? -8.594 18.345 -16.265 1.00 79.56 425 SER A N 1
ATOM 3255 C CA . SER A 1 425 ? -8.284 19.720 -16.632 1.00 79.56 425 SER A CA 1
ATOM 3256 C C . SER A 1 425 ? -6.792 20.018 -16.478 1.00 79.56 425 SER A C 1
ATOM 3258 O O . SER A 1 425 ? -6.139 19.597 -15.515 1.00 79.56 425 SER A O 1
ATOM 3260 N N . GLU A 1 426 ? -6.248 20.788 -17.421 1.00 84.94 426 GLU A N 1
ATOM 3261 C CA . GLU A 1 426 ? -4.862 21.259 -17.368 1.00 84.94 426 GLU A CA 1
ATOM 3262 C C . GLU A 1 426 ? -4.527 21.978 -16.042 1.00 84.94 426 GLU A C 1
ATOM 3264 O O . GLU A 1 426 ? -3.474 21.676 -15.478 1.00 84.94 426 GLU A O 1
ATOM 3269 N N . PRO A 1 427 ? -5.392 22.844 -15.459 1.00 87.75 427 PRO A N 1
ATOM 3270 C CA . PRO A 1 427 ? -5.092 23.507 -14.188 1.00 87.75 427 PRO A CA 1
ATOM 3271 C C . PRO A 1 427 ? -4.839 22.531 -13.036 1.00 87.75 427 PRO A C 1
ATOM 3273 O O . PRO A 1 427 ? -3.922 22.734 -12.239 1.00 87.75 427 PRO A O 1
ATOM 3276 N N . ARG A 1 428 ? -5.619 21.446 -12.952 1.00 89.38 428 ARG A N 1
ATOM 3277 C CA . ARG A 1 428 ? -5.444 20.420 -11.918 1.00 89.38 428 ARG A CA 1
ATOM 3278 C C . ARG A 1 428 ? -4.168 19.620 -12.133 1.00 89.38 428 ARG A C 1
ATOM 3280 O O . ARG A 1 428 ? -3.423 19.384 -11.182 1.00 89.38 428 ARG A O 1
ATOM 3287 N N . MET A 1 429 ? -3.903 19.237 -13.379 1.00 90.31 429 MET A N 1
ATOM 3288 C CA . MET A 1 429 ? -2.661 18.574 -13.758 1.00 90.31 429 MET A CA 1
ATOM 3289 C C . MET A 1 429 ? -1.446 19.445 -13.402 1.00 90.31 429 MET A C 1
ATOM 3291 O O . MET A 1 429 ? -0.544 18.968 -12.715 1.00 90.31 429 MET A O 1
ATOM 3295 N N . ARG A 1 430 ? -1.463 20.734 -13.760 1.00 91.62 430 ARG A N 1
ATOM 3296 C CA . ARG A 1 430 ? -0.405 21.712 -13.464 1.00 91.62 430 ARG A CA 1
ATOM 3297 C C . ARG A 1 430 ? -0.188 21.890 -11.965 1.00 91.62 430 ARG A C 1
ATOM 3299 O O . ARG A 1 430 ? 0.951 21.858 -11.509 1.00 91.62 430 ARG A O 1
ATOM 3306 N N . ALA A 1 431 ? -1.260 21.993 -11.181 1.00 89.12 431 ALA A N 1
ATOM 3307 C CA . ALA A 1 431 ? -1.169 22.117 -9.726 1.00 89.12 431 ALA A CA 1
ATOM 3308 C C . ALA A 1 431 ? -0.531 20.887 -9.047 1.00 89.12 431 ALA A C 1
ATOM 3310 O O . ALA A 1 431 ? 0.039 21.003 -7.961 1.00 89.12 431 ALA A O 1
ATOM 3311 N N . ILE A 1 432 ? -0.628 19.706 -9.667 1.00 89.56 432 ILE A N 1
ATOM 3312 C CA . ILE A 1 432 ? -0.156 18.439 -9.093 1.00 89.56 432 ILE A CA 1
ATOM 3313 C C . ILE A 1 432 ? 1.223 18.030 -9.626 1.00 89.56 432 ILE A C 1
ATOM 3315 O O . ILE A 1 432 ? 2.061 17.580 -8.841 1.00 89.56 432 ILE A O 1
ATOM 3319 N N . LEU A 1 433 ? 1.458 18.169 -10.932 1.00 89.00 433 LEU A N 1
ATOM 3320 C CA . LEU A 1 433 ? 2.690 17.753 -11.615 1.00 89.00 433 LEU A CA 1
ATOM 3321 C C . LEU A 1 433 ? 3.698 18.898 -11.806 1.00 89.00 433 LEU A C 1
ATOM 3323 O O . LEU A 1 433 ? 4.865 18.632 -12.095 1.00 89.00 433 LEU A O 1
ATOM 3327 N N . GLY A 1 434 ? 3.274 20.143 -11.576 1.00 91.06 434 GLY A N 1
ATOM 3328 C CA . GLY A 1 434 ? 4.102 21.343 -11.650 1.00 91.06 434 GLY A CA 1
ATOM 3329 C C . GLY A 1 434 ? 4.165 21.969 -13.044 1.00 91.06 434 GLY A C 1
ATOM 3330 O O . GLY A 1 434 ? 3.841 21.345 -14.058 1.00 91.06 434 GLY A O 1
ATOM 3331 N N . ASP A 1 435 ? 4.625 23.221 -13.087 1.00 91.56 435 ASP A N 1
ATOM 3332 C CA . ASP A 1 435 ? 4.723 24.009 -14.320 1.00 91.56 435 ASP A CA 1
ATOM 3333 C C . ASP A 1 435 ? 5.696 23.417 -15.337 1.00 91.56 435 ASP A C 1
ATOM 3335 O O . ASP A 1 435 ? 5.426 23.454 -16.533 1.00 91.56 435 ASP A O 1
ATOM 3339 N N . ASP A 1 436 ? 6.793 22.818 -14.871 1.00 91.06 436 ASP A N 1
ATOM 3340 C CA . ASP A 1 436 ? 7.788 22.179 -15.735 1.00 91.06 436 ASP A CA 1
ATOM 3341 C C . ASP A 1 436 ? 7.169 21.090 -16.617 1.00 91.06 436 ASP A C 1
ATOM 3343 O O . ASP A 1 436 ? 7.442 21.028 -17.816 1.00 91.06 436 ASP A O 1
ATOM 3347 N N . PHE A 1 437 ? 6.318 20.238 -16.031 1.00 91.50 437 PHE A N 1
ATOM 3348 C CA . PHE A 1 437 ? 5.612 19.208 -16.785 1.00 91.50 437 PHE A CA 1
ATOM 3349 C C . PHE A 1 437 ? 4.530 19.830 -17.666 1.00 91.50 437 PHE A C 1
ATOM 3351 O O . PHE A 1 437 ? 4.461 19.516 -18.850 1.00 91.50 437 PHE A O 1
ATOM 3358 N N . ALA A 1 438 ? 3.720 20.740 -17.118 1.00 92.19 438 ALA A N 1
ATOM 3359 C CA . ALA A 1 438 ? 2.604 21.335 -17.846 1.00 92.19 438 ALA A CA 1
ATOM 3360 C C . ALA A 1 438 ? 3.053 22.140 -19.080 1.00 92.19 438 ALA A C 1
ATOM 3362 O O . ALA A 1 438 ? 2.423 22.062 -20.128 1.00 92.19 438 ALA A O 1
ATOM 3363 N N . ASN A 1 439 ? 4.184 22.843 -19.005 1.00 91.94 439 ASN A N 1
ATOM 3364 C CA . ASN A 1 439 ? 4.755 23.580 -20.139 1.00 91.94 439 ASN A CA 1
ATOM 3365 C C . ASN A 1 439 ? 5.372 22.656 -21.204 1.00 91.94 439 ASN A C 1
ATOM 3367 O O . ASN A 1 439 ? 5.587 23.070 -22.342 1.00 91.94 439 ASN A O 1
ATOM 3371 N N . ALA A 1 440 ? 5.684 21.415 -20.833 1.00 92.56 440 ALA A N 1
ATOM 3372 C CA . ALA A 1 440 ? 6.207 20.385 -21.719 1.00 92.56 440 ALA A CA 1
ATOM 3373 C C . ALA A 1 440 ? 5.130 19.387 -22.182 1.00 92.56 440 ALA A C 1
ATOM 3375 O O . ALA A 1 440 ? 5.461 18.455 -22.914 1.00 92.56 440 ALA A O 1
ATOM 3376 N N . ALA A 1 441 ? 3.879 19.540 -21.746 1.00 93.81 441 ALA A N 1
ATOM 3377 C CA . ALA A 1 441 ? 2.814 18.570 -21.948 1.00 93.81 441 ALA A CA 1
ATOM 3378 C C . ALA A 1 441 ? 2.174 18.702 -23.338 1.00 93.81 441 ALA A C 1
ATOM 3380 O O . ALA A 1 441 ? 1.736 19.775 -23.741 1.00 93.81 441 ALA A O 1
ATOM 3381 N N . LEU A 1 442 ? 2.074 17.583 -24.048 1.00 94.19 442 LEU A N 1
ATOM 3382 C CA . LEU A 1 442 ? 1.323 17.431 -25.288 1.00 94.19 442 LEU A CA 1
ATOM 3383 C C . LEU A 1 442 ? 0.024 16.677 -24.985 1.00 94.19 442 LEU A C 1
ATOM 3385 O O . LEU A 1 442 ? 0.105 15.577 -24.425 1.00 94.19 442 LEU A O 1
ATOM 3389 N N . PRO A 1 443 ? -1.153 17.229 -25.322 1.00 94.12 443 PRO A N 1
ATOM 3390 C CA . PRO A 1 443 ? -2.419 16.555 -25.082 1.00 94.12 443 PRO A CA 1
ATOM 3391 C C . PRO A 1 443 ? -2.561 15.319 -25.976 1.00 94.12 443 PRO A C 1
ATOM 3393 O O . PRO A 1 443 ? -2.177 15.323 -27.146 1.00 94.12 443 PRO A O 1
ATOM 3396 N N . VAL A 1 444 ? -3.140 14.266 -25.412 1.00 94.81 444 VAL A N 1
ATOM 3397 C CA . VAL A 1 444 ? -3.548 13.046 -26.108 1.00 94.81 444 VAL A CA 1
ATOM 3398 C C . VAL A 1 444 ? -5.056 12.917 -25.933 1.00 94.81 444 VAL A C 1
ATOM 3400 O O . VAL A 1 444 ? -5.541 12.942 -24.804 1.00 94.81 444 VAL A O 1
ATOM 3403 N N . ASP A 1 445 ? -5.784 12.768 -27.035 1.00 94.44 445 ASP A N 1
ATOM 3404 C CA . ASP A 1 445 ? -7.176 12.314 -27.054 1.00 94.44 445 ASP A CA 1
ATOM 3405 C C . ASP A 1 445 ? -7.344 11.426 -28.288 1.00 94.44 445 ASP A C 1
ATOM 3407 O O . ASP A 1 445 ? -7.157 11.872 -29.421 1.00 94.44 445 ASP A O 1
ATOM 3411 N N . SER A 1 446 ? -7.573 10.139 -28.062 1.00 95.62 446 SER A N 1
ATOM 3412 C CA . SER A 1 446 ? -7.722 9.141 -29.117 1.00 95.62 446 SER A CA 1
ATOM 3413 C C . SER A 1 446 ? -8.751 8.111 -28.693 1.00 95.62 446 SER A C 1
ATOM 3415 O O . SER A 1 446 ? -8.780 7.702 -27.532 1.00 95.62 446 SER A O 1
ATOM 3417 N N . GLU A 1 447 ? -9.573 7.666 -29.634 1.00 96.12 447 GLU A N 1
ATOM 3418 C CA . GLU A 1 447 ? -10.625 6.685 -29.402 1.00 96.12 447 GLU A CA 1
ATOM 3419 C C . GLU A 1 447 ? -10.607 5.633 -30.513 1.00 96.12 447 GLU A C 1
ATOM 3421 O O . GLU A 1 447 ? -10.572 5.965 -31.698 1.00 96.12 447 GLU A O 1
ATOM 3426 N N . ALA A 1 448 ? -10.592 4.354 -30.135 1.00 93.12 448 ALA A N 1
ATOM 3427 C CA . ALA A 1 448 ? -10.657 3.232 -31.066 1.00 93.12 448 ALA A CA 1
ATOM 3428 C C . ALA A 1 448 ? -11.153 1.963 -30.363 1.00 93.12 448 ALA A C 1
ATOM 3430 O O . ALA A 1 448 ? -10.757 1.674 -29.237 1.00 93.12 448 ALA A O 1
ATOM 3431 N N . ASN A 1 449 ? -11.966 1.156 -31.054 1.00 88.75 449 ASN A N 1
ATOM 3432 C CA . ASN A 1 449 ? -12.416 -0.164 -30.585 1.00 88.75 449 ASN A CA 1
ATOM 3433 C C . ASN A 1 449 ? -13.032 -0.153 -29.167 1.00 88.75 449 ASN A C 1
ATOM 3435 O O . ASN A 1 449 ? -12.784 -1.057 -28.371 1.00 88.75 449 ASN A O 1
ATOM 3439 N N . GLY A 1 450 ? -13.802 0.890 -28.834 1.00 90.19 450 GLY A N 1
ATOM 3440 C CA . GLY A 1 450 ? -14.420 1.060 -27.511 1.00 90.19 450 GLY A CA 1
ATOM 3441 C C . GLY A 1 450 ? -13.449 1.466 -26.395 1.00 90.19 450 GLY A C 1
ATOM 3442 O O . GLY A 1 450 ? -13.856 1.546 -25.239 1.00 90.19 450 GLY A O 1
ATOM 3443 N N . MET A 1 451 ? -12.180 1.726 -26.718 1.00 95.00 451 MET A N 1
ATOM 3444 C CA . MET A 1 451 ? -11.188 2.289 -25.806 1.00 95.00 451 MET A CA 1
ATOM 3445 C C . MET A 1 451 ? -10.990 3.773 -26.102 1.00 95.00 451 MET A C 1
ATOM 3447 O O . MET A 1 451 ? -10.902 4.164 -27.266 1.00 95.00 451 MET A O 1
ATOM 3451 N N . ARG A 1 452 ? -10.822 4.585 -25.059 1.00 95.25 452 ARG A N 1
ATOM 3452 C CA . ARG A 1 452 ? -10.436 5.995 -25.171 1.00 95.25 452 ARG A CA 1
ATOM 3453 C C . ARG A 1 452 ? -9.202 6.268 -24.324 1.00 95.25 452 ARG A C 1
ATOM 3455 O O . ARG A 1 452 ? -9.172 5.909 -23.150 1.00 95.25 452 ARG A O 1
ATOM 3462 N N . LEU A 1 453 ? -8.187 6.894 -24.910 1.00 96.06 453 LEU A N 1
ATOM 3463 C CA . LEU A 1 453 ? -6.984 7.350 -24.222 1.00 96.06 453 LEU A CA 1
ATOM 3464 C C . LEU A 1 453 ? -6.975 8.875 -24.189 1.00 96.06 453 LEU A C 1
ATOM 3466 O O . LEU A 1 453 ? -6.890 9.513 -25.236 1.00 96.06 453 LEU A O 1
ATOM 3470 N N . GLN A 1 454 ? -7.003 9.438 -22.987 1.00 94.44 454 GLN A N 1
ATOM 3471 C CA . GLN A 1 454 ? -6.910 10.874 -22.745 1.00 94.44 454 GLN A CA 1
ATOM 3472 C C . GLN A 1 454 ? -5.710 11.210 -21.858 1.00 94.44 454 GLN A C 1
ATOM 3474 O O . GLN A 1 454 ? -5.211 10.359 -21.120 1.00 94.44 454 GLN A O 1
ATOM 3479 N N . GLY A 1 455 ? -5.262 12.462 -21.881 1.00 94.06 455 GLY A N 1
ATOM 3480 C CA . GLY A 1 455 ? -4.284 12.991 -20.932 1.00 94.06 455 GLY A CA 1
ATOM 3481 C C . GLY A 1 455 ? -3.141 13.721 -21.618 1.00 94.06 455 GLY A C 1
ATOM 3482 O O . GLY A 1 455 ? -3.351 14.411 -22.610 1.00 94.06 455 GLY A O 1
ATOM 3483 N N . TRP A 1 456 ? -1.929 13.588 -21.078 1.00 95.12 456 TRP A N 1
ATOM 3484 C CA . TRP A 1 456 ? -0.756 14.312 -21.558 1.00 95.12 456 TRP A CA 1
ATOM 3485 C C . TRP A 1 456 ? 0.509 13.466 -21.549 1.00 95.12 456 TRP A C 1
ATOM 3487 O O . TRP A 1 456 ? 0.760 12.684 -20.627 1.00 95.12 456 TRP A O 1
ATOM 3497 N N . VAL A 1 457 ? 1.362 13.705 -22.537 1.00 96.06 457 VAL A N 1
ATOM 3498 C CA . VAL A 1 457 ? 2.707 13.130 -22.642 1.00 96.06 457 VAL A CA 1
ATOM 3499 C C . VAL A 1 457 ? 3.727 14.243 -22.854 1.00 96.06 457 VAL A C 1
ATOM 3501 O O . VAL A 1 457 ? 3.421 15.249 -23.483 1.00 96.06 457 VAL A O 1
ATOM 3504 N N . SER A 1 458 ? 4.937 14.122 -22.315 1.00 94.44 458 SER A N 1
ATOM 3505 C CA . SER A 1 458 ? 5.919 15.204 -22.410 1.00 94.44 458 SER A CA 1
ATOM 3506 C C . SER A 1 458 ? 6.577 15.284 -23.791 1.00 94.44 458 SER A C 1
ATOM 3508 O O . SER A 1 458 ? 6.862 14.263 -24.413 1.00 94.44 458 SER A O 1
ATOM 3510 N N . VAL A 1 459 ? 6.920 16.480 -24.269 1.00 93.19 459 VAL A N 1
ATOM 3511 C CA . VAL A 1 459 ? 7.801 16.623 -25.442 1.00 93.19 459 VAL A CA 1
ATOM 3512 C C . VAL A 1 459 ? 9.116 15.849 -25.222 1.00 93.19 459 VAL A C 1
ATOM 3514 O O . VAL A 1 459 ? 9.620 15.847 -24.098 1.00 93.19 459 VAL A O 1
ATOM 3517 N N . PRO A 1 460 ? 9.743 15.247 -26.255 1.00 89.94 460 PRO A N 1
ATOM 3518 C CA . PRO A 1 460 ? 10.939 14.406 -26.076 1.00 89.94 460 PRO A CA 1
ATOM 3519 C C . PRO A 1 460 ? 12.127 15.089 -25.376 1.00 89.94 460 PRO A C 1
ATOM 3521 O O . PRO A 1 460 ? 12.910 14.442 -24.684 1.00 89.94 460 PRO A O 1
ATOM 3524 N N . ARG A 1 461 ? 12.252 16.417 -25.517 1.00 87.75 461 ARG A N 1
ATOM 3525 C CA . ARG A 1 461 ? 13.277 17.223 -24.826 1.00 87.75 461 ARG A CA 1
ATOM 3526 C C . ARG A 1 461 ? 13.082 17.297 -23.310 1.00 87.75 461 ARG A C 1
ATOM 3528 O O . ARG A 1 461 ? 14.052 17.514 -22.588 1.00 87.75 461 ARG A O 1
ATOM 3535 N N . TYR A 1 462 ? 11.854 17.122 -22.826 1.00 89.56 462 TYR A N 1
ATOM 3536 C CA . TYR A 1 462 ? 11.562 17.020 -21.405 1.00 89.56 462 TYR A CA 1
ATOM 3537 C C . TYR A 1 462 ? 11.635 15.553 -20.998 1.00 89.56 462 TYR A C 1
ATOM 3539 O O . TYR A 1 462 ? 10.774 14.748 -21.353 1.00 89.56 462 TYR A O 1
ATOM 3547 N N . SER A 1 463 ? 12.684 15.201 -20.258 1.00 88.25 463 SER A N 1
ATOM 3548 C CA . SER A 1 463 ? 12.911 13.827 -19.827 1.00 88.25 463 SER A CA 1
ATOM 3549 C C . SER A 1 463 ? 13.357 13.744 -18.375 1.00 88.25 463 SER A C 1
ATOM 3551 O O . SER A 1 463 ? 13.950 14.669 -17.817 1.00 88.25 463 SER A O 1
ATOM 3553 N N . ARG A 1 464 ? 13.065 12.603 -17.756 1.00 90.06 464 ARG A N 1
ATOM 3554 C CA . ARG A 1 464 ? 13.383 12.281 -16.367 1.00 90.06 464 ARG A CA 1
ATOM 3555 C C . ARG A 1 464 ? 14.509 11.253 -16.311 1.00 90.06 464 ARG A C 1
ATOM 3557 O O . ARG A 1 464 ? 14.671 10.426 -17.210 1.00 90.06 464 ARG A O 1
ATOM 3564 N N . SER A 1 465 ? 15.282 11.288 -15.229 1.00 88.06 465 SER A N 1
ATOM 3565 C CA . SER A 1 465 ? 16.262 10.243 -14.897 1.00 88.06 465 SER A CA 1
ATOM 3566 C C . SER A 1 465 ? 15.613 8.994 -14.295 1.00 88.06 465 SER A C 1
ATOM 3568 O O . SER A 1 465 ? 16.218 7.928 -14.291 1.00 88.06 465 SER A O 1
ATOM 3570 N N . GLN A 1 466 ? 14.386 9.114 -13.782 1.00 87.81 466 GLN A N 1
ATOM 3571 C CA . GLN A 1 466 ? 13.611 8.030 -13.184 1.00 87.81 466 GLN A CA 1
ATOM 3572 C C . GLN A 1 466 ? 12.179 8.036 -13.735 1.00 87.81 466 GLN A C 1
ATOM 3574 O O . GLN A 1 466 ? 11.777 8.948 -14.448 1.00 87.81 466 GLN A O 1
ATOM 3579 N N . ARG A 1 467 ? 11.394 7.002 -13.423 1.00 87.25 467 ARG A N 1
ATOM 3580 C CA . ARG A 1 467 ? 9.985 6.869 -13.847 1.00 87.25 467 ARG A CA 1
ATOM 3581 C C . ARG A 1 467 ? 9.016 7.525 -12.859 1.00 87.25 467 ARG A C 1
ATOM 3583 O O . ARG A 1 467 ? 7.950 6.991 -12.575 1.00 87.25 467 ARG A O 1
ATOM 3590 N N . ASP A 1 468 ? 9.430 8.633 -12.262 1.00 83.25 468 ASP A N 1
ATOM 3591 C CA . ASP A 1 468 ? 8.758 9.250 -11.120 1.00 83.25 468 ASP A CA 1
ATOM 3592 C C . ASP A 1 468 ? 7.520 10.079 -11.498 1.00 83.25 468 ASP A C 1
ATOM 3594 O O . ASP A 1 468 ? 6.661 10.297 -10.649 1.00 83.25 468 ASP A O 1
ATOM 3598 N N . GLN A 1 469 ? 7.387 10.463 -12.771 1.00 88.38 469 GLN A N 1
ATOM 3599 C CA . GLN A 1 469 ? 6.230 11.177 -13.331 1.00 88.38 469 GLN A CA 1
ATOM 3600 C C . GLN A 1 469 ? 5.513 10.346 -14.405 1.00 88.38 469 GLN A C 1
ATOM 3602 O O . GLN A 1 469 ? 5.360 10.767 -15.550 1.00 88.38 469 GLN A O 1
ATOM 3607 N N . GLN A 1 470 ? 5.138 9.119 -14.049 1.00 92.94 470 GLN A N 1
ATOM 3608 C CA . GLN A 1 470 ? 4.401 8.200 -14.917 1.00 92.94 470 GLN A CA 1
ATOM 3609 C C . GLN A 1 470 ? 3.102 7.800 -14.227 1.00 92.94 470 GLN A C 1
ATOM 3611 O O . GLN A 1 470 ? 3.100 6.989 -13.295 1.00 92.94 470 GLN A O 1
ATOM 3616 N N . HIS A 1 471 ? 2.004 8.417 -14.655 1.00 91.94 471 HIS A N 1
ATOM 3617 C CA . HIS A 1 471 ? 0.692 8.263 -14.039 1.00 91.94 471 HIS A CA 1
ATOM 3618 C C . HIS A 1 471 ? -0.263 7.603 -15.025 1.00 91.94 471 HIS A C 1
ATOM 3620 O O . HIS A 1 471 ? -0.535 8.153 -16.087 1.00 91.94 471 HIS A O 1
ATOM 3626 N N . LEU A 1 472 ? -0.757 6.418 -14.666 1.00 92.81 472 LEU A N 1
ATOM 3627 C CA . LEU A 1 472 ? -1.756 5.688 -15.433 1.00 92.81 472 LEU A CA 1
ATOM 3628 C C . LEU A 1 472 ? -3.034 5.557 -14.615 1.00 92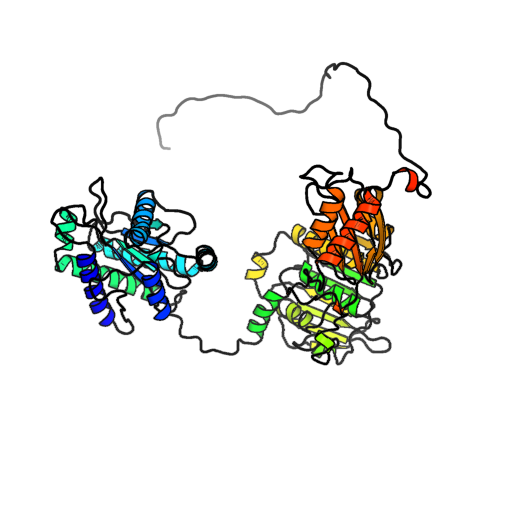.81 472 LEU A C 1
ATOM 3630 O O . LEU A 1 472 ? -2.995 5.139 -13.452 1.00 92.81 472 LEU A O 1
ATOM 3634 N N . TYR A 1 473 ? -4.149 5.863 -15.259 1.00 91.62 473 TYR A N 1
ATOM 3635 C CA . TYR A 1 473 ? -5.485 5.670 -14.735 1.00 91.62 473 TYR A CA 1
ATOM 3636 C C . TYR A 1 473 ? -6.269 4.786 -15.691 1.00 91.62 473 TYR A C 1
ATOM 3638 O O . TYR A 1 473 ? -6.251 5.028 -16.893 1.00 91.62 473 TYR A O 1
ATOM 3646 N N . VAL A 1 474 ? -6.930 3.758 -15.169 1.00 90.94 474 VAL A N 1
ATOM 3647 C CA . VAL A 1 474 ? -7.778 2.855 -15.950 1.00 90.94 474 VAL A CA 1
ATOM 3648 C C . VAL A 1 474 ? -9.167 2.881 -15.337 1.00 90.94 474 VAL A C 1
ATOM 3650 O O . VAL A 1 474 ? -9.300 2.553 -14.158 1.00 90.94 474 VAL A O 1
ATOM 3653 N N . ASN A 1 475 ? -10.171 3.322 -16.098 1.00 87.31 475 ASN A N 1
ATOM 3654 C CA . ASN A 1 475 ? -11.546 3.522 -15.617 1.00 87.31 475 ASN A CA 1
ATOM 3655 C C . ASN A 1 475 ? -11.593 4.294 -14.279 1.00 87.31 475 ASN A C 1
ATOM 3657 O O . ASN A 1 475 ? -12.191 3.850 -13.305 1.00 87.31 475 ASN A O 1
ATOM 3661 N N . GLY A 1 476 ? -10.861 5.412 -14.196 1.00 81.06 476 GLY A N 1
ATOM 3662 C CA . GLY A 1 476 ? -10.777 6.249 -12.989 1.00 81.06 476 GLY A CA 1
ATOM 3663 C C . GLY A 1 476 ? -9.841 5.734 -11.883 1.00 81.06 476 GLY A C 1
ATOM 3664 O O . GLY A 1 476 ? -9.520 6.476 -10.955 1.00 81.06 476 GLY A O 1
ATOM 3665 N N . ARG A 1 477 ? -9.311 4.505 -11.969 1.00 82.12 477 ARG A N 1
ATOM 3666 C CA . ARG A 1 477 ? -8.413 3.943 -10.943 1.00 82.12 477 ARG A CA 1
ATOM 3667 C C . ARG A 1 477 ? -6.940 4.157 -11.260 1.00 82.12 477 ARG A C 1
ATOM 3669 O O . ARG A 1 477 ? -6.467 3.800 -12.332 1.00 82.12 477 ARG A O 1
ATOM 3676 N N . ALA A 1 478 ? -6.180 4.647 -10.280 1.00 85.44 478 ALA A N 1
ATOM 3677 C CA . ALA A 1 478 ? -4.731 4.798 -10.387 1.00 85.44 478 ALA A CA 1
ATOM 3678 C C . ALA A 1 478 ? -4.015 3.434 -10.359 1.00 85.44 478 ALA A C 1
ATOM 3680 O O . ALA A 1 478 ? -3.951 2.779 -9.316 1.00 85.44 478 ALA A O 1
ATOM 3681 N N . VAL A 1 479 ? -3.398 3.041 -11.471 1.00 87.38 479 VAL A N 1
ATOM 3682 C CA . VAL A 1 479 ? -2.765 1.723 -11.642 1.00 87.38 479 VAL A CA 1
ATOM 3683 C C . VAL A 1 479 ? -1.306 1.850 -12.082 1.00 87.38 479 VAL A C 1
ATOM 3685 O O . VAL A 1 479 ? -0.803 2.936 -12.385 1.00 87.38 479 VAL A O 1
ATOM 3688 N N . ARG A 1 480 ? -0.592 0.730 -12.072 1.00 87.06 480 ARG A N 1
ATOM 3689 C CA . ARG A 1 480 ? 0.729 0.550 -12.664 1.00 87.06 480 ARG A CA 1
ATOM 3690 C C . ARG A 1 480 ? 0.651 -0.652 -13.587 1.00 87.06 480 ARG A C 1
ATOM 3692 O O . ARG A 1 480 ? 0.302 -1.740 -13.149 1.00 87.06 480 ARG A O 1
ATOM 3699 N N . ASP A 1 481 ? 1.010 -0.451 -14.846 1.00 90.50 481 ASP A N 1
ATOM 3700 C CA . ASP A 1 481 ? 1.040 -1.523 -15.831 1.00 90.50 481 ASP A CA 1
ATOM 3701 C C . ASP A 1 481 ? 2.334 -1.438 -16.650 1.00 90.50 481 ASP A C 1
ATOM 3703 O O . ASP A 1 481 ? 2.663 -0.407 -17.248 1.00 90.50 481 ASP A O 1
ATOM 3707 N N . ALA A 1 482 ? 3.109 -2.524 -16.628 1.00 90.06 482 ALA A N 1
ATOM 3708 C CA . ALA A 1 482 ? 4.405 -2.585 -17.294 1.00 90.06 482 ALA A CA 1
ATOM 3709 C C . ALA A 1 482 ? 4.281 -2.590 -18.825 1.00 90.06 482 ALA A C 1
ATOM 3711 O O . ALA A 1 482 ? 5.181 -2.093 -19.504 1.00 90.06 482 ALA A O 1
ATOM 3712 N N . SER A 1 483 ? 3.179 -3.118 -19.363 1.00 92.12 483 SER A N 1
ATOM 3713 C CA . SER A 1 483 ? 2.902 -3.160 -20.798 1.00 92.12 483 SER A CA 1
ATOM 3714 C C . SER A 1 483 ? 2.577 -1.769 -21.326 1.00 92.12 483 SER A C 1
ATOM 3716 O O . SER A 1 483 ? 3.162 -1.348 -22.317 1.00 92.12 483 SER A O 1
ATOM 3718 N N . ILE A 1 484 ? 1.730 -1.003 -20.641 1.00 94.38 484 ILE A N 1
ATOM 3719 C CA . ILE A 1 484 ? 1.438 0.390 -20.996 1.00 94.38 484 ILE A CA 1
ATOM 3720 C C . ILE A 1 484 ? 2.690 1.257 -20.877 1.00 94.38 484 ILE A C 1
ATOM 3722 O O . ILE A 1 484 ? 3.015 2.007 -21.796 1.00 94.38 484 ILE A O 1
ATOM 3726 N N . ALA A 1 485 ? 3.458 1.107 -19.793 1.00 93.31 485 ALA A N 1
ATOM 3727 C CA . ALA A 1 485 ? 4.735 1.806 -19.662 1.00 93.31 485 ALA A CA 1
ATOM 3728 C C . ALA A 1 485 ? 5.704 1.455 -20.810 1.00 93.31 485 ALA A C 1
ATOM 3730 O O . ALA A 1 485 ? 6.461 2.314 -21.272 1.00 93.31 485 ALA A O 1
ATOM 3731 N N . HIS A 1 486 ? 5.679 0.206 -21.287 1.00 93.88 486 HIS A N 1
ATOM 3732 C CA . HIS A 1 486 ? 6.443 -0.218 -22.456 1.00 93.88 486 HIS A CA 1
ATOM 3733 C C . HIS A 1 486 ? 5.906 0.391 -23.758 1.00 93.88 486 HIS A C 1
ATOM 3735 O O . HIS A 1 486 ? 6.714 0.886 -24.539 1.00 93.88 486 HIS A O 1
ATOM 3741 N N . ALA A 1 487 ? 4.586 0.430 -23.965 1.00 95.81 487 ALA A N 1
ATOM 3742 C CA . ALA A 1 487 ? 3.941 1.031 -25.134 1.00 95.81 487 ALA A CA 1
ATOM 3743 C C . ALA A 1 487 ? 4.327 2.506 -25.294 1.00 95.81 487 ALA A C 1
ATOM 3745 O O . ALA A 1 487 ? 4.791 2.920 -26.359 1.00 95.81 487 ALA A O 1
ATOM 3746 N N . VAL A 1 488 ? 4.230 3.279 -24.206 1.00 95.81 488 VAL A N 1
ATOM 3747 C CA . VAL A 1 488 ? 4.659 4.683 -24.188 1.00 95.81 488 VAL A CA 1
ATOM 3748 C C . VAL A 1 488 ? 6.152 4.776 -24.486 1.00 95.81 488 VAL A C 1
ATOM 3750 O O . VAL A 1 488 ? 6.558 5.532 -25.358 1.00 95.81 488 VAL A O 1
ATOM 3753 N N . ARG A 1 489 ? 7.003 3.965 -23.844 1.00 92.81 489 ARG A N 1
ATOM 3754 C CA . ARG A 1 489 ? 8.448 3.977 -24.136 1.00 92.81 489 ARG A CA 1
ATOM 3755 C C . ARG A 1 489 ? 8.753 3.636 -25.598 1.00 92.81 489 ARG A C 1
ATOM 3757 O O . ARG A 1 489 ? 9.665 4.224 -26.173 1.00 92.81 489 ARG A O 1
ATOM 3764 N N . ALA A 1 490 ? 8.018 2.698 -26.190 1.00 92.81 490 ALA A N 1
ATOM 3765 C CA . ALA A 1 490 ? 8.175 2.311 -27.584 1.00 92.81 490 ALA A CA 1
ATOM 3766 C C . ALA A 1 490 ? 7.821 3.464 -28.533 1.00 92.81 490 ALA A C 1
ATOM 3768 O O . ALA A 1 490 ? 8.527 3.644 -29.521 1.00 92.81 490 ALA A O 1
ATOM 3769 N N . ALA A 1 491 ? 6.816 4.277 -28.199 1.00 94.31 491 ALA A N 1
ATOM 3770 C CA . ALA A 1 491 ? 6.449 5.463 -28.972 1.00 94.31 491 ALA A CA 1
ATOM 3771 C C . ALA A 1 491 ? 7.542 6.550 -28.997 1.00 94.31 491 ALA A C 1
ATOM 3773 O O . ALA A 1 491 ? 7.617 7.313 -29.954 1.00 94.31 491 ALA A O 1
ATOM 3774 N N . TYR A 1 492 ? 8.421 6.589 -27.987 1.00 92.69 492 TYR A N 1
ATOM 3775 C CA . TYR A 1 492 ? 9.547 7.532 -27.900 1.00 92.69 492 TYR A CA 1
ATOM 3776 C C . TYR A 1 492 ? 10.899 6.947 -28.339 1.00 92.69 492 TYR A C 1
ATOM 3778 O O . TYR A 1 492 ? 11.920 7.625 -28.203 1.00 92.69 492 TYR A O 1
ATOM 3786 N N . ARG A 1 493 ? 10.945 5.693 -28.810 1.00 87.00 493 ARG A N 1
ATOM 3787 C CA . ARG A 1 493 ? 12.198 4.943 -29.018 1.00 87.00 493 ARG A CA 1
ATOM 3788 C C . ARG A 1 493 ? 13.229 5.707 -29.851 1.00 87.00 493 ARG A C 1
ATOM 3790 O O . ARG A 1 493 ? 14.397 5.713 -29.477 1.00 87.00 493 ARG A O 1
ATOM 3797 N N . ASP A 1 494 ? 12.780 6.365 -30.914 1.00 86.62 494 ASP A N 1
ATOM 3798 C CA . ASP A 1 494 ? 13.649 7.069 -31.864 1.00 86.62 494 ASP A CA 1
ATOM 3799 C C . ASP A 1 494 ? 13.806 8.567 -31.536 1.00 86.62 494 ASP A C 1
ATOM 3801 O O . ASP A 1 494 ? 14.466 9.304 -32.262 1.00 86.62 494 ASP A O 1
ATOM 3805 N N . LEU A 1 495 ? 13.203 9.030 -30.432 1.00 86.25 495 LEU A N 1
ATOM 3806 C CA . LEU A 1 495 ? 13.141 10.442 -30.037 1.00 86.25 495 LEU A CA 1
ATOM 3807 C C . LEU A 1 495 ? 13.939 10.755 -28.760 1.00 86.25 495 LEU A C 1
ATOM 3809 O O . LEU A 1 495 ? 14.125 11.927 -28.432 1.00 86.25 495 LEU A O 1
ATOM 3813 N N . MET A 1 496 ? 14.388 9.740 -28.010 1.00 83.00 496 MET A N 1
ATOM 3814 C CA . MET A 1 496 ? 15.087 9.920 -26.731 1.00 83.00 496 MET A CA 1
ATOM 3815 C C . MET A 1 496 ? 16.271 8.964 -26.553 1.00 83.00 496 MET A C 1
ATOM 3817 O O . MET A 1 496 ? 16.252 7.821 -27.002 1.00 83.00 496 MET A O 1
ATOM 3821 N N . TYR A 1 497 ? 17.280 9.413 -25.801 1.00 76.56 497 TYR A N 1
ATOM 3822 C CA . TYR A 1 497 ? 18.408 8.582 -25.372 1.00 76.56 497 TYR A CA 1
ATOM 3823 C C . TYR A 1 497 ? 17.964 7.417 -24.467 1.00 76.56 497 TYR A C 1
ATOM 3825 O O . TYR A 1 497 ? 17.046 7.558 -23.657 1.00 76.56 497 TYR A O 1
ATOM 3833 N N . HIS A 1 498 ? 18.657 6.276 -24.558 1.00 71.19 498 HIS A N 1
ATOM 3834 C CA . HIS A 1 498 ? 18.220 4.997 -23.979 1.00 71.19 498 HIS A CA 1
ATOM 3835 C C . HIS A 1 498 ? 18.023 4.976 -22.447 1.00 71.19 498 HIS A C 1
ATOM 3837 O O . HIS A 1 498 ? 17.202 4.185 -21.975 1.00 71.19 498 HIS A O 1
ATOM 3843 N N . ASP A 1 499 ? 18.665 5.877 -21.694 1.00 80.94 499 ASP A N 1
ATOM 3844 C CA . ASP A 1 499 ? 18.593 5.953 -20.219 1.00 80.94 499 ASP A CA 1
ATOM 3845 C C . ASP A 1 499 ? 17.684 7.075 -19.687 1.00 80.94 499 ASP A C 1
ATOM 3847 O O . ASP A 1 499 ? 17.719 7.429 -18.506 1.00 80.94 499 ASP A O 1
ATOM 3851 N N . ARG A 1 500 ? 16.864 7.669 -20.558 1.00 87.81 500 ARG A N 1
ATOM 3852 C CA . ARG A 1 500 ? 15.898 8.708 -20.191 1.00 87.81 500 ARG A CA 1
ATOM 3853 C C . ARG A 1 500 ? 14.468 8.174 -20.216 1.00 87.81 500 ARG A C 1
ATOM 3855 O O . ARG A 1 500 ? 14.130 7.249 -20.957 1.00 87.81 500 ARG A O 1
ATOM 3862 N N . HIS A 1 501 ? 13.615 8.773 -19.392 1.00 90.62 501 HIS A N 1
ATOM 3863 C CA . HIS A 1 501 ? 12.207 8.407 -19.277 1.00 90.62 501 HIS A CA 1
ATOM 3864 C C . HIS A 1 501 ? 11.300 9.582 -19.657 1.00 90.62 501 HIS A C 1
ATOM 3866 O O . HIS A 1 501 ? 11.549 10.694 -19.187 1.00 90.62 501 HIS A O 1
ATOM 3872 N N . PRO A 1 502 ? 10.242 9.357 -20.460 1.00 93.06 502 PRO A N 1
ATOM 3873 C CA . PRO A 1 502 ? 9.238 10.384 -20.686 1.00 93.06 502 PRO A CA 1
ATOM 3874 C C . PRO A 1 502 ? 8.384 10.537 -19.428 1.00 93.06 502 PRO A C 1
ATOM 3876 O O . PRO A 1 502 ? 8.141 9.553 -18.711 1.00 93.06 502 PRO A O 1
ATOM 3879 N N . ALA A 1 503 ? 7.913 11.757 -19.195 1.00 94.06 503 ALA A N 1
ATOM 3880 C CA . ALA A 1 503 ? 6.873 12.027 -18.218 1.00 94.06 503 ALA A CA 1
ATOM 3881 C C . ALA A 1 503 ? 5.511 11.970 -18.916 1.00 94.06 503 ALA A C 1
ATOM 3883 O O . ALA A 1 503 ? 5.375 12.403 -20.061 1.00 94.06 503 ALA A O 1
ATOM 3884 N N . TRP A 1 504 ? 4.503 11.418 -18.252 1.00 95.00 504 TRP A N 1
ATOM 3885 C CA . TRP A 1 504 ? 3.163 11.299 -18.820 1.00 95.00 504 TRP A CA 1
ATOM 3886 C C . TRP A 1 504 ? 2.105 11.063 -17.742 1.00 95.00 504 TRP A C 1
ATOM 3888 O O . TRP A 1 504 ? 2.369 10.489 -16.681 1.00 95.00 504 TRP A O 1
ATOM 3898 N N . CYS A 1 505 ? 0.889 11.502 -18.047 1.00 94.31 505 CYS A N 1
ATOM 3899 C CA . CYS A 1 505 ? -0.310 11.324 -17.246 1.00 94.31 505 CYS A CA 1
ATOM 3900 C C . CYS A 1 505 ? -1.442 10.907 -18.184 1.00 94.31 505 CYS A C 1
ATOM 3902 O O . CYS A 1 505 ? -1.916 11.725 -18.965 1.00 94.31 505 CYS A O 1
ATOM 3904 N N . LEU A 1 506 ? -1.814 9.630 -18.153 1.00 94.75 506 LEU A N 1
ATOM 3905 C CA . LEU A 1 506 ? -2.717 9.012 -19.119 1.00 94.75 506 LEU A CA 1
ATOM 3906 C C . LEU A 1 506 ? -3.916 8.370 -18.426 1.00 94.75 506 LEU A C 1
ATOM 3908 O O . LEU A 1 506 ? -3.777 7.721 -17.388 1.00 94.75 506 LEU A O 1
ATOM 3912 N N . PHE A 1 507 ? -5.073 8.515 -19.056 1.00 93.44 507 PHE A N 1
ATOM 3913 C CA . PHE A 1 507 ? -6.372 8.034 -18.616 1.00 93.44 507 PHE A CA 1
ATOM 3914 C C . PHE A 1 507 ? -6.936 7.149 -19.719 1.00 93.44 507 PHE A C 1
ATOM 3916 O O . PHE A 1 507 ? -7.240 7.620 -20.811 1.00 93.44 507 PHE A O 1
ATOM 3923 N N . LEU A 1 508 ? -7.004 5.854 -19.443 1.00 93.88 508 LEU A N 1
ATOM 3924 C CA . LEU A 1 508 ? -7.525 4.843 -20.343 1.00 93.88 508 LEU A CA 1
ATOM 3925 C C . LEU A 1 508 ? -8.919 4.432 -19.868 1.00 93.88 508 LEU A C 1
ATOM 3927 O O . LEU A 1 508 ? -9.072 3.864 -18.786 1.00 93.88 508 LEU A O 1
ATOM 3931 N N . THR A 1 509 ? -9.919 4.686 -20.697 1.00 92.62 509 THR A N 1
ATOM 3932 C CA . THR A 1 509 ? -11.289 4.218 -20.491 1.00 92.62 509 THR A CA 1
ATOM 3933 C C . THR A 1 509 ? -11.557 3.056 -21.435 1.00 92.62 509 THR A C 1
ATOM 3935 O O . THR A 1 509 ? -11.242 3.146 -22.622 1.00 92.62 509 THR A O 1
ATOM 3938 N N . LEU A 1 510 ? -12.105 1.959 -20.919 1.00 93.44 510 LEU A N 1
ATOM 3939 C CA . LEU A 1 510 ? -12.457 0.764 -21.689 1.00 93.44 510 LEU A CA 1
ATOM 3940 C C . LEU A 1 510 ? -13.608 -0.012 -21.018 1.00 93.44 510 LEU A C 1
ATOM 3942 O O . LEU A 1 510 ? -13.845 0.184 -19.822 1.00 93.44 510 LEU A O 1
ATOM 3946 N N . PRO A 1 511 ? -14.302 -0.915 -21.739 1.00 90.31 511 PRO A N 1
ATOM 3947 C CA . PRO A 1 511 ? -15.384 -1.722 -21.176 1.00 90.31 511 PRO A CA 1
ATOM 3948 C C . PRO A 1 511 ? -14.949 -2.503 -19.927 1.00 90.31 511 PRO A C 1
ATOM 3950 O O . PRO A 1 511 ? -13.832 -3.023 -19.867 1.00 90.31 511 PRO A O 1
ATOM 3953 N N . ALA A 1 512 ? -15.819 -2.581 -18.915 1.00 82.69 512 ALA A N 1
ATOM 3954 C CA . ALA A 1 512 ? -15.494 -3.189 -17.619 1.00 82.69 512 ALA A CA 1
ATOM 3955 C C . ALA A 1 512 ? -15.139 -4.685 -17.721 1.00 82.69 512 ALA A C 1
ATOM 3957 O O . ALA A 1 512 ? -14.297 -5.172 -16.976 1.00 82.69 512 ALA A O 1
ATOM 3958 N N . ASP A 1 513 ? -15.713 -5.403 -18.684 1.00 83.81 513 ASP A N 1
ATOM 3959 C CA . ASP A 1 513 ? -15.441 -6.817 -18.972 1.00 83.81 513 ASP A CA 1
ATOM 3960 C C . ASP A 1 513 ? -14.111 -7.056 -19.719 1.00 83.81 513 ASP A C 1
ATOM 3962 O O . ASP A 1 513 ? -13.647 -8.196 -19.848 1.00 83.81 513 ASP A O 1
ATOM 3966 N N . ALA A 1 514 ? -13.471 -5.987 -20.203 1.00 84.38 514 ALA A N 1
ATOM 3967 C CA . ALA A 1 514 ? -12.176 -6.034 -20.873 1.00 84.38 514 ALA A CA 1
ATOM 3968 C C . ALA A 1 514 ? -10.984 -5.902 -19.903 1.00 84.38 514 ALA A C 1
ATOM 3970 O O . ALA A 1 514 ? -9.837 -6.107 -20.323 1.00 84.38 514 ALA A O 1
ATOM 3971 N N . VAL A 1 515 ? -11.229 -5.594 -18.622 1.00 84.75 515 VAL A N 1
ATOM 3972 C CA . VAL A 1 515 ? -10.195 -5.404 -17.595 1.00 84.75 515 VAL A CA 1
ATOM 3973 C C . VAL A 1 515 ? -10.551 -6.099 -16.279 1.00 84.75 515 VAL A C 1
ATOM 3975 O O . VAL A 1 515 ? -11.562 -5.820 -15.651 1.00 84.75 515 VAL A O 1
ATOM 3978 N N . ASP A 1 516 ? -9.664 -6.976 -15.816 1.00 79.50 516 ASP A N 1
ATOM 3979 C CA . ASP A 1 516 ? -9.733 -7.564 -14.482 1.00 79.50 516 ASP A CA 1
ATOM 3980 C C . ASP A 1 516 ? -8.930 -6.704 -13.495 1.00 79.50 516 ASP A C 1
ATOM 3982 O O . ASP A 1 516 ? -7.706 -6.560 -13.601 1.00 79.50 516 ASP A O 1
ATOM 3986 N N . VAL A 1 517 ? -9.639 -6.114 -12.532 1.00 70.81 517 VAL A N 1
ATOM 3987 C CA . VAL A 1 517 ? -9.080 -5.253 -11.479 1.00 70.81 517 VAL A CA 1
ATOM 3988 C C . VAL A 1 517 ? -8.785 -6.000 -10.170 1.00 70.81 517 VAL A C 1
ATOM 3990 O O . VAL A 1 517 ? -8.211 -5.409 -9.252 1.00 70.81 517 VAL A O 1
ATOM 3993 N N . ASN A 1 518 ? -9.149 -7.281 -10.052 1.00 65.44 518 ASN A N 1
ATOM 3994 C CA . ASN A 1 518 ? -9.016 -8.085 -8.830 1.00 65.44 518 ASN A CA 1
ATOM 3995 C C . ASN A 1 518 ? -7.739 -8.951 -8.830 1.00 65.44 518 ASN A C 1
ATOM 3997 O O . ASN A 1 518 ? -7.734 -10.094 -8.377 1.00 65.44 518 ASN A O 1
ATOM 4001 N N . VAL A 1 519 ? -6.632 -8.409 -9.343 1.00 62.88 519 VAL A N 1
ATOM 4002 C CA . VAL A 1 519 ? -5.380 -9.160 -9.552 1.00 62.88 519 VAL A CA 1
ATOM 4003 C C . VAL A 1 519 ? -4.423 -9.069 -8.358 1.00 62.88 519 VAL A C 1
ATOM 4005 O O . VAL A 1 519 ? -3.706 -10.025 -8.070 1.00 62.88 519 VAL A O 1
ATOM 4008 N N . HIS A 1 520 ? -4.403 -7.937 -7.646 1.00 57.59 520 HIS A N 1
ATOM 4009 C CA . HIS A 1 520 ? -3.487 -7.690 -6.526 1.00 57.59 520 HIS A CA 1
ATOM 4010 C C . HIS A 1 520 ? -4.226 -7.093 -5.311 1.00 57.59 520 HIS A C 1
ATOM 4012 O O . HIS A 1 520 ? -5.076 -6.220 -5.508 1.00 57.59 520 HIS A O 1
ATOM 4018 N N . PRO A 1 521 ? -3.878 -7.458 -4.055 1.00 52.44 521 PRO A N 1
ATOM 4019 C CA . PRO A 1 521 ? -4.540 -6.950 -2.843 1.00 52.44 521 PRO A CA 1
ATOM 4020 C C . PRO A 1 521 ? -4.602 -5.417 -2.737 1.00 52.44 521 PRO A C 1
ATOM 4022 O O . PRO A 1 521 ? -5.619 -4.858 -2.342 1.00 52.44 521 PRO A O 1
ATOM 4025 N N . THR A 1 522 ? -3.541 -4.715 -3.157 1.00 58.16 522 THR A N 1
ATOM 4026 C CA . THR A 1 522 ? -3.473 -3.236 -3.127 1.00 58.16 522 THR A CA 1
ATOM 4027 C C . THR A 1 522 ? -4.159 -2.548 -4.314 1.00 58.16 522 THR A C 1
ATOM 4029 O O . THR A 1 522 ? -4.158 -1.311 -4.379 1.00 58.16 522 THR A O 1
ATOM 4032 N N . LYS A 1 523 ? -4.729 -3.330 -5.249 1.00 66.94 523 LYS A N 1
ATOM 4033 C CA . LYS A 1 523 ? -5.429 -2.873 -6.464 1.00 66.94 523 LYS A CA 1
ATOM 4034 C C . LYS A 1 523 ? -4.577 -2.001 -7.402 1.00 66.94 523 LYS A C 1
ATOM 4036 O O . LYS A 1 523 ? -5.108 -1.197 -8.161 1.00 66.94 523 LYS A O 1
ATOM 4041 N N . GLN A 1 524 ? -3.249 -2.111 -7.313 1.00 67.25 524 GLN A N 1
ATOM 4042 C CA . GLN A 1 524 ? -2.318 -1.307 -8.113 1.00 67.25 524 GLN A CA 1
ATOM 4043 C C . GLN A 1 524 ? -2.038 -1.898 -9.497 1.00 67.25 524 GLN A C 1
ATOM 4045 O O . GLN A 1 524 ? -1.456 -1.206 -10.324 1.00 67.25 524 GLN A O 1
ATOM 4050 N N . GLU A 1 525 ? -2.445 -3.139 -9.749 1.00 76.44 525 GLU A N 1
ATOM 4051 C CA . GLU A 1 525 ? -2.217 -3.856 -11.003 1.00 76.44 525 GLU A CA 1
ATOM 4052 C C . GLU A 1 525 ? -3.558 -4.302 -11.583 1.00 76.44 525 GLU A C 1
ATOM 4054 O O . GLU A 1 525 ? -4.487 -4.624 -10.838 1.00 76.44 525 GLU A O 1
ATOM 4059 N N . VAL A 1 526 ? -3.643 -4.318 -12.910 1.00 82.06 526 VAL A N 1
ATOM 4060 C CA . VAL A 1 526 ? -4.812 -4.771 -13.669 1.00 82.06 526 VAL A CA 1
ATOM 4061 C C . VAL A 1 526 ? -4.369 -5.774 -14.724 1.00 82.06 526 VAL A C 1
ATOM 4063 O O . VAL A 1 526 ? -3.203 -5.783 -15.124 1.00 82.06 526 VAL A O 1
ATOM 4066 N N . ARG A 1 527 ? -5.283 -6.627 -15.180 1.00 84.81 527 ARG A N 1
ATOM 4067 C CA . ARG A 1 527 ? -5.051 -7.520 -16.319 1.00 84.81 527 ARG A CA 1
ATOM 4068 C C . ARG A 1 527 ? -6.051 -7.221 -17.414 1.00 84.81 527 ARG A C 1
ATOM 4070 O O . ARG A 1 527 ? -7.253 -7.315 -17.203 1.00 84.81 527 ARG A O 1
ATOM 4077 N N . PHE A 1 528 ? -5.551 -6.899 -18.598 1.00 89.00 528 PHE A N 1
ATOM 4078 C CA . PHE A 1 528 ? -6.405 -6.694 -19.758 1.00 89.00 528 PHE A CA 1
ATOM 4079 C C . PHE A 1 528 ? -6.690 -8.031 -20.438 1.00 89.00 528 PHE A C 1
ATOM 4081 O O . PHE A 1 528 ? -5.782 -8.842 -20.642 1.00 89.00 528 PHE A O 1
ATOM 4088 N N . ARG A 1 529 ? -7.941 -8.246 -20.854 1.00 87.00 529 ARG A N 1
ATOM 4089 C CA . ARG A 1 529 ? -8.334 -9.445 -21.610 1.00 87.00 529 ARG A CA 1
ATOM 4090 C C . ARG A 1 529 ? -7.580 -9.546 -22.940 1.00 87.00 529 ARG A C 1
ATOM 4092 O O . ARG A 1 529 ? -7.157 -10.629 -23.331 1.00 87.00 529 ARG A O 1
ATOM 4099 N N . GLN A 1 530 ? -7.379 -8.406 -23.604 1.00 89.00 530 GLN A N 1
ATOM 4100 C CA . GLN A 1 530 ? -6.651 -8.274 -24.870 1.00 89.00 530 GLN A CA 1
ATOM 4101 C C . GLN A 1 530 ? -5.435 -7.351 -24.697 1.00 89.00 530 GLN A C 1
ATOM 4103 O O . GLN A 1 530 ? -5.383 -6.236 -25.208 1.00 89.00 530 GLN A O 1
ATOM 4108 N N . GLN A 1 531 ? -4.433 -7.822 -23.944 1.00 91.81 531 GLN A N 1
ATOM 4109 C CA . GLN A 1 531 ? -3.241 -7.041 -23.576 1.00 91.81 531 GLN A CA 1
ATOM 4110 C C . GLN A 1 531 ? -2.505 -6.410 -24.775 1.00 91.81 531 GLN A C 1
ATOM 4112 O O . GLN A 1 531 ? -1.988 -5.299 -24.664 1.00 91.81 531 GLN A O 1
ATOM 4117 N N . ARG A 1 532 ? -2.433 -7.119 -25.911 1.00 93.44 532 ARG A N 1
ATOM 4118 C CA . ARG A 1 532 ? -1.731 -6.650 -27.118 1.00 93.44 532 ARG A CA 1
ATOM 4119 C C . ARG A 1 532 ? -2.445 -5.473 -27.774 1.00 93.44 532 ARG A C 1
ATOM 4121 O O . ARG A 1 532 ? -1.794 -4.486 -28.091 1.00 93.44 532 ARG A O 1
ATOM 4128 N N . ASP A 1 533 ? -3.765 -5.542 -27.890 1.00 93.12 533 ASP A N 1
ATOM 4129 C CA . ASP A 1 533 ? -4.555 -4.495 -28.542 1.00 93.12 533 ASP A CA 1
ATOM 4130 C C . ASP A 1 533 ? -4.512 -3.196 -27.739 1.00 93.12 533 ASP A C 1
ATOM 4132 O O . ASP A 1 533 ? -4.319 -2.120 -28.300 1.00 93.12 533 ASP A O 1
ATOM 4136 N N . VAL A 1 534 ? -4.596 -3.305 -26.408 1.00 94.88 534 VAL A N 1
ATOM 4137 C CA . VAL A 1 534 ? -4.437 -2.170 -25.489 1.00 94.88 534 VAL A CA 1
ATOM 4138 C C . VAL A 1 534 ? -3.038 -1.555 -25.619 1.00 94.88 534 VAL A C 1
ATOM 4140 O O . VAL A 1 534 ? -2.895 -0.336 -25.723 1.00 94.88 534 VAL A O 1
ATOM 4143 N N . HIS A 1 535 ? -1.994 -2.390 -25.645 1.00 96.25 535 HIS A N 1
ATOM 4144 C CA . HIS A 1 535 ? -0.616 -1.939 -25.846 1.00 96.25 535 HIS A CA 1
ATOM 4145 C C . HIS A 1 535 ? -0.452 -1.182 -27.171 1.00 96.25 535 HIS A C 1
ATOM 4147 O O . HIS A 1 535 ? 0.098 -0.077 -27.194 1.00 96.25 535 HIS A O 1
ATOM 4153 N N . ASP A 1 536 ? -0.924 -1.764 -28.271 1.00 96.00 536 ASP A N 1
ATOM 4154 C CA . ASP A 1 536 ? -0.761 -1.192 -29.602 1.00 96.00 536 ASP A CA 1
ATOM 4155 C C . ASP A 1 536 ? -1.576 0.088 -29.758 1.00 96.00 536 ASP A C 1
ATOM 4157 O O . ASP A 1 536 ? -1.056 1.067 -30.294 1.00 96.00 536 ASP A O 1
ATOM 4161 N N . PHE A 1 537 ? -2.798 0.134 -29.226 1.00 96.81 537 PHE A N 1
ATOM 4162 C CA . PHE A 1 537 ? -3.610 1.347 -29.173 1.00 96.81 537 PHE A CA 1
ATOM 4163 C C . PHE A 1 537 ? -2.871 2.497 -28.479 1.00 96.81 537 PHE A C 1
ATOM 4165 O O . PHE A 1 537 ? -2.703 3.565 -29.072 1.00 96.81 537 PHE A O 1
ATOM 4172 N N . VAL A 1 538 ? -2.345 2.265 -27.270 1.00 97.12 538 VAL A N 1
ATOM 4173 C CA . VAL A 1 538 ? -1.610 3.301 -26.527 1.00 97.12 538 VAL A CA 1
ATOM 4174 C C . VAL A 1 538 ? -0.348 3.731 -27.267 1.00 97.12 538 VAL A C 1
ATOM 4176 O O . VAL A 1 538 ? -0.080 4.927 -27.379 1.00 97.12 538 VAL A O 1
ATOM 4179 N N . ARG A 1 539 ? 0.417 2.781 -27.816 1.00 96.94 539 ARG A N 1
ATOM 4180 C CA . ARG A 1 539 ? 1.617 3.096 -28.599 1.00 96.94 539 ARG A CA 1
ATOM 4181 C C . ARG A 1 539 ? 1.276 3.998 -29.785 1.00 96.94 539 ARG A C 1
ATOM 4183 O O . ARG A 1 539 ? 1.927 5.022 -29.953 1.00 96.94 539 ARG A O 1
ATOM 4190 N N . HIS A 1 540 ? 0.272 3.639 -30.587 1.00 96.25 540 HIS A N 1
ATOM 4191 C CA . HIS A 1 540 ? -0.109 4.414 -31.770 1.00 96.25 540 HIS A CA 1
ATOM 4192 C C . HIS A 1 540 ? -0.627 5.808 -31.402 1.00 96.25 540 HIS A C 1
ATOM 4194 O O . HIS A 1 540 ? -0.195 6.784 -32.014 1.00 96.25 540 HIS A O 1
ATOM 4200 N N . ALA A 1 541 ? -1.487 5.917 -30.383 1.00 96.44 541 ALA A N 1
ATOM 4201 C CA . ALA A 1 541 ? -2.020 7.197 -29.920 1.00 96.44 541 ALA A CA 1
ATOM 4202 C C . ALA A 1 541 ? -0.906 8.146 -29.449 1.00 96.44 541 ALA A C 1
ATOM 4204 O O . ALA A 1 541 ? -0.875 9.312 -29.838 1.00 96.44 541 ALA A O 1
ATOM 4205 N N . VAL A 1 542 ? 0.057 7.640 -28.672 1.00 96.75 542 VAL A N 1
ATOM 4206 C CA . VAL A 1 542 ? 1.197 8.445 -28.213 1.00 96.75 542 VAL A CA 1
ATOM 4207 C C . VAL A 1 542 ? 2.132 8.787 -29.372 1.00 96.75 542 VAL A C 1
ATOM 4209 O O . VAL A 1 542 ? 2.522 9.946 -29.504 1.00 96.75 542 VAL A O 1
ATOM 4212 N N . SER A 1 543 ? 2.465 7.822 -30.238 1.00 95.19 543 SER A N 1
ATOM 4213 C CA . SER A 1 543 ? 3.318 8.047 -31.413 1.00 95.19 543 SER A CA 1
ATOM 4214 C C . SER A 1 543 ? 2.774 9.149 -32.318 1.00 95.19 543 SER A C 1
ATOM 4216 O O . SER A 1 543 ? 3.549 10.001 -32.749 1.00 95.19 543 SER A O 1
ATOM 4218 N N . ALA A 1 544 ? 1.461 9.172 -32.566 1.00 93.75 544 ALA A N 1
ATOM 4219 C CA . ALA A 1 544 ? 0.817 10.195 -33.388 1.00 93.75 544 ALA A CA 1
ATOM 4220 C C . ALA A 1 544 ? 1.041 11.617 -32.846 1.00 93.75 544 ALA A C 1
ATOM 4222 O O . ALA A 1 544 ? 1.249 12.545 -33.621 1.00 93.75 544 ALA A O 1
ATOM 4223 N N . VAL A 1 545 ? 1.062 11.784 -31.521 1.00 94.19 545 VAL A N 1
ATOM 4224 C CA . VAL A 1 545 ? 1.240 13.091 -30.873 1.00 94.19 545 VAL A CA 1
ATOM 4225 C C . VAL A 1 545 ? 2.708 13.519 -30.826 1.00 94.19 545 VAL A C 1
ATOM 4227 O O . VAL A 1 545 ? 3.024 14.675 -31.102 1.00 94.19 545 VAL A O 1
ATOM 4230 N N . VAL A 1 546 ? 3.625 12.602 -30.505 1.00 92.44 546 VAL A N 1
ATOM 4231 C CA . VAL A 1 546 ? 5.049 12.943 -30.295 1.00 92.44 546 VAL A CA 1
ATOM 4232 C C . VAL A 1 546 ? 5.852 13.071 -31.590 1.00 92.44 546 VAL A C 1
ATOM 4234 O O . VAL A 1 546 ? 6.932 13.659 -31.576 1.00 92.44 546 VAL A O 1
ATOM 4237 N N . THR A 1 547 ? 5.342 12.525 -32.699 1.00 87.88 547 THR A N 1
ATOM 4238 C CA . THR A 1 547 ? 5.961 12.624 -34.035 1.00 87.88 547 THR A CA 1
ATOM 4239 C C . THR A 1 547 ? 5.327 13.696 -34.921 1.00 87.88 547 THR A C 1
ATOM 4241 O O . THR A 1 547 ? 5.857 13.985 -35.995 1.00 87.88 547 THR A O 1
ATOM 4244 N N . ALA A 1 548 ? 4.222 14.310 -34.483 1.00 82.31 548 ALA A N 1
ATOM 4245 C CA . ALA A 1 548 ? 3.562 15.370 -35.232 1.00 82.31 548 ALA A CA 1
ATOM 4246 C C . ALA A 1 548 ? 4.512 16.569 -35.453 1.00 82.31 548 ALA A C 1
ATOM 4248 O O . ALA A 1 548 ? 5.204 16.987 -34.516 1.00 82.31 548 ALA A O 1
ATOM 4249 N N . PRO A 1 549 ? 4.556 17.156 -36.666 1.00 63.28 549 PRO A N 1
ATOM 4250 C CA . PRO A 1 549 ? 5.339 18.358 -36.928 1.00 63.28 549 PRO A CA 1
ATOM 4251 C C . PRO A 1 549 ? 4.929 19.500 -35.991 1.00 63.28 549 PRO A C 1
ATOM 4253 O O . PRO A 1 549 ? 3.748 19.807 -35.850 1.00 63.28 549 PRO A O 1
ATOM 4256 N N . LEU A 1 550 ? 5.910 20.188 -35.398 1.00 55.12 550 LEU A N 1
ATOM 4257 C CA . LEU A 1 550 ? 5.693 21.319 -34.477 1.00 55.12 550 LEU A CA 1
ATOM 4258 C C . LEU A 1 550 ? 4.803 22.438 -35.068 1.00 55.12 550 LEU A C 1
ATOM 4260 O O . LEU A 1 550 ? 4.226 23.223 -34.320 1.00 55.12 550 LEU A O 1
ATOM 4264 N N . SER A 1 551 ? 4.665 22.507 -36.396 1.00 44.66 551 SER A N 1
ATOM 4265 C CA . SER A 1 551 ? 3.832 23.468 -37.127 1.00 44.66 551 SER A CA 1
ATOM 4266 C C . SER A 1 551 ? 2.321 23.204 -37.054 1.00 44.66 551 SER A C 1
ATOM 4268 O O . SER A 1 551 ? 1.558 24.124 -37.329 1.00 44.66 551 SER A O 1
ATOM 4270 N N . SER A 1 552 ? 1.865 22.011 -36.655 1.00 46.50 552 SER A N 1
ATOM 4271 C CA . SER A 1 552 ? 0.434 21.722 -36.440 1.00 46.50 552 SER A CA 1
ATOM 4272 C C . SER A 1 552 ? -0.015 21.891 -34.983 1.00 46.50 552 SER A C 1
ATOM 4274 O O . SER A 1 552 ? -1.185 21.687 -34.679 1.00 46.50 552 SER A O 1
ATOM 4276 N N . GLN A 1 553 ? 0.901 22.248 -34.074 1.00 49.16 553 GLN A N 1
ATOM 4277 C CA . GLN A 1 553 ? 0.650 22.357 -32.627 1.00 49.16 553 GLN A CA 1
ATOM 4278 C C . GLN A 1 553 ? 0.591 23.812 -32.120 1.00 49.16 553 GLN A C 1
ATOM 4280 O O . GLN A 1 553 ? 0.456 24.049 -30.922 1.00 49.16 553 GLN A O 1
ATOM 4285 N N . GLY A 1 554 ? 0.682 24.801 -33.016 1.00 38.62 554 GLY A N 1
ATOM 4286 C CA . GLY A 1 554 ? 0.689 26.225 -32.682 1.00 38.62 554 GLY A CA 1
ATOM 4287 C C . GLY A 1 554 ? -0.484 26.983 -33.296 1.00 38.62 554 GLY A C 1
ATOM 4288 O O . GLY A 1 554 ? -0.317 27.607 -34.337 1.00 38.62 554 GLY A O 1
ATOM 4289 N N . SER A 1 555 ? -1.646 26.975 -32.638 1.00 34.56 555 SER A N 1
ATOM 4290 C CA . SER A 1 555 ? -2.678 28.001 -32.876 1.00 34.56 555 SER A CA 1
ATOM 4291 C C . SER A 1 555 ? -3.384 28.524 -31.616 1.00 34.56 555 SER A C 1
ATOM 4293 O O . SER A 1 555 ? -4.148 29.473 -31.745 1.00 34.56 555 SER A O 1
ATOM 4295 N N . GLU A 1 556 ? -3.110 28.018 -30.404 1.00 37.00 556 GLU A N 1
ATOM 4296 C CA . GLU A 1 556 ? -3.768 28.553 -29.187 1.00 37.00 556 GLU A CA 1
ATOM 4297 C C . GLU A 1 556 ? -2.839 28.940 -28.022 1.00 37.00 556 GLU A C 1
ATOM 4299 O O . GLU A 1 556 ? -3.292 29.544 -27.057 1.00 37.00 556 GLU A O 1
ATOM 4304 N N . LEU A 1 557 ? -1.521 28.730 -28.118 1.00 38.53 557 LEU A N 1
ATOM 4305 C CA . LEU A 1 557 ? -0.559 29.193 -27.101 1.00 38.53 557 LEU A CA 1
ATOM 4306 C C . LEU A 1 557 ? 0.455 30.172 -27.704 1.00 38.53 557 LEU A C 1
ATOM 4308 O O . LEU A 1 557 ? 1.669 29.974 -27.683 1.00 38.53 557 LEU A O 1
ATOM 4312 N N . GLY A 1 558 ? -0.065 31.248 -28.290 1.00 30.73 558 GLY A N 1
ATOM 4313 C CA . GLY A 1 558 ? 0.728 32.390 -28.729 1.00 30.73 558 GLY A CA 1
ATOM 4314 C C . GLY A 1 558 ? 0.946 33.380 -27.589 1.00 30.73 558 GLY A C 1
ATOM 4315 O O . GLY A 1 558 ? 0.072 34.192 -27.309 1.00 30.73 558 GLY A O 1
ATOM 4316 N N . GLY A 1 559 ? 2.138 33.372 -26.984 1.00 32.97 559 GLY A N 1
ATOM 4317 C CA . GLY A 1 559 ? 2.667 34.575 -26.334 1.00 32.97 559 GLY A CA 1
ATOM 4318 C C . GLY A 1 559 ? 3.455 34.368 -25.044 1.00 32.97 559 GLY A C 1
ATOM 4319 O O . GLY A 1 559 ? 2.894 34.485 -23.961 1.00 32.97 559 GLY A O 1
ATOM 4320 N N . ARG A 1 560 ? 4.781 34.233 -25.208 1.00 33.62 560 ARG A N 1
ATOM 4321 C CA . ARG A 1 560 ? 5.898 34.720 -24.358 1.00 33.62 560 ARG A CA 1
ATOM 4322 C C . ARG A 1 560 ? 6.907 33.625 -24.007 1.00 33.62 560 ARG A C 1
ATOM 4324 O O . ARG A 1 560 ? 6.851 33.011 -22.951 1.00 33.62 560 ARG A O 1
ATOM 4331 N N . LEU A 1 561 ? 7.911 33.489 -24.869 1.00 34.91 561 LEU A N 1
ATOM 4332 C CA . LEU A 1 561 ? 9.250 33.061 -24.463 1.00 34.91 561 LEU A CA 1
ATOM 4333 C C . LEU A 1 561 ? 10.111 34.329 -24.296 1.00 34.91 561 LEU A C 1
ATOM 4335 O O . LEU A 1 561 ? 10.112 35.156 -25.211 1.00 34.91 561 LEU A O 1
ATOM 4339 N N . PRO A 1 562 ? 10.838 34.528 -23.180 1.00 36.22 562 PRO A N 1
ATOM 4340 C CA . PRO A 1 562 ? 11.893 35.531 -23.113 1.00 36.22 562 PRO A CA 1
ATOM 4341 C C . PRO A 1 562 ? 13.102 35.048 -23.924 1.00 36.22 562 PRO A C 1
ATOM 4343 O O . PRO A 1 562 ? 13.488 33.882 -23.849 1.00 36.22 562 PRO A O 1
ATOM 4346 N N . GLY A 1 563 ? 13.668 35.952 -24.724 1.00 31.23 563 GLY A N 1
ATOM 4347 C CA . GLY A 1 563 ? 14.732 35.669 -25.681 1.00 31.23 563 GLY A CA 1
ATOM 4348 C C . GLY A 1 563 ? 16.017 35.117 -25.062 1.00 31.23 563 GLY A C 1
ATOM 4349 O O . GLY A 1 563 ? 16.482 35.552 -24.010 1.00 31.23 563 GLY A O 1
ATOM 4350 N N . SER A 1 564 ? 16.615 34.175 -25.784 1.00 33.59 564 SER A N 1
ATOM 4351 C CA . SER A 1 564 ? 17.974 33.684 -25.598 1.00 33.59 564 SER A CA 1
ATOM 4352 C C . SER A 1 564 ? 18.995 34.765 -25.973 1.00 33.59 564 SER A C 1
ATOM 4354 O O . SER A 1 564 ? 19.159 35.080 -27.152 1.00 33.59 564 SER A O 1
ATOM 4356 N N . GLY A 1 565 ? 19.704 35.311 -24.985 1.00 29.67 565 GLY A N 1
ATOM 4357 C CA . GLY A 1 565 ? 20.938 36.064 -25.204 1.00 29.67 565 GLY A CA 1
ATOM 4358 C C . GLY A 1 565 ? 22.138 35.116 -25.283 1.00 29.67 565 GLY A C 1
ATOM 4359 O O . GLY A 1 565 ? 22.401 34.369 -24.343 1.00 29.67 565 GLY A O 1
ATOM 4360 N N . HIS A 1 566 ? 22.862 35.139 -26.401 1.00 35.78 566 HIS A N 1
ATOM 4361 C CA . HIS A 1 566 ? 24.205 34.563 -26.519 1.00 35.78 566 HIS A CA 1
ATOM 4362 C C . HIS A 1 566 ? 25.182 35.257 -25.552 1.00 35.78 566 HIS A C 1
ATOM 4364 O O . HIS A 1 566 ? 25.193 36.489 -25.525 1.00 35.78 566 HIS A O 1
ATOM 4370 N N . PRO A 1 567 ? 26.089 34.542 -24.860 1.00 37.69 567 PRO A N 1
ATOM 4371 C CA . PRO A 1 567 ? 27.311 35.146 -24.361 1.00 37.69 567 PRO A CA 1
ATOM 4372 C C . PRO A 1 567 ? 28.426 34.969 -25.398 1.00 37.69 567 PRO A C 1
ATOM 4374 O O . PRO A 1 567 ? 28.833 33.853 -25.725 1.00 37.69 567 PRO A O 1
ATOM 4377 N N . GLY A 1 568 ? 28.887 36.100 -25.931 1.00 31.17 568 GLY A N 1
ATOM 4378 C CA . GLY A 1 568 ? 30.134 36.206 -26.676 1.00 31.17 568 GLY A CA 1
ATOM 4379 C C . GLY A 1 568 ? 31.358 36.105 -25.760 1.00 31.17 568 GLY A C 1
ATOM 4380 O O . GLY A 1 568 ? 31.291 36.341 -24.556 1.00 31.17 568 GLY A O 1
ATOM 4381 N N . SER A 1 569 ? 32.470 35.738 -26.384 1.00 39.09 569 SER A N 1
ATOM 4382 C CA . SER A 1 569 ? 33.836 35.624 -25.872 1.00 39.09 569 SER A CA 1
ATOM 4383 C C . SER A 1 569 ? 34.329 36.809 -25.024 1.00 39.09 569 SER A C 1
ATOM 4385 O O . SER A 1 569 ? 34.287 37.949 -25.484 1.00 39.09 569 SER A O 1
ATOM 4387 N N . GLY A 1 570 ? 34.917 36.519 -23.859 1.00 29.58 570 GLY A N 1
ATOM 4388 C CA . GLY A 1 570 ? 35.741 37.445 -23.074 1.00 29.58 570 GLY A CA 1
ATOM 4389 C C . GLY A 1 570 ? 36.568 36.696 -22.019 1.00 29.58 570 GLY A C 1
ATOM 4390 O O . GLY A 1 570 ? 36.022 35.885 -21.277 1.00 29.58 570 GLY A O 1
ATOM 4391 N N . GLU A 1 571 ? 37.884 36.920 -22.012 1.00 30.91 571 GLU A N 1
ATOM 4392 C CA . GLU A 1 571 ? 38.890 36.302 -21.128 1.00 30.91 571 GLU A CA 1
ATOM 4393 C C . GLU A 1 571 ? 38.688 36.603 -19.624 1.00 30.91 571 GLU A C 1
ATOM 4395 O O . GLU A 1 571 ? 38.076 37.615 -19.276 1.00 30.91 571 GLU A O 1
ATOM 4400 N N . PRO A 1 572 ? 39.235 35.774 -18.705 1.00 34.75 572 PRO A N 1
ATOM 4401 C CA . PRO A 1 572 ? 39.082 35.969 -17.266 1.00 34.75 572 PRO A CA 1
ATOM 4402 C C . PRO A 1 572 ? 40.204 36.827 -16.645 1.00 34.75 572 PRO A C 1
ATOM 4404 O O . PRO A 1 572 ? 41.389 36.561 -16.843 1.00 34.75 572 PRO A O 1
ATOM 4407 N N . GLN A 1 573 ? 39.830 37.787 -15.792 1.00 31.17 573 GLN A N 1
ATOM 4408 C CA . GLN A 1 573 ? 40.718 38.443 -14.816 1.00 31.17 573 GLN A CA 1
ATOM 4409 C C . GLN A 1 573 ? 40.247 38.170 -13.371 1.00 31.17 573 GLN A C 1
ATOM 4411 O O . GLN A 1 573 ? 39.047 37.994 -13.146 1.00 31.17 573 GLN A O 1
ATOM 4416 N N . PRO A 1 574 ? 41.167 38.109 -12.385 1.00 34.62 574 PRO A N 1
ATOM 4417 C CA . PRO A 1 574 ? 40.876 37.638 -11.033 1.00 34.62 574 PRO A CA 1
ATOM 4418 C C . PRO A 1 574 ? 40.363 38.768 -10.120 1.00 34.62 574 PRO A C 1
ATOM 4420 O O . PRO A 1 574 ? 40.794 39.912 -10.272 1.00 34.62 574 PRO A O 1
ATOM 4423 N N . PRO A 1 575 ? 39.507 38.480 -9.122 1.00 37.78 575 PRO A N 1
ATOM 4424 C CA . PRO A 1 575 ? 39.095 39.487 -8.153 1.00 37.78 575 PRO A CA 1
ATOM 4425 C C . PRO A 1 575 ? 40.039 39.561 -6.941 1.00 37.78 575 PRO A C 1
ATOM 4427 O O . PRO A 1 575 ? 40.472 38.548 -6.387 1.00 37.78 575 PRO A O 1
ATOM 4430 N N . ALA A 1 576 ? 40.304 40.794 -6.508 1.00 31.55 576 ALA A N 1
ATOM 4431 C CA . ALA A 1 576 ? 41.006 41.146 -5.281 1.00 31.55 576 ALA A CA 1
ATOM 4432 C C . ALA A 1 576 ? 40.028 41.357 -4.102 1.00 31.55 576 ALA A C 1
ATOM 4434 O O . ALA A 1 576 ? 39.049 42.081 -4.233 1.00 31.55 576 ALA A O 1
ATOM 4435 N N . GLY A 1 577 ? 40.354 40.754 -2.950 1.00 29.05 577 GLY A N 1
ATOM 4436 C CA . GLY A 1 577 ? 40.395 41.396 -1.622 1.00 29.05 577 GLY A CA 1
ATOM 4437 C C . GLY A 1 577 ? 39.115 41.805 -0.863 1.00 29.05 577 GLY A C 1
ATOM 4438 O O . GLY A 1 577 ? 38.669 42.929 -1.028 1.00 29.05 577 GLY A O 1
ATOM 4439 N N . HIS A 1 578 ? 38.718 40.947 0.103 1.00 32.25 578 HIS A N 1
ATOM 4440 C CA . HIS A 1 578 ? 38.480 41.189 1.561 1.00 32.25 578 HIS A CA 1
ATOM 4441 C C . HIS A 1 578 ? 37.484 42.268 2.070 1.00 32.25 578 HIS A C 1
ATOM 4443 O O . HIS A 1 578 ? 37.086 43.122 1.290 1.00 32.25 578 HIS A O 1
ATOM 4449 N N . PRO A 1 579 ? 37.069 42.286 3.375 1.00 41.69 579 PRO A N 1
ATOM 4450 C CA . PRO A 1 579 ? 37.568 41.597 4.600 1.00 41.69 579 PRO A CA 1
ATOM 4451 C C . PRO A 1 579 ? 36.476 40.758 5.325 1.00 41.69 579 PRO A C 1
ATOM 4453 O O . PRO A 1 579 ? 35.322 40.782 4.929 1.00 41.69 579 PRO A O 1
ATOM 4456 N N . GLY A 1 580 ? 36.679 39.944 6.368 1.00 27.83 580 GLY A N 1
ATOM 4457 C CA . GLY A 1 580 ? 37.761 39.699 7.329 1.00 27.83 580 GLY A CA 1
ATOM 4458 C C . GLY A 1 580 ? 37.124 39.466 8.716 1.00 27.83 580 GLY A C 1
ATOM 4459 O O . GLY A 1 580 ? 36.306 40.280 9.105 1.00 27.83 580 GLY A O 1
ATOM 4460 N N . TYR A 1 581 ? 37.445 38.351 9.391 1.00 31.38 581 TYR A N 1
ATOM 4461 C CA . TYR A 1 581 ? 37.367 38.011 10.840 1.00 31.38 581 TYR A CA 1
ATOM 4462 C C . TYR A 1 581 ? 37.567 36.478 10.895 1.00 31.38 581 TYR A C 1
ATOM 4464 O O . TYR A 1 581 ? 36.859 35.758 10.205 1.00 31.38 581 TYR A O 1
ATOM 4472 N N . GLY A 1 582 ? 38.500 35.836 11.596 1.00 28.28 582 GLY A N 1
ATOM 4473 C CA . GLY A 1 582 ? 39.431 36.209 12.653 1.00 28.28 582 GLY A CA 1
ATOM 4474 C C . GLY A 1 582 ? 39.516 34.997 13.594 1.00 28.28 582 GLY A C 1
ATOM 4475 O O . GLY A 1 582 ? 38.612 34.799 14.395 1.00 28.28 582 GLY A O 1
ATOM 4476 N N . HIS A 1 583 ? 40.556 34.164 13.478 1.00 29.41 583 HIS A N 1
ATOM 4477 C CA . HIS A 1 583 ? 40.879 33.110 14.452 1.00 29.41 583 HIS A CA 1
ATOM 4478 C C . HIS A 1 583 ? 42.369 33.220 14.815 1.00 29.41 583 HIS A C 1
ATOM 4480 O O . HIS A 1 583 ? 43.186 33.392 13.907 1.00 29.41 583 HIS A O 1
ATOM 4486 N N . PRO A 1 584 ? 42.740 33.149 16.106 1.00 39.38 584 PRO A N 1
ATOM 4487 C CA . PRO A 1 584 ? 44.122 33.298 16.535 1.00 39.38 584 PRO A CA 1
ATOM 4488 C C . PRO A 1 584 ? 44.874 31.968 16.418 1.00 39.38 584 PRO A C 1
ATOM 4490 O O . PRO A 1 584 ? 44.310 30.896 16.640 1.00 39.38 584 PRO A O 1
ATOM 4493 N N . GLY A 1 585 ? 46.158 32.058 16.078 1.00 28.27 585 GLY A N 1
ATOM 4494 C CA . GLY A 1 585 ? 47.098 30.942 16.070 1.00 28.27 585 GLY A CA 1
ATOM 4495 C C . GLY A 1 585 ? 48.199 31.095 17.120 1.00 28.27 585 GLY A C 1
ATOM 4496 O O . GLY A 1 585 ? 48.420 32.182 17.651 1.00 28.27 585 GLY A O 1
ATOM 4497 N N . GLY A 1 586 ? 48.909 29.986 17.338 1.00 28.97 586 GLY A N 1
ATOM 4498 C CA . GLY A 1 586 ? 50.119 29.848 18.159 1.00 28.97 586 GLY A CA 1
ATOM 4499 C C . GLY A 1 586 ? 49.873 28.934 19.366 1.00 28.97 586 GLY A C 1
ATOM 4500 O O . GLY A 1 586 ? 48.934 29.161 20.111 1.00 28.97 586 GLY A O 1
ATOM 4501 N N . GLY A 1 587 ? 50.624 27.869 19.626 1.00 28.48 587 GLY A N 1
ATOM 4502 C CA . GLY A 1 587 ? 51.819 27.330 18.993 1.00 28.48 587 GLY A CA 1
ATOM 4503 C C . GLY A 1 587 ? 52.248 26.040 19.714 1.00 28.48 587 GLY A C 1
ATOM 4504 O O . GLY A 1 587 ? 51.647 25.637 20.705 1.00 28.48 587 GLY A O 1
ATOM 4505 N N . ASP A 1 588 ? 53.316 25.460 19.176 1.00 30.12 588 ASP A N 1
ATOM 4506 C CA . ASP A 1 588 ? 54.279 24.541 19.790 1.00 30.12 588 ASP A CA 1
ATOM 4507 C C . ASP A 1 588 ? 54.083 23.013 19.769 1.00 30.12 588 ASP A C 1
ATOM 4509 O O . ASP A 1 588 ? 53.175 22.396 20.324 1.00 30.12 588 ASP A O 1
ATOM 4513 N N . ARG A 1 589 ? 55.078 22.406 19.107 1.00 31.48 589 ARG A N 1
ATOM 4514 C CA . ARG A 1 589 ? 55.468 20.999 19.113 1.00 31.48 589 ARG A CA 1
ATOM 4515 C C . ARG A 1 589 ? 56.286 20.693 20.379 1.00 31.48 589 ARG A C 1
ATOM 4517 O O . ARG A 1 589 ? 57.249 21.399 20.631 1.00 31.48 589 ARG A O 1
ATOM 4524 N N . ALA A 1 590 ? 55.916 19.594 21.050 1.00 32.94 590 ALA A N 1
ATOM 4525 C CA . ALA A 1 590 ? 56.720 18.495 21.640 1.00 32.94 590 ALA A CA 1
ATOM 4526 C C . ALA A 1 590 ? 58.079 18.810 22.331 1.00 32.94 590 ALA A C 1
ATOM 4528 O O . ALA A 1 590 ? 58.903 19.512 21.753 1.00 32.94 590 ALA A O 1
ATOM 4529 N N . PRO A 1 591 ? 58.421 18.152 23.468 1.00 43.31 591 PRO A N 1
ATOM 4530 C CA . PRO A 1 591 ? 58.823 16.734 23.409 1.00 43.31 591 PRO A CA 1
ATOM 4531 C C . PRO A 1 591 ? 58.484 15.835 24.627 1.00 43.31 591 PRO A C 1
ATOM 4533 O O . PRO A 1 591 ? 58.201 16.291 25.725 1.00 43.31 591 PRO A O 1
ATOM 4536 N N . TRP A 1 592 ? 58.522 14.525 24.345 1.00 29.88 592 TRP A N 1
ATOM 4537 C CA . TRP A 1 592 ? 58.881 13.352 25.161 1.00 29.88 592 TRP A CA 1
ATOM 4538 C C . TRP A 1 592 ? 58.905 13.457 26.694 1.00 29.88 592 TRP A C 1
ATOM 4540 O O . TRP A 1 592 ? 59.652 14.230 27.282 1.00 29.88 592 TRP A O 1
ATOM 4550 N N . GLY A 1 593 ? 58.149 12.558 27.332 1.00 28.61 593 GLY A N 1
ATOM 4551 C CA . GLY A 1 593 ? 58.128 12.403 28.780 1.00 28.61 593 GLY A CA 1
ATOM 4552 C C . GLY A 1 593 ? 59.302 11.626 29.368 1.00 28.61 593 GLY A C 1
ATOM 4553 O O . GLY A 1 593 ? 60.035 10.942 28.662 1.00 28.61 593 GLY A O 1
ATOM 4554 N N . LEU A 1 594 ? 59.398 11.703 30.695 1.00 30.86 594 LEU A N 1
ATOM 4555 C CA . LEU A 1 594 ? 59.716 10.618 31.624 1.00 30.86 594 LEU A CA 1
ATOM 4556 C C . LEU A 1 594 ? 59.642 11.145 33.067 1.00 30.86 594 LEU A C 1
ATOM 4558 O O . LEU A 1 594 ? 59.988 12.289 33.329 1.00 30.86 594 LEU A O 1
ATOM 4562 N N . ALA A 1 595 ? 59.269 10.221 33.957 1.00 29.78 595 ALA A N 1
ATOM 4563 C CA . ALA A 1 595 ? 59.561 10.169 35.393 1.00 29.78 595 ALA A CA 1
ATOM 4564 C C . ALA A 1 595 ? 58.804 11.142 36.326 1.00 29.78 595 ALA A C 1
ATOM 4566 O O . ALA A 1 595 ? 59.013 12.345 36.317 1.00 29.78 595 ALA A O 1
ATOM 4567 N N . SER A 1 596 ? 57.909 10.565 37.147 1.00 33.06 596 SER A N 1
ATOM 4568 C CA . SER A 1 596 ? 58.005 10.488 38.627 1.00 33.06 596 SER A CA 1
ATOM 4569 C C . SER A 1 596 ? 57.694 11.803 39.348 1.00 33.06 596 SER A C 1
ATOM 4571 O O . SER A 1 596 ? 58.277 12.823 39.038 1.00 33.06 596 SER A O 1
ATOM 4573 N N . GLY A 1 597 ? 56.854 11.895 40.365 1.00 31.97 597 GLY A N 1
ATOM 4574 C CA . GLY A 1 597 ? 56.168 10.936 41.212 1.00 31.97 597 GLY A CA 1
ATOM 4575 C C . GLY A 1 597 ? 55.620 11.743 42.396 1.00 31.97 597 GLY A C 1
ATOM 4576 O O . GLY A 1 597 ? 56.192 12.767 42.740 1.00 31.97 597 GLY A O 1
ATOM 4577 N N . GLN A 1 598 ? 54.502 11.273 42.946 1.00 39.09 598 GLN A N 1
ATOM 4578 C CA . GLN A 1 598 ? 54.011 11.464 44.319 1.00 39.09 598 GLN A CA 1
ATOM 4579 C C . GLN A 1 598 ? 54.193 12.826 45.017 1.00 39.09 598 GLN A C 1
ATOM 4581 O O . GLN A 1 598 ? 55.288 13.232 45.396 1.00 39.09 598 GLN A O 1
ATOM 4586 N N . GLY A 1 599 ? 53.037 13.402 45.337 1.00 42.19 599 GLY A N 1
ATOM 4587 C CA . GLY A 1 599 ? 52.783 14.375 46.392 1.00 42.19 599 GLY A CA 1
ATOM 4588 C C . GLY A 1 599 ? 51.283 14.476 46.565 1.00 42.19 599 GLY A C 1
ATOM 4589 O O . GLY A 1 599 ? 50.684 15.181 45.727 1.00 42.19 599 GLY A O 1
#

Sequence (599 aa):
PGAIGKRGTYEKTVVLLVARELARLVNEQPGMHAYLTRRADYYLPLRKRVEIAIERQADLFISIHADAVERGSPTGASVYALSNRGASSEMARLLANKENAADLAGGFTVSGDEVLSRVLLDLATGDALNESLILGQSVLGQLGRVGRLSRKQVEQAGFVVLKSRDIPAILVETAFISTPSEERKLRDANYRNQLARAILEGIKRYVKEADGRTTRFKKLRRIRALDDRLVNQIAAGEVVERPASIVKELVENSVDAGARRIAVEVERGGLQSIQVEDDGSGIAADELALALTRHATSKIENAEDLHHIASFGFRGEALPSIASVSRMTVFSAVAGERGAQARVEGGSMPEIEPRARQPGTTMIVEDLFFNTPARRKFLRAESTEFAYLATALRRIALANGEIAFSLRHKGRKVFDLPAGSETISEPRMRAILGDDFANAALPVDSEANGMRLQGWVSVPRYSRSQRDQQHLYVNGRAVRDASIAHAVRAAYRDLMYHDRHPAWCLFLTLPADAVDVNVHPTKQEVRFRQQRDVHDFVRHAVSAVVTAPLSSQGSELGGRLPGSGHPGSGEPQPPAGHPGYGHPGGGDRAPWGLASGQG

Radius of gyration: 35.02 Å; chains: 1; bounding box: 92×91×84 Å

InterPro domains:
  IPR002099 DNA mismatch repair protein MutL/Mlh/PMS [TIGR00585] (223-546)
  IPR002508 N-acetylmuramoyl-L-alanine amidase, catalytic domain [PF01520] (1-204)
  IPR002508 N-acetylmuramoyl-L-alanine amidase, catalytic domain [SM00646] (50-204)
  IPR002508 N-acetylmuramoyl-L-alanine amidase, catalytic domain [cd02696] (1-204)
  IPR013507 DNA mismatch repair protein, S5 domain 2-like [PF01119] (430-544)
  IPR013507 DNA mismatch repair protein, S5 domain 2-like [SM01340] (429-547)
  IPR014721 Small ribosomal subunit protein uS5 domain 2-type fold, subgroup [G3DSA:3.30.230.10] (434-546)
  IPR014762 DNA mismatch repair, conserved site [PS00058] (313-319)
  IPR020568 Ribosomal protein uS5 domain 2-type superfamily [SSF54211] (409-543)
  IPR036890 Histidine kinase/HSP90-like ATPase superfamily [G3DSA:3.30.565.10] (222-431)
  IPR036890 Histidine kinase/HSP90-like ATPase superfamily [SSF55874] (222-424)
  IPR038973 DNA mismatch repair protein MutL/Mlh/Pms-like [PTHR10073] (222-546)

Foldseek 3Di:
DADAFPVRDGFVVLQLLLLVLLQVVQCPDPPGHDDDLDNDPDDDDLLSSQVVCVVVVHQAAEAETAAADPDDAQWFKAKEAEDPVAWPDPVRAVVQVVQNCVNVVVVDDPPDDPPVLVVLQVLQDPQLRVLLQLLRLLLLVLSVVLDDHSDNGHIYHHHSSNRDRAHRYMYMHGTHSHHVVRVVLSPDPVSSSSSSVSSVSSNVVSVVVCPPPDTPVPDPPDPDPDPVLVVLQVVLVLQPQAQQSLLLVVVLVLVLLVFQEWEWEDELLCQFKIKIWTQGQWDDLVCPQVLLDFQGDPQDDDPVSVLVRLGPDDGSSSNVSLLLQFFKKKWADGVPGFIKMWTGHNNPRTDIDTDHDHHTMMMMTGNGRVVPVVSVVVDDHSVVSNVSNVLSQLLLCQLAQQHWYWYHYPNHTPDTRHRDDRDRDLVSVCRRVHPLQSVQWFWFWDDDPQKTKTWTKGALVDWDLDQPQEWEAESSRTADDPLLLVLLCLLCVVPYDPRTGIHIHMYMYHDSNQKAQPPGSSSRYIDGPCSVVVSPRSNVRNNCGNVDPPVVVDDPPDDDDDDDDDDDDDDDDDDDDDDDDDDDDDDDDDDDDDDYDDD

Secondary structure (DSSP, 8-state):
---B-TTS-BHHHHHHHHHHHHHHHHHTSTT-----S-SSS----HHHHHHHHHHTT-S-EEEEE----SSS---SBEEEEE-SS--SSHHHHHHHHHHHHHHHTTT----S-HHHHHHHHHTS-HHHHHHHHHHHHHHHHHHHHHS-BS-SS-EEE--GGG--SSS-EEEEE---TTSHHHHHHHH-HHHHHHHHHHHHHHHHHHHHHTTTSSSTTS------PPPHHHHHHHHHHHH--SHHHHHHHHHHHHHHTT-SEEEEEEEGGGTSEEEEEE-SS---TTTHHHHTSTT--SS-SSTTGGGS--SS--SS-HHHHHHHTSEEEEEEE-TTS--EEEEEETTPPPEEEE----SEEEEEEESTTTT-HHHHHH---HHHHHHHHHHHHHHHHHH-TTSEEEEEETTEEEEEE----SS--HHHHHHHH-HHHHHTEEEEEEEETTEEEEEEEE-TTSEESSSTTEEEEETTEEE--HHHHHHHHHHTTTTS-TT-EE-EEEEEE--GGGEE--SSTTS---EETTHHHHHHHHHHHHHHHHSS-GGGS-SS--S-PPP----------PPP-----------------------